Protein AF-A0A939K270-F1 (afdb_monomer)

Radius of gyration: 28.3 Å; Cα contacts (8 Å, |Δi|>4): 1124; chains: 1; bounding box: 63×75×71 Å

Mean predicted aligned error: 13.95 Å

Foldseek 3Di:
DDDLLVVLVFFQDDPVVLQVLLQVLCPPPPDGDGLCVQQPPPDRSSSSSSSLVVCVVVVSNVSSLVSCVVVVGGNQLSVLVVVVVVCVPDPDPDDDPFSQAHDADPVLVVVLVLLLQLFKKFKFFQNHTQAIWGFAALFKIKFFQNSVVVQWDADPVHNVDTDGNLPRQQRIKIWHQQAWDDDPNRIDDGPPDIDIWTFDSPFWQDAFAADPCVVVVHADPDNLVLVRHQRMTMTGTLARNCLQSPTAHLDLPQDDDDFSFKKKWWWCAVVHGIDIWMWGWHDDPDDDPSCPPAFKTKTDTDGHRRSGNTFIAGSSRHGFWTWHAWRDDDPVDDTITMTGTSNSVVVVCCVPPNDDAFDQLLSQLPQFLDVVRPRFGDFPCRVVLRQLSCCVNVLAQFEEEFDADPLLCRLVSVSSSPSSHDPNAEQEQEAEQVNQQAAALQRVLCSRLVSLVHHRDDFDDPVNVVDDPLCSLVVTRQVRSVVSVVVSQVNHAYEYEYPDLQPGHNPYHCNVVNVLVVLLCSVVDSRHHYYHRNNDDDHDPNSVRNYDYHYRDHDGDLVRQLSSLSSVCVVVVHDDDSVLSSVLSVVLVVQLVVCCVVPSNRSSVVSSVVSVVVSVVSVVVSVVVD

InterPro domains:
  IPR009003 Peptidase S1, PA clan [SSF50494] (96-350)
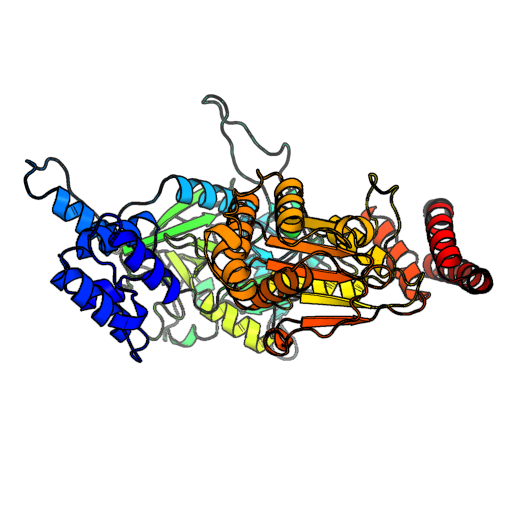  IPR027417 P-loop containing nucleoside triphosphate hydrolase [SSF52540] (377-588)
  IPR056884 Nephrocystin 3-like, N-terminal [PF24883] (387-504)

Solvent-accessible surface area (backbone atoms only — not comparable to full-atom values): 33932 Å² total; per-residue (Å²): 128,78,56,63,75,57,49,50,72,28,52,56,68,53,73,68,57,47,35,51,41,51,45,58,37,37,66,95,51,98,70,79,67,60,40,62,78,64,23,59,90,49,60,72,66,58,20,50,42,43,40,52,52,48,30,48,78,71,69,35,35,68,48,28,53,47,49,35,43,77,68,64,27,42,76,50,60,60,50,48,54,57,54,54,61,75,48,76,87,58,90,75,94,72,79,84,91,52,74,79,54,60,81,85,56,70,71,59,52,54,56,46,53,57,48,51,54,59,22,38,29,37,34,26,50,76,88,35,74,43,15,9,18,27,29,56,35,43,31,32,32,39,26,24,22,75,54,53,45,93,41,45,41,70,30,90,92,43,74,93,40,76,39,74,46,70,76,38,22,87,36,30,36,40,34,29,60,50,47,82,31,68,41,97,96,41,84,45,64,60,67,99,60,57,47,78,40,50,32,16,68,76,22,76,74,52,71,34,52,59,48,69,40,56,76,72,63,47,72,58,95,54,65,70,70,48,61,88,36,59,27,25,30,33,38,28,41,53,50,50,64,18,45,66,57,47,50,51,67,88,45,71,80,37,62,74,67,56,71,55,21,46,35,36,40,42,26,16,44,72,63,41,54,53,43,70,34,64,23,34,23,43,74,66,97,67,89,47,74,87,35,45,59,67,55,32,37,38,27,54,37,76,79,44,68,20,21,34,8,8,41,26,20,39,87,87,63,48,51,18,28,30,32,60,49,74,43,84,61,56,94,91,47,75,81,35,27,29,26,30,31,35,29,54,50,46,52,50,46,37,73,74,64,57,60,85,79,57,67,51,58,83,49,43,85,67,39,42,54,38,74,94,53,72,47,40,66,45,60,78,47,46,68,61,53,37,51,56,46,32,20,72,71,73,57,52,47,28,34,36,41,39,36,57,52,87,44,35,52,48,72,53,48,61,53,50,51,55,61,64,48,39,72,78,43,30,40,76,37,79,46,46,21,80,83,44,17,71,36,28,38,68,55,44,46,37,52,52,23,49,63,52,76,40,78,61,75,90,74,81,54,54,78,81,67,74,53,53,70,73,53,36,40,64,73,51,51,48,55,49,46,51,51,50,51,58,64,52,33,74,90,26,36,36,35,45,36,39,34,49,37,70,80,28,65,66,70,12,62,61,26,53,60,49,51,52,59,55,60,56,41,41,82,77,34,83,49,42,32,38,38,33,30,30,66,82,72,89,74,68,76,91,45,51,90,35,46,39,82,42,79,41,56,74,66,86,54,54,66,31,49,38,50,34,53,53,41,53,34,53,76,68,74,46,85,83,58,66,66,62,44,48,55,51,24,53,50,54,43,52,52,31,61,62,36,39,81,77,35,46,43,59,14,50,55,48,41,48,50,51,54,62,57,50,47,57,57,53,52,52,55,52,66,76,73,111

Organism: NCBI:txid2817060

Structure (mmCIF, N/CA/C/O backbone):
data_AF-A0A939K270-F1
#
_entry.id   AF-A0A939K270-F1
#
loop_
_atom_site.group_PDB
_atom_site.id
_atom_site.type_symbol
_atom_site.label_atom_id
_atom_site.label_alt_id
_atom_site.label_comp_id
_atom_site.label_asym_id
_atom_site.label_entity_id
_atom_site.label_seq_id
_atom_site.pdbx_PDB_ins_code
_atom_site.Cartn_x
_atom_site.Cartn_y
_atom_site.Cartn_z
_atom_site.occupancy
_atom_site.B_iso_or_equiv
_atom_site.auth_seq_id
_atom_site.auth_comp_id
_atom_site.auth_asym_id
_atom_site.auth_atom_id
_atom_site.pdbx_PDB_model_num
ATOM 1 N N . MET A 1 1 ? 10.297 32.246 24.372 1.00 69.62 1 MET A N 1
ATOM 2 C CA . MET A 1 1 ? 11.080 31.569 23.320 1.00 69.62 1 MET A CA 1
ATOM 3 C C . MET A 1 1 ? 11.501 30.340 24.047 1.00 69.62 1 MET A C 1
ATOM 5 O O . MET A 1 1 ? 12.095 30.484 25.115 1.00 69.62 1 MET A O 1
ATOM 9 N N . LEU A 1 2 ? 11.062 29.189 23.562 1.00 81.44 2 LEU A N 1
ATOM 10 C CA . LEU A 1 2 ? 11.250 27.942 24.281 1.00 81.44 2 LEU A CA 1
ATOM 11 C C . LEU A 1 2 ? 12.742 27.729 24.593 1.00 81.44 2 LEU A C 1
ATOM 13 O O . LEU A 1 2 ? 13.592 28.081 23.768 1.00 81.44 2 LEU A O 1
ATOM 17 N N . PRO A 1 3 ? 13.079 27.179 25.772 1.00 92.19 3 PRO A N 1
ATOM 18 C CA . PRO A 1 3 ? 14.429 26.708 26.048 1.00 92.19 3 PRO A CA 1
ATOM 19 C C . PRO A 1 3 ? 14.885 25.732 24.959 1.00 92.19 3 PRO A C 1
ATOM 21 O O . PRO A 1 3 ? 14.078 24.940 24.470 1.00 92.19 3 PRO A O 1
ATOM 24 N N . ILE A 1 4 ? 16.174 25.747 24.610 1.00 94.12 4 ILE A N 1
ATOM 25 C CA . ILE A 1 4 ? 16.734 24.912 23.531 1.00 94.12 4 ILE A CA 1
ATOM 26 C C . ILE A 1 4 ? 16.360 23.434 23.707 1.00 94.12 4 ILE A C 1
ATOM 28 O O . ILE A 1 4 ? 15.961 22.787 22.749 1.00 94.12 4 ILE A O 1
ATOM 32 N N . ASP A 1 5 ? 16.374 22.919 24.932 1.00 89.38 5 ASP A N 1
ATOM 33 C CA . ASP A 1 5 ? 15.986 21.543 25.262 1.00 89.38 5 ASP A CA 1
ATOM 34 C C . ASP A 1 5 ? 14.549 21.192 24.872 1.00 89.38 5 ASP A C 1
ATOM 36 O O . ASP A 1 5 ? 14.257 20.050 24.524 1.00 89.38 5 ASP A O 1
ATOM 40 N N . GLN A 1 6 ? 13.636 22.159 24.960 1.00 84.19 6 GLN A N 1
ATOM 41 C CA . GLN A 1 6 ? 12.249 21.978 24.540 1.00 84.19 6 GLN A CA 1
ATOM 42 C C . GLN A 1 6 ? 12.124 22.080 23.021 1.00 84.19 6 GLN A C 1
ATOM 44 O O . GLN A 1 6 ? 11.358 21.323 22.434 1.00 84.19 6 GLN A O 1
ATOM 49 N N . ILE A 1 7 ? 12.922 22.947 22.388 1.00 92.56 7 ILE A N 1
ATOM 50 C CA . ILE A 1 7 ? 13.003 23.034 20.927 1.00 92.56 7 ILE A CA 1
ATOM 51 C C . ILE A 1 7 ? 13.484 21.704 20.347 1.00 92.56 7 ILE A C 1
ATOM 53 O O . ILE A 1 7 ? 12.822 21.177 19.465 1.00 92.56 7 ILE A O 1
ATOM 57 N N . VAL A 1 8 ? 14.573 21.129 20.872 1.00 93.94 8 VAL A N 1
ATOM 58 C CA . VAL A 1 8 ? 15.125 19.843 20.403 1.00 93.94 8 VAL A CA 1
ATOM 59 C C . VAL A 1 8 ? 14.073 18.735 20.454 1.00 93.94 8 VAL A C 1
ATOM 61 O O . VAL A 1 8 ? 13.904 18.007 19.483 1.00 93.94 8 VAL A O 1
ATOM 64 N N . LYS A 1 9 ? 13.299 18.650 21.543 1.00 85.19 9 LYS A N 1
ATOM 65 C CA . LYS A 1 9 ? 12.223 17.653 21.685 1.00 85.19 9 LYS A CA 1
ATOM 66 C C . LYS A 1 9 ? 11.074 17.841 20.692 1.00 85.19 9 LYS A C 1
ATOM 68 O O . LYS A 1 9 ? 10.399 16.865 20.361 1.00 85.19 9 LYS A O 1
ATOM 73 N N . ALA A 1 10 ? 10.842 19.072 20.243 1.00 78.88 10 ALA A N 1
ATOM 74 C CA . ALA A 1 10 ? 9.804 19.396 19.273 1.00 78.88 10 ALA A CA 1
ATOM 75 C C . ALA A 1 10 ? 10.216 19.080 17.827 1.00 78.88 10 ALA A C 1
ATOM 77 O O . ALA A 1 10 ? 9.357 19.011 16.955 1.00 78.88 10 ALA A O 1
ATOM 78 N N . LEU A 1 11 ? 11.507 18.867 17.552 1.00 85.56 11 LEU A N 1
ATOM 79 C CA . LEU A 1 11 ? 12.003 18.610 16.201 1.00 85.56 11 LEU A CA 1
ATOM 80 C C . LEU A 1 11 ? 11.509 17.257 15.659 1.00 85.56 11 LEU A C 1
ATOM 82 O O . LEU A 1 11 ? 11.534 16.233 16.344 1.00 85.56 11 LEU A O 1
ATOM 86 N N . ARG A 1 12 ? 11.069 17.257 14.399 1.00 83.12 12 ARG A N 1
ATOM 87 C CA . ARG A 1 12 ? 10.668 16.094 13.593 1.00 83.12 12 ARG A CA 1
ATOM 88 C C . ARG A 1 12 ? 11.414 16.112 12.261 1.00 83.12 12 ARG A C 1
ATOM 90 O O . ARG A 1 12 ? 10.826 16.156 11.184 1.00 83.12 12 ARG A O 1
ATOM 97 N N . LEU A 1 13 ? 12.740 16.115 12.361 1.00 79.44 13 LEU A N 1
ATOM 98 C CA . LEU A 1 13 ? 13.634 16.082 11.214 1.00 79.44 13 LEU A CA 1
ATOM 99 C C . LEU A 1 13 ? 14.933 15.342 11.506 1.00 79.44 13 LEU A C 1
ATOM 101 O O . LEU A 1 13 ? 15.387 15.247 12.646 1.00 79.44 13 LEU A O 1
ATOM 105 N N . SER A 1 14 ? 15.521 14.822 10.438 1.00 83.88 14 SER A N 1
ATOM 106 C CA . SER A 1 14 ? 16.830 14.187 10.433 1.00 83.88 14 SER A CA 1
ATOM 107 C C . SER A 1 14 ? 17.965 15.203 10.582 1.00 83.88 14 SER A C 1
ATOM 109 O O . SER A 1 14 ? 17.793 16.420 10.456 1.00 83.88 14 SER A O 1
ATOM 111 N N . ARG A 1 15 ? 19.170 14.677 10.824 1.00 87.12 15 ARG A N 1
ATOM 112 C CA . ARG A 1 15 ? 20.396 15.473 10.912 1.00 87.12 15 ARG A CA 1
ATOM 113 C C . ARG A 1 15 ? 20.647 16.296 9.647 1.00 87.12 15 ARG A C 1
ATOM 115 O O . ARG A 1 15 ? 20.934 17.486 9.747 1.00 87.12 15 ARG A O 1
ATOM 122 N N . ASP A 1 16 ? 20.485 15.679 8.482 1.00 78.44 16 ASP A N 1
ATOM 123 C CA . ASP A 1 16 ? 20.775 16.303 7.188 1.00 78.44 16 ASP A CA 1
ATOM 124 C C . ASP A 1 16 ? 19.741 17.376 6.824 1.00 78.44 16 ASP A C 1
ATOM 126 O O . ASP A 1 16 ? 20.084 18.452 6.323 1.00 78.44 16 ASP A O 1
ATOM 130 N N . GLU A 1 17 ? 18.468 17.128 7.140 1.00 70.00 17 GLU A N 1
ATOM 131 C CA . GLU A 1 17 ? 17.403 18.127 7.007 1.00 70.00 17 GLU A CA 1
ATOM 132 C C . GLU A 1 17 ? 17.681 19.334 7.911 1.00 70.00 17 GLU A C 1
ATOM 134 O O . GLU A 1 17 ? 17.545 20.481 7.478 1.00 70.00 17 GLU A O 1
ATOM 139 N N . PHE A 1 18 ? 18.155 19.095 9.141 1.00 91.81 18 PHE A N 1
ATOM 140 C CA . PHE A 1 18 ? 18.503 20.174 10.061 1.00 91.81 18 PHE A CA 1
ATOM 141 C C . PHE A 1 18 ? 19.705 20.952 9.536 1.00 91.81 18 PHE A C 1
ATOM 143 O O . PHE A 1 18 ? 19.671 22.177 9.527 1.00 91.81 18 PHE A O 1
ATOM 150 N N . ALA A 1 19 ? 20.736 20.266 9.035 1.00 83.56 19 ALA A N 1
ATOM 151 C CA . ALA A 1 19 ? 21.910 20.889 8.430 1.00 83.56 19 ALA A CA 1
ATOM 152 C C . ALA A 1 19 ? 21.545 21.791 7.239 1.00 83.56 19 ALA A C 1
ATOM 154 O O . ALA A 1 19 ? 22.091 22.889 7.091 1.00 83.56 19 ALA A O 1
ATOM 155 N N . THR A 1 20 ? 20.584 21.353 6.425 1.00 77.62 20 THR A N 1
ATOM 156 C CA . THR A 1 20 ? 20.074 22.100 5.271 1.00 77.62 20 THR A CA 1
ATOM 157 C C . THR A 1 20 ? 19.354 23.372 5.712 1.00 77.62 20 THR A C 1
ATOM 159 O O . THR A 1 20 ? 19.726 24.470 5.288 1.00 77.62 20 THR A O 1
ATOM 162 N N . LEU A 1 21 ? 18.382 23.254 6.619 1.00 81.75 21 LEU A N 1
ATOM 163 C CA . LEU A 1 21 ? 17.643 24.398 7.163 1.00 81.75 21 LEU A CA 1
ATOM 164 C C . LEU A 1 21 ? 18.565 25.360 7.924 1.00 81.75 21 LEU A C 1
ATOM 166 O O . LEU A 1 21 ? 18.431 26.579 7.822 1.00 81.75 21 LEU A O 1
ATOM 170 N N . PHE A 1 22 ? 19.565 24.824 8.623 1.00 92.12 22 PHE A N 1
ATOM 171 C CA . PHE A 1 22 ? 20.597 25.584 9.320 1.00 92.12 22 PHE A CA 1
ATOM 172 C C . PHE A 1 22 ? 21.414 26.461 8.369 1.00 92.12 22 PHE A C 1
ATOM 174 O O . PHE A 1 22 ? 21.699 27.617 8.685 1.00 92.12 22 PHE A O 1
ATOM 181 N N . LEU A 1 23 ? 21.774 25.949 7.191 1.00 80.88 23 LEU A N 1
ATOM 182 C CA . LEU A 1 23 ? 22.457 26.728 6.157 1.00 80.88 23 LEU A CA 1
ATOM 183 C C . LEU A 1 23 ? 21.534 27.736 5.470 1.00 80.88 23 LEU A C 1
ATOM 185 O O . LEU A 1 23 ? 21.950 28.869 5.212 1.00 80.88 23 LEU A O 1
ATOM 189 N N . GLN A 1 24 ? 20.286 27.357 5.198 1.00 74.94 24 GLN A N 1
ATOM 190 C CA . GLN A 1 24 ? 19.292 28.244 4.591 1.00 74.94 24 GLN A CA 1
ATOM 191 C C . GLN A 1 24 ? 18.960 29.438 5.494 1.00 74.94 24 GLN A C 1
ATOM 193 O O . GLN A 1 24 ? 18.894 30.572 5.020 1.00 74.94 24 GLN A O 1
ATOM 198 N N . ALA A 1 25 ? 18.864 29.225 6.806 1.00 86.62 25 ALA A N 1
ATOM 199 C CA . ALA A 1 25 ? 18.636 30.285 7.787 1.00 86.62 25 ALA A CA 1
ATOM 200 C C . ALA A 1 25 ? 19.764 31.335 7.835 1.00 86.62 25 ALA A C 1
ATOM 202 O O . ALA A 1 25 ? 19.579 32.426 8.378 1.00 86.62 25 ALA A O 1
ATOM 203 N N . GLN A 1 26 ? 20.930 31.023 7.259 1.00 86.56 26 GLN A N 1
ATOM 204 C CA . GLN A 1 26 ? 22.083 31.917 7.165 1.00 86.56 26 GLN A CA 1
ATOM 205 C C . GLN A 1 26 ? 22.180 32.649 5.812 1.00 86.56 26 GLN A C 1
ATOM 207 O O . GLN A 1 26 ? 23.151 33.373 5.565 1.00 86.56 26 GLN A O 1
ATOM 212 N N . VAL A 1 27 ? 21.199 32.491 4.916 1.00 73.06 27 VAL A N 1
ATOM 213 C CA . VAL A 1 27 ? 21.157 33.226 3.644 1.00 73.06 27 VAL A CA 1
ATOM 214 C C . VAL A 1 27 ? 21.141 34.738 3.906 1.00 73.06 27 VAL A C 1
ATOM 216 O O . VAL A 1 27 ? 20.384 35.238 4.730 1.00 73.06 27 VAL A O 1
ATOM 219 N N . GLY A 1 28 ? 22.026 35.470 3.219 1.00 67.56 28 GLY A N 1
ATOM 220 C CA . GLY A 1 28 ? 22.218 36.917 3.397 1.00 67.56 28 GLY A CA 1
ATOM 221 C C . GLY A 1 28 ? 23.228 37.322 4.480 1.00 67.56 28 GLY A C 1
ATOM 222 O O . GLY A 1 28 ? 23.491 38.512 4.636 1.00 67.56 28 GLY A O 1
ATOM 223 N N . ARG A 1 29 ? 23.830 36.370 5.207 1.00 75.31 29 ARG A N 1
ATOM 224 C CA . ARG A 1 29 ? 24.871 36.657 6.208 1.00 75.31 29 ARG A CA 1
ATOM 225 C C . ARG A 1 29 ? 26.283 36.701 5.606 1.00 75.31 29 ARG A C 1
ATOM 227 O O . ARG A 1 29 ? 26.552 35.946 4.670 1.00 75.31 29 ARG A O 1
ATOM 234 N N . PRO A 1 30 ? 27.188 37.539 6.156 1.00 69.31 30 PRO A N 1
ATOM 235 C CA . PRO A 1 30 ? 28.551 37.710 5.641 1.00 69.31 30 PRO A CA 1
ATOM 236 C C . PRO A 1 30 ? 29.414 36.450 5.787 1.00 69.31 30 PRO A C 1
ATOM 238 O O . PRO A 1 30 ? 30.301 36.214 4.973 1.00 69.31 30 PRO A O 1
ATOM 241 N N . THR A 1 31 ? 29.136 35.620 6.792 1.00 78.25 31 THR A N 1
ATOM 242 C CA . THR A 1 31 ? 29.769 34.316 6.998 1.00 78.25 31 THR A CA 1
ATOM 243 C C . THR A 1 31 ? 28.692 33.267 7.250 1.00 78.25 31 THR A C 1
ATOM 245 O O . THR A 1 31 ? 27.706 33.526 7.945 1.00 78.25 31 THR A O 1
ATOM 248 N N . ARG A 1 32 ? 28.867 32.086 6.650 1.00 83.06 32 ARG A N 1
ATOM 249 C CA . ARG A 1 32 ? 27.992 30.926 6.847 1.00 83.06 32 ARG A CA 1
ATOM 250 C C . ARG A 1 32 ? 28.798 29.784 7.432 1.00 83.06 32 ARG A C 1
ATOM 252 O O . ARG A 1 32 ? 29.930 29.552 7.015 1.00 83.06 32 ARG A O 1
ATOM 259 N N . MET A 1 33 ? 28.194 29.076 8.371 1.00 88.44 33 MET A N 1
ATOM 260 C CA . MET A 1 33 ? 28.793 27.933 9.036 1.00 88.44 33 MET A CA 1
ATOM 261 C C . MET A 1 33 ? 27.976 26.682 8.739 1.00 88.44 33 MET A C 1
ATOM 263 O O . MET A 1 33 ? 26.754 26.677 8.903 1.00 88.44 33 MET A O 1
ATOM 267 N N . ASN A 1 34 ? 28.654 25.615 8.320 1.00 87.19 34 ASN A N 1
ATOM 268 C CA . ASN A 1 34 ? 28.025 24.307 8.172 1.00 87.19 34 ASN A CA 1
ATOM 269 C C . ASN A 1 34 ? 27.658 23.759 9.550 1.00 87.19 34 ASN A C 1
ATOM 271 O O . ASN A 1 34 ? 28.474 23.807 10.472 1.00 87.19 34 ASN A O 1
ATOM 275 N N . PHE A 1 35 ? 26.463 23.182 9.663 1.00 90.25 35 PHE A N 1
ATOM 276 C CA . PHE A 1 35 ? 26.018 22.530 10.892 1.00 90.25 35 PHE A CA 1
ATOM 277 C C . PHE A 1 35 ? 27.016 21.465 11.370 1.00 90.25 35 PHE A C 1
ATOM 279 O O . PHE A 1 35 ? 27.341 21.432 12.549 1.00 90.25 35 PHE A O 1
ATOM 286 N N . GLU A 1 36 ? 27.603 20.686 10.458 1.00 89.44 36 GLU A N 1
ATOM 287 C CA . GLU A 1 36 ? 28.593 19.656 10.805 1.00 89.44 36 GLU A CA 1
ATOM 288 C C . GLU A 1 36 ? 29.863 20.211 11.458 1.00 89.44 36 GLU A C 1
ATOM 290 O O . GLU A 1 36 ? 30.445 19.583 12.338 1.00 89.44 36 GLU A O 1
ATOM 295 N N . ALA A 1 37 ? 30.274 21.426 11.096 1.00 84.69 37 ALA A N 1
ATOM 296 C CA . ALA A 1 37 ? 31.421 22.068 11.728 1.00 84.69 37 ALA A CA 1
ATOM 297 C C . ALA A 1 37 ? 31.088 22.594 13.141 1.00 84.69 37 ALA A C 1
ATOM 299 O O . ALA A 1 37 ? 31.990 22.776 13.958 1.00 84.69 37 ALA A O 1
ATOM 300 N N . VAL A 1 38 ? 29.801 22.815 13.437 1.00 89.25 38 VAL A N 1
ATOM 301 C CA . VAL A 1 38 ? 29.293 23.187 14.769 1.00 89.25 38 VAL A CA 1
ATOM 302 C C . VAL A 1 38 ? 29.069 21.950 15.638 1.00 89.25 38 VAL A C 1
ATOM 304 O O . VAL A 1 38 ? 29.478 21.932 16.795 1.00 89.25 38 VAL A O 1
ATOM 307 N N . ALA A 1 39 ? 28.428 20.919 15.089 1.00 86.88 39 ALA A N 1
ATOM 308 C CA . ALA A 1 39 ? 28.073 19.702 15.808 1.00 86.88 39 ALA A CA 1
ATOM 309 C C . ALA A 1 39 ? 29.263 18.744 15.990 1.00 86.88 39 ALA A C 1
ATOM 311 O O . ALA A 1 39 ? 29.257 17.946 16.925 1.00 86.88 39 ALA A O 1
ATOM 312 N N . GLN A 1 40 ? 30.290 18.826 15.135 1.00 88.50 40 GLN A N 1
ATOM 313 C CA . GLN A 1 40 ? 31.467 17.953 15.161 1.00 88.50 40 GLN A CA 1
ATOM 314 C C . GLN A 1 40 ? 31.053 16.470 15.250 1.00 88.50 40 GLN A C 1
ATOM 316 O O . GLN A 1 40 ? 30.280 15.991 14.425 1.00 88.50 40 GLN A O 1
ATOM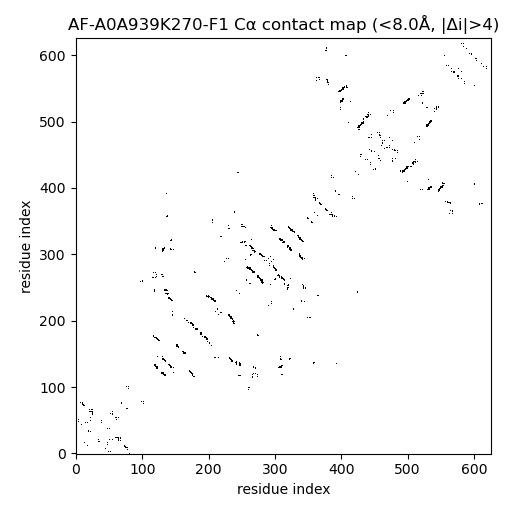 321 N N . THR A 1 41 ? 31.539 15.741 16.258 1.00 82.81 41 THR A N 1
ATOM 322 C CA . THR A 1 41 ? 31.237 14.322 16.490 1.00 82.81 41 THR A CA 1
ATOM 323 C C . THR A 1 41 ? 29.976 14.082 17.329 1.00 82.81 41 THR A C 1
ATOM 325 O O . THR A 1 41 ? 29.647 12.927 17.601 1.00 82.81 41 THR A O 1
ATOM 328 N N . ALA A 1 42 ? 29.263 15.130 17.761 1.00 82.44 42 ALA A N 1
ATOM 329 C CA . ALA A 1 42 ? 28.035 14.983 18.541 1.00 82.44 42 ALA A CA 1
ATOM 330 C C . ALA A 1 42 ? 26.919 14.355 17.695 1.00 82.44 42 ALA A C 1
ATOM 332 O O . ALA A 1 42 ? 26.788 14.654 16.507 1.00 82.44 42 ALA A O 1
ATOM 333 N N . MET A 1 43 ? 26.084 13.516 18.313 1.00 81.00 43 MET A N 1
ATOM 334 C CA . MET A 1 43 ? 25.015 12.752 17.655 1.00 81.00 43 MET A CA 1
ATOM 335 C C . MET A 1 43 ? 23.661 12.983 18.339 1.00 81.00 43 MET A C 1
ATOM 337 O O . MET A 1 43 ? 23.606 13.343 19.515 1.00 81.00 43 MET A O 1
ATOM 341 N N . GLY A 1 44 ? 22.572 12.753 17.598 1.00 79.81 44 GLY A N 1
ATOM 342 C CA . GLY A 1 44 ? 21.199 12.874 18.104 1.00 79.81 44 GLY A CA 1
ATOM 343 C C . GLY A 1 44 ? 20.875 14.269 18.650 1.00 79.81 44 GLY A C 1
ATOM 344 O O . GLY A 1 44 ? 21.320 15.279 18.105 1.00 79.81 44 GLY A O 1
ATOM 345 N N . ASP A 1 45 ? 20.128 14.311 19.751 1.00 89.44 45 ASP A N 1
ATOM 346 C CA . ASP A 1 45 ? 19.663 15.539 20.411 1.00 89.44 45 ASP A CA 1
ATOM 347 C C . ASP A 1 45 ? 20.791 16.522 20.749 1.00 89.44 45 ASP A C 1
ATOM 349 O O . ASP A 1 45 ? 20.599 17.737 20.677 1.00 89.44 45 ASP A O 1
ATOM 353 N N . GLU A 1 46 ? 21.981 16.016 21.086 1.00 91.06 46 GLU A N 1
ATOM 354 C CA . GLU A 1 46 ? 23.120 16.862 21.448 1.00 91.06 46 GLU A CA 1
ATOM 355 C C . GLU A 1 46 ? 23.653 17.648 20.246 1.00 91.06 46 GLU A C 1
ATOM 357 O O . GLU A 1 46 ? 24.005 18.821 20.367 1.00 91.06 46 GLU A O 1
ATOM 362 N N . ALA A 1 47 ? 23.628 17.051 19.053 1.00 92.06 47 ALA A N 1
ATOM 363 C CA . ALA A 1 47 ? 24.003 17.750 17.831 1.00 92.06 47 ALA A CA 1
ATOM 364 C C . ALA A 1 47 ? 23.045 18.912 17.538 1.00 92.06 47 ALA A C 1
ATOM 366 O O . ALA A 1 47 ? 23.481 20.032 17.260 1.00 92.06 47 ALA A O 1
ATOM 367 N N . PHE A 1 48 ? 21.736 18.671 17.648 1.00 95.44 48 PHE A N 1
ATOM 368 C CA . PHE A 1 48 ? 20.724 19.710 17.452 1.00 95.44 48 PHE A CA 1
ATOM 369 C C . PHE A 1 48 ? 20.820 20.804 18.508 1.00 95.44 48 PHE A C 1
ATOM 371 O O . PHE A 1 48 ? 20.738 21.983 18.172 1.00 95.44 48 PHE A O 1
ATOM 378 N N . ARG A 1 49 ? 21.076 20.441 19.768 1.00 97.25 49 ARG A N 1
ATOM 379 C CA . ARG A 1 49 ? 21.319 21.394 20.854 1.00 97.25 49 ARG A CA 1
ATOM 380 C C . ARG A 1 49 ? 22.495 22.316 20.539 1.00 97.25 49 ARG A C 1
ATOM 382 O O . ARG A 1 49 ? 22.352 23.532 20.680 1.00 97.25 49 ARG A O 1
ATOM 389 N N . LEU A 1 50 ? 23.623 21.775 20.073 1.00 96.25 50 LEU A N 1
ATOM 390 C CA . LEU A 1 50 ? 24.792 22.565 19.668 1.00 96.25 50 LEU A CA 1
ATOM 391 C C . LEU A 1 50 ? 24.467 23.498 18.497 1.00 96.25 50 LEU A C 1
ATOM 393 O O . LEU A 1 50 ? 24.779 24.688 18.558 1.00 96.25 50 LEU A O 1
ATOM 397 N N . GLY A 1 51 ? 23.770 22.993 17.475 1.00 96.44 51 GLY A N 1
ATOM 398 C CA . GLY A 1 51 ? 23.298 23.804 16.351 1.00 96.44 51 GLY A CA 1
ATOM 399 C C . GLY A 1 51 ? 22.403 24.956 16.803 1.00 96.44 51 GLY A C 1
ATOM 400 O O . GLY A 1 51 ? 22.699 26.117 16.537 1.00 96.44 51 GLY A O 1
ATOM 401 N N . LEU A 1 52 ? 21.338 24.668 17.547 1.00 97.31 52 LEU A N 1
ATOM 402 C CA . LEU A 1 52 ? 20.405 25.683 18.045 1.00 97.31 52 LEU A CA 1
ATOM 403 C C . LEU A 1 52 ? 21.100 26.711 18.949 1.00 97.31 52 LEU A C 1
ATOM 405 O O . LEU A 1 52 ? 20.821 27.905 18.844 1.00 97.31 52 LEU A O 1
ATOM 409 N N . THR A 1 53 ? 22.046 26.277 19.787 1.00 97.31 53 THR A N 1
ATOM 410 C CA . THR A 1 53 ? 22.839 27.170 20.651 1.00 97.31 53 THR A CA 1
ATOM 411 C C . THR A 1 53 ? 23.729 28.088 19.824 1.00 97.31 53 THR A C 1
ATOM 413 O O . THR A 1 53 ? 23.798 29.290 20.083 1.00 97.31 53 THR A O 1
ATOM 416 N N . TYR A 1 54 ? 24.368 27.555 18.783 1.00 96.06 54 TYR A N 1
ATOM 417 C CA . TYR A 1 54 ? 25.151 28.357 17.852 1.00 96.06 54 TYR A CA 1
ATOM 418 C C . TYR A 1 54 ? 24.272 29.358 17.097 1.00 96.06 54 TYR A C 1
ATOM 420 O O . TYR A 1 54 ? 24.598 30.542 17.043 1.00 96.06 54 TYR A O 1
ATOM 428 N N . ALA A 1 55 ? 23.131 28.917 16.563 1.00 95.38 55 ALA A N 1
ATOM 429 C CA . ALA A 1 55 ? 22.177 29.784 15.876 1.00 95.38 55 ALA A CA 1
ATOM 430 C C . ALA A 1 55 ? 21.654 30.902 16.788 1.00 95.38 55 ALA A C 1
ATOM 432 O O . ALA A 1 55 ? 21.468 32.032 16.328 1.00 95.38 55 ALA A O 1
ATOM 433 N N . LEU A 1 56 ? 21.462 30.617 18.081 1.00 95.50 56 LEU A N 1
ATOM 434 C CA . LEU A 1 56 ? 21.117 31.616 19.090 1.00 95.50 56 LEU A CA 1
ATOM 435 C C . LEU A 1 56 ? 22.255 32.622 19.277 1.00 95.50 56 LEU A C 1
ATOM 437 O O . LEU A 1 56 ? 22.026 33.822 19.151 1.00 95.50 56 LEU A O 1
ATOM 441 N N . GLY A 1 57 ? 23.479 32.140 19.514 1.00 93.25 57 GLY A N 1
ATOM 442 C CA . GLY A 1 57 ? 24.656 32.984 19.733 1.00 93.25 57 GLY A CA 1
ATOM 443 C C . GLY A 1 57 ? 25.023 33.851 18.526 1.00 93.25 57 GLY A C 1
ATOM 444 O O . GLY A 1 57 ? 25.509 34.965 18.688 1.00 93.25 57 GLY A O 1
ATOM 445 N N . GLN A 1 58 ? 24.742 33.374 17.314 1.00 93.12 58 GLN A N 1
ATOM 446 C CA . GLN A 1 58 ? 24.930 34.129 16.076 1.00 93.12 58 GLN A CA 1
ATOM 447 C C . GLN A 1 58 ? 23.686 34.940 15.674 1.00 93.12 58 GLN A C 1
ATOM 449 O O . GLN A 1 58 ? 23.737 35.701 14.710 1.00 93.12 58 GLN A O 1
ATOM 454 N N . GLY A 1 59 ? 22.557 34.811 16.374 1.00 91.56 59 GLY A N 1
ATOM 455 C CA . GLY A 1 59 ? 21.350 35.610 16.145 1.00 91.56 59 GLY A CA 1
ATOM 456 C C . GLY A 1 59 ? 20.538 35.246 14.895 1.00 91.56 59 GLY A C 1
ATOM 457 O O . GLY A 1 59 ? 19.914 36.130 14.313 1.00 91.56 59 GLY A O 1
ATOM 458 N N . PHE A 1 60 ? 20.571 33.991 14.434 1.00 93.12 60 PHE A N 1
ATOM 459 C CA . PHE A 1 60 ? 19.695 33.494 13.352 1.00 93.12 60 PHE A CA 1
ATOM 460 C C . PHE A 1 60 ? 18.741 32.377 13.783 1.00 93.12 60 PHE A C 1
ATOM 462 O O . PHE A 1 60 ? 18.072 31.772 12.946 1.00 93.12 60 PHE A O 1
ATOM 469 N N . LEU A 1 61 ? 18.651 32.105 15.088 1.00 93.94 61 LEU A N 1
ATOM 470 C CA . LEU A 1 61 ? 17.773 31.063 15.613 1.00 93.94 61 LEU A CA 1
ATOM 471 C C . LEU A 1 61 ? 16.325 31.234 15.136 1.00 93.94 61 LEU A C 1
ATOM 473 O O . LEU A 1 61 ? 15.716 30.260 14.727 1.00 93.94 61 LEU A O 1
ATOM 477 N N . MET A 1 62 ? 15.776 32.451 15.125 1.00 87.06 62 MET A N 1
ATOM 478 C CA . MET A 1 62 ? 14.382 32.654 14.707 1.00 87.06 62 MET A CA 1
ATOM 479 C C . MET A 1 62 ? 14.137 32.334 13.229 1.00 87.06 62 MET A C 1
ATOM 481 O O . MET A 1 62 ? 13.094 31.779 12.902 1.00 87.06 62 MET A O 1
ATOM 485 N N . GLN A 1 63 ? 15.080 32.654 12.341 1.00 85.75 63 GLN A N 1
ATOM 486 C CA . GLN A 1 63 ? 14.992 32.292 10.924 1.00 85.75 63 GLN A CA 1
ATOM 487 C C . GLN A 1 63 ? 15.068 30.775 10.744 1.00 85.75 63 GLN A C 1
ATOM 489 O O . GLN A 1 63 ? 14.322 30.220 9.944 1.00 85.75 63 GLN A O 1
ATOM 494 N N . LEU A 1 64 ? 15.920 30.108 11.527 1.00 93.38 64 LEU A N 1
ATOM 495 C CA . LEU A 1 64 ? 16.027 28.653 11.539 1.00 93.38 64 LEU A CA 1
ATOM 496 C C . LEU A 1 64 ? 14.738 27.990 12.031 1.00 93.38 64 LEU A C 1
ATOM 498 O O . LEU A 1 64 ? 14.213 27.117 11.352 1.00 93.38 64 LEU A O 1
ATOM 502 N N . LEU A 1 65 ? 14.194 28.435 13.166 1.00 92.75 65 LEU A N 1
ATOM 503 C CA . LEU A 1 65 ? 12.933 27.912 13.695 1.00 92.75 65 LEU A CA 1
ATOM 504 C C . LEU A 1 65 ? 11.771 28.163 12.733 1.00 92.75 65 LEU A C 1
ATOM 506 O O . LEU A 1 65 ? 10.944 27.280 12.547 1.00 92.75 65 LEU A O 1
ATOM 510 N N . LYS A 1 66 ? 11.740 29.326 12.072 1.00 80.44 66 LYS A N 1
ATOM 511 C CA . LYS A 1 66 ? 10.744 29.614 11.040 1.00 80.44 66 LYS A CA 1
ATOM 512 C C . LYS A 1 66 ? 10.861 28.655 9.858 1.00 80.44 66 LYS A C 1
ATOM 514 O O . LYS A 1 66 ? 9.848 28.113 9.453 1.00 80.44 66 LYS A O 1
ATOM 519 N N . GLY A 1 67 ? 12.070 28.413 9.350 1.00 69.69 67 GLY A N 1
ATOM 520 C CA . GLY A 1 67 ? 12.288 27.434 8.281 1.00 69.69 67 GLY A CA 1
ATOM 521 C C . GLY A 1 67 ? 11.858 26.024 8.689 1.00 69.69 67 GLY A C 1
ATOM 522 O O . GLY A 1 67 ? 11.191 25.346 7.922 1.00 69.69 67 GLY A O 1
ATOM 523 N N . ILE A 1 68 ? 12.161 25.613 9.925 1.00 85.12 68 ILE A N 1
ATOM 524 C CA . ILE A 1 68 ? 11.716 24.327 10.487 1.00 85.12 68 ILE A CA 1
ATOM 525 C C . ILE A 1 68 ? 10.182 24.234 10.520 1.00 85.12 68 ILE A C 1
ATOM 527 O O . ILE A 1 68 ? 9.632 23.210 10.125 1.00 85.12 68 ILE A O 1
ATOM 531 N N . VAL A 1 69 ? 9.493 25.289 10.959 1.00 78.38 69 VAL A N 1
ATOM 532 C CA . VAL A 1 69 ? 8.022 25.330 11.013 1.00 78.38 69 VAL A CA 1
ATOM 533 C C . VAL A 1 69 ? 7.401 25.387 9.611 1.00 78.38 69 VAL A C 1
ATOM 535 O O . VAL A 1 69 ? 6.466 24.641 9.326 1.00 78.38 69 VAL A O 1
ATOM 538 N N . ASP A 1 70 ? 7.923 26.235 8.723 1.00 67.75 70 ASP A N 1
ATOM 539 C CA . ASP A 1 70 ? 7.419 26.411 7.355 1.00 67.75 70 ASP A CA 1
ATOM 540 C C . ASP A 1 70 ? 7.557 25.103 6.541 1.00 67.75 70 ASP A C 1
ATOM 542 O O . ASP A 1 70 ? 6.645 24.748 5.785 1.00 67.75 70 ASP A O 1
ATOM 546 N N . ASP A 1 71 ? 8.630 24.334 6.772 1.00 66.62 71 ASP A N 1
ATOM 547 C CA . ASP A 1 71 ? 8.872 23.016 6.162 1.00 66.62 71 ASP A CA 1
ATOM 548 C C . ASP A 1 71 ? 8.211 21.845 6.919 1.00 66.62 71 ASP A C 1
ATOM 550 O O . ASP A 1 71 ? 8.406 20.685 6.545 1.00 66.62 71 ASP A O 1
ATOM 554 N N . GLN A 1 72 ? 7.405 22.122 7.953 1.00 67.12 72 GLN A N 1
ATOM 555 C CA . GLN A 1 72 ? 6.646 21.124 8.730 1.00 67.12 72 GLN A CA 1
ATOM 556 C C . GLN A 1 72 ? 7.541 20.077 9.404 1.00 67.12 72 GLN A C 1
ATOM 558 O O . GLN A 1 72 ? 7.267 18.877 9.394 1.00 67.12 72 GLN A O 1
ATOM 563 N N . ARG A 1 73 ? 8.655 20.541 9.966 1.00 79.62 73 ARG A N 1
ATOM 564 C CA . ARG A 1 73 ? 9.697 19.719 10.589 1.00 79.62 73 ARG A CA 1
ATOM 565 C C . ARG A 1 73 ? 9.689 19.794 12.113 1.00 79.62 73 ARG A C 1
ATOM 567 O O . ARG A 1 73 ? 10.682 19.459 12.756 1.00 79.62 73 ARG A O 1
ATOM 574 N N . ASP A 1 74 ? 8.580 20.213 12.705 1.00 82.56 74 ASP A N 1
ATOM 575 C CA . ASP A 1 74 ? 8.319 20.161 14.141 1.00 82.56 74 ASP A CA 1
ATOM 576 C C . ASP A 1 74 ? 7.032 19.383 14.445 1.00 82.56 74 ASP A C 1
ATOM 578 O O . ASP A 1 74 ? 6.276 19.016 13.552 1.00 82.56 74 ASP A O 1
ATOM 582 N N . ASP A 1 75 ? 6.775 19.113 15.720 1.00 61.22 75 ASP A N 1
ATOM 583 C CA . ASP A 1 75 ? 5.553 18.449 16.188 1.00 61.22 75 ASP A CA 1
ATOM 584 C C . ASP A 1 75 ? 4.379 19.405 16.462 1.00 61.22 75 ASP A C 1
ATOM 586 O O . ASP A 1 75 ? 3.400 19.027 17.110 1.00 61.22 75 ASP A O 1
ATOM 590 N N . GLY A 1 76 ? 4.486 20.651 15.989 1.00 57.03 76 GLY A N 1
ATOM 591 C CA . GLY A 1 76 ? 3.530 21.736 16.188 1.00 57.03 76 GLY A CA 1
ATOM 592 C C . GLY A 1 76 ? 3.811 22.599 17.422 1.00 57.03 76 GLY A C 1
ATOM 593 O O . GLY A 1 76 ? 3.251 23.694 17.540 1.00 57.03 76 GLY A O 1
ATOM 594 N N . THR A 1 77 ? 4.690 22.165 18.334 1.00 73.00 77 THR A N 1
ATOM 595 C CA . THR A 1 77 ? 5.037 22.941 19.537 1.00 73.00 77 THR A CA 1
ATOM 596 C C . THR A 1 77 ? 5.744 24.253 19.178 1.00 73.00 77 THR A C 1
ATOM 598 O O . THR A 1 77 ? 5.460 25.292 19.782 1.00 73.00 77 THR A O 1
ATOM 601 N N . LEU A 1 78 ? 6.640 24.238 18.180 1.00 77.75 78 LEU A N 1
ATOM 602 C CA . LEU A 1 78 ? 7.362 25.440 17.744 1.00 77.75 78 LEU A CA 1
ATOM 603 C C . LEU A 1 78 ? 6.436 26.374 16.977 1.00 77.75 78 LEU A C 1
ATOM 605 O O . LEU A 1 78 ? 6.421 27.574 17.256 1.00 77.75 78 LEU A O 1
ATOM 609 N N . ALA A 1 79 ? 5.620 25.820 16.079 1.00 70.25 79 ALA A N 1
ATOM 610 C CA . ALA A 1 79 ? 4.610 26.580 15.355 1.00 70.25 79 ALA A CA 1
ATOM 611 C C . ALA A 1 79 ? 3.668 27.325 16.319 1.00 70.25 79 ALA A C 1
ATOM 613 O O . ALA A 1 79 ? 3.428 28.524 16.159 1.00 70.25 79 ALA A O 1
ATOM 614 N N . SER A 1 80 ? 3.197 26.643 17.370 1.00 67.69 80 SER A N 1
ATOM 615 C CA . SER A 1 80 ? 2.315 27.221 18.387 1.00 67.69 80 SER A CA 1
ATOM 616 C C . SER A 1 80 ? 2.986 28.335 19.203 1.00 67.69 80 SER A C 1
ATOM 618 O O . SER A 1 80 ? 2.389 29.396 19.376 1.00 67.69 80 SER A O 1
ATOM 620 N N . GLU A 1 81 ? 4.219 28.145 19.691 1.00 77.50 81 GLU A N 1
ATOM 621 C CA . GLU A 1 81 ? 4.964 29.189 20.426 1.00 77.50 81 GLU A CA 1
ATOM 622 C C . GLU A 1 81 ? 5.210 30.427 19.547 1.00 77.50 81 GLU A C 1
ATOM 624 O O . GLU A 1 81 ? 5.088 31.566 20.005 1.00 77.50 81 GLU A O 1
ATOM 629 N N . MET A 1 82 ? 5.563 30.221 18.275 1.00 76.00 82 MET A N 1
ATOM 630 C CA . MET A 1 82 ? 5.846 31.315 17.343 1.00 76.00 82 MET A CA 1
ATOM 631 C C . MET A 1 82 ? 4.592 32.127 17.009 1.00 76.00 82 MET A C 1
ATOM 633 O O . MET A 1 82 ? 4.671 33.352 16.916 1.00 76.00 82 MET A O 1
ATOM 637 N N . LEU A 1 83 ? 3.438 31.466 16.894 1.00 68.75 83 LEU A N 1
ATOM 638 C CA . LEU A 1 83 ? 2.139 32.122 16.741 1.00 68.75 83 LEU A CA 1
ATOM 639 C C . LEU A 1 83 ? 1.742 32.908 18.000 1.00 68.75 83 LEU A C 1
ATOM 641 O O . LEU A 1 83 ? 1.329 34.060 17.885 1.00 68.75 83 LEU A O 1
ATOM 645 N N . MET A 1 84 ? 1.927 32.332 19.192 1.00 66.31 84 MET A N 1
ATOM 646 C CA . MET A 1 84 ? 1.607 32.984 20.471 1.00 66.31 84 MET A CA 1
ATOM 647 C C . MET A 1 84 ? 2.423 34.258 20.710 1.00 66.31 84 MET A C 1
ATOM 649 O O . MET A 1 84 ? 1.887 35.272 21.145 1.00 66.31 84 MET A O 1
ATOM 653 N N . LYS A 1 85 ? 3.711 34.252 20.361 1.00 64.00 85 LYS A N 1
ATOM 654 C CA . LYS A 1 85 ? 4.572 35.437 20.487 1.00 64.00 85 LYS A CA 1
ATOM 655 C C . LYS A 1 85 ? 4.243 36.572 19.530 1.00 64.00 85 LYS A C 1
ATOM 657 O O . LYS A 1 85 ? 4.518 37.723 19.851 1.00 64.00 85 LYS A O 1
ATOM 662 N N . GLY A 1 86 ? 3.681 36.263 18.363 1.00 56.41 86 GLY A N 1
ATOM 663 C CA . GLY A 1 86 ? 3.183 37.282 17.438 1.00 56.41 86 GLY A CA 1
ATOM 664 C C . GLY A 1 86 ? 1.950 38.026 17.965 1.00 56.41 86 GLY A C 1
ATOM 665 O O . GLY A 1 86 ? 1.627 39.087 17.438 1.00 56.41 86 GLY A O 1
ATOM 666 N N . ALA A 1 87 ? 1.282 37.486 18.993 1.00 53.19 87 ALA A N 1
ATOM 667 C CA . ALA A 1 87 ? 0.071 38.041 19.592 1.00 53.19 87 ALA A CA 1
ATOM 668 C C . ALA A 1 87 ? 0.326 38.909 20.844 1.00 53.19 87 ALA A C 1
ATOM 670 O O . ALA A 1 87 ? -0.556 39.674 21.231 1.00 53.19 87 ALA A O 1
ATOM 671 N N . GLU A 1 88 ? 1.521 38.866 21.456 1.00 48.88 88 GLU A N 1
ATOM 672 C CA . GLU A 1 88 ? 1.864 39.714 22.612 1.00 48.88 88 GLU A CA 1
ATOM 673 C C . GLU A 1 88 ? 1.953 41.198 22.197 1.00 48.88 88 GLU A C 1
ATOM 675 O O . GLU A 1 88 ? 2.983 41.684 21.732 1.00 48.88 88 GLU A O 1
ATOM 680 N N . GLY A 1 89 ? 0.841 41.923 22.351 1.00 52.84 89 GLY A N 1
ATOM 681 C CA . GLY A 1 89 ? 0.706 43.348 22.015 1.00 52.84 89 GLY A CA 1
ATOM 682 C C . GLY A 1 89 ? -0.610 43.721 21.322 1.00 52.84 89 GLY A C 1
ATOM 683 O O . GLY A 1 89 ? -0.881 44.905 21.123 1.00 52.84 89 GLY A O 1
ATOM 684 N N . SER A 1 90 ? -1.437 42.735 20.973 1.00 51.34 90 SER A N 1
ATOM 685 C CA . SER A 1 90 ? -2.786 42.920 20.435 1.00 51.34 90 SER A CA 1
ATOM 686 C C . SER A 1 90 ? -3.807 42.972 21.583 1.00 51.34 90 SER A C 1
ATOM 688 O O . SER A 1 90 ? -3.720 42.207 22.537 1.00 51.34 90 SER A O 1
ATOM 690 N N . ALA A 1 91 ? -4.775 43.891 21.531 1.00 48.06 91 ALA A N 1
ATOM 691 C CA . ALA A 1 91 ? -5.921 43.852 22.439 1.00 48.06 91 ALA A CA 1
ATOM 692 C C . ALA A 1 91 ? -6.789 42.634 22.067 1.00 48.06 91 ALA A C 1
ATOM 694 O O . ALA A 1 91 ? -7.509 42.668 21.069 1.00 48.06 91 ALA A O 1
ATOM 695 N N . ASP A 1 92 ? -6.665 41.538 22.816 1.00 55.22 92 ASP A N 1
ATOM 696 C CA . ASP A 1 92 ? -7.127 40.228 22.354 1.00 55.22 92 ASP A CA 1
ATOM 697 C C . ASP A 1 92 ? -8.635 39.999 22.562 1.00 55.22 92 ASP A C 1
ATOM 699 O O . ASP A 1 92 ? -9.117 39.819 23.679 1.00 55.22 92 ASP A O 1
ATOM 703 N N . LEU A 1 93 ? -9.383 39.944 21.452 1.00 66.56 93 LEU A N 1
ATOM 704 C CA . LEU A 1 93 ? -10.755 39.411 21.389 1.00 66.56 93 LEU A CA 1
ATOM 705 C C . LEU A 1 93 ? -10.784 37.883 21.184 1.00 66.56 93 LEU A C 1
ATOM 707 O O . LEU A 1 93 ? -11.854 37.275 21.158 1.00 66.56 93 LEU A O 1
ATOM 711 N N . GLN A 1 94 ? -9.622 37.258 21.010 1.00 64.94 94 GLN A N 1
ATOM 712 C CA . GLN A 1 94 ? -9.448 35.867 20.603 1.00 64.94 94 GLN A CA 1
ATOM 713 C C . GLN A 1 94 ? -8.648 35.079 21.647 1.00 64.94 94 GLN A C 1
ATOM 715 O O . GLN A 1 94 ? -7.801 35.637 22.335 1.00 64.94 94 GLN A O 1
ATOM 720 N N . ALA A 1 95 ? -8.886 33.767 21.741 1.00 70.62 95 ALA A N 1
ATOM 721 C CA . ALA A 1 95 ? -8.155 32.868 22.635 1.00 70.62 95 ALA A CA 1
ATOM 722 C C . ALA A 1 95 ? -7.918 31.498 21.979 1.00 70.62 95 ALA A C 1
ATOM 724 O O . ALA A 1 95 ? -8.791 30.973 21.284 1.00 70.62 95 ALA A O 1
ATOM 725 N N . MET A 1 96 ? -6.759 30.883 22.240 1.00 67.81 96 MET A N 1
ATOM 726 C CA . MET A 1 96 ? -6.511 29.486 21.876 1.00 67.81 96 MET A CA 1
ATOM 727 C C . MET A 1 96 ? -7.132 28.566 22.928 1.00 67.81 96 MET A C 1
ATOM 729 O O . MET A 1 96 ? -6.602 28.397 24.021 1.00 67.81 96 MET A O 1
ATOM 733 N N . VAL A 1 97 ? -8.266 27.955 22.594 1.00 77.06 97 VAL A N 1
ATOM 734 C CA . VAL A 1 97 ? -9.025 27.110 23.532 1.00 77.06 97 VAL A CA 1
ATOM 735 C C . VAL A 1 97 ? -8.472 25.686 23.671 1.00 77.06 97 VAL A C 1
ATOM 737 O O . VAL A 1 97 ? -8.828 24.978 24.608 1.00 77.06 97 VAL A O 1
ATOM 740 N N . ASN A 1 98 ? -7.597 25.256 22.756 1.00 68.75 98 ASN A N 1
ATOM 741 C CA . ASN A 1 98 ? -6.934 23.954 22.805 1.00 68.75 98 ASN A CA 1
ATOM 742 C C . ASN A 1 98 ? -5.502 24.054 22.253 1.00 68.75 98 ASN A C 1
ATOM 744 O O . ASN A 1 98 ? -5.260 23.836 21.067 1.00 68.75 98 ASN A O 1
ATOM 748 N N . VAL A 1 99 ? -4.559 24.384 23.138 1.00 66.31 99 VAL A N 1
ATOM 749 C CA . VAL A 1 99 ? -3.130 24.531 22.807 1.00 66.31 99 VAL A CA 1
ATOM 750 C C . VAL A 1 99 ? -2.517 23.213 22.333 1.00 66.31 99 VAL A C 1
ATOM 752 O O . VAL A 1 99 ? -1.683 23.206 21.437 1.00 66.31 99 VAL A O 1
ATOM 755 N N . VAL A 1 100 ? -2.972 22.088 22.891 1.00 62.19 100 VAL A N 1
ATOM 756 C CA . VAL A 1 100 ? -2.463 20.746 22.570 1.00 62.19 100 VAL A CA 1
ATOM 757 C C . VAL A 1 100 ? -2.798 20.335 21.132 1.00 62.19 100 VAL A C 1
ATOM 759 O O . VAL A 1 100 ? -2.015 19.629 20.505 1.00 62.19 100 VAL A O 1
ATOM 762 N N . ASN A 1 101 ? -3.949 20.770 20.612 1.00 66.12 101 ASN A N 1
ATOM 763 C CA . ASN A 1 101 ? -4.395 20.454 19.254 1.00 66.12 101 ASN A CA 1
ATOM 764 C C . ASN A 1 101 ? -3.844 21.414 18.183 1.00 66.12 101 ASN A C 1
ATOM 766 O O . ASN A 1 101 ? -3.841 21.067 17.006 1.00 66.12 101 ASN A O 1
ATOM 770 N N . GLY A 1 102 ? -3.412 22.620 18.561 1.00 72.56 102 GLY A N 1
ATOM 771 C CA . GLY A 1 102 ? -2.818 23.570 17.620 1.00 72.56 102 GLY A CA 1
ATOM 772 C C . GLY A 1 102 ? -3.745 23.986 16.464 1.00 72.56 102 GLY A C 1
ATOM 773 O O . GLY A 1 102 ? -4.975 23.985 16.583 1.00 72.56 102 GLY A O 1
ATOM 774 N N . PHE A 1 103 ? -3.133 24.348 15.332 1.00 72.12 103 PHE A N 1
ATOM 775 C CA . PHE A 1 103 ? -3.812 24.648 14.068 1.00 72.12 103 PHE A CA 1
ATOM 776 C C . PHE A 1 103 ? -3.508 23.569 13.025 1.00 72.12 103 PHE A C 1
ATOM 778 O O . PHE A 1 103 ? -2.365 23.150 12.870 1.00 72.12 103 PHE A O 1
ATOM 785 N N . GLY A 1 104 ? -4.526 23.154 12.268 1.00 65.12 104 GLY A N 1
ATOM 786 C CA . GLY A 1 104 ? -4.355 22.235 11.142 1.00 65.12 104 GLY A CA 1
ATOM 787 C C . GLY A 1 104 ? -3.976 22.956 9.846 1.00 65.12 104 GLY A C 1
ATOM 788 O O . GLY A 1 104 ? -4.400 24.085 9.599 1.00 65.12 104 GLY A O 1
ATOM 789 N N . LEU A 1 105 ? -3.229 22.274 8.975 1.00 61.50 105 LEU A N 1
ATOM 790 C CA . LEU A 1 105 ? -2.880 22.779 7.646 1.00 61.50 105 LEU A CA 1
ATOM 791 C C . LEU A 1 105 ? -3.971 22.427 6.616 1.00 61.50 105 LEU A C 1
ATOM 793 O O . LEU A 1 105 ? -4.207 21.239 6.373 1.00 61.50 105 LEU A O 1
ATOM 797 N N . PRO A 1 106 ? -4.596 23.409 5.934 1.00 59.16 106 PRO A N 1
ATOM 798 C CA . PRO A 1 106 ? -5.730 23.147 5.039 1.00 59.16 106 PRO A CA 1
ATOM 799 C C . PRO A 1 106 ? -5.429 22.166 3.898 1.00 59.16 106 PRO A C 1
ATOM 801 O O . PRO A 1 106 ? -6.225 21.272 3.612 1.00 59.16 106 PRO A O 1
ATOM 804 N N . LYS A 1 107 ? -4.260 22.291 3.255 1.00 53.06 107 LYS A N 1
ATOM 805 C CA . LYS A 1 107 ? -3.865 21.409 2.143 1.00 53.06 107 LYS A CA 1
ATOM 806 C C . LYS A 1 107 ? -3.644 19.973 2.615 1.00 53.06 107 LYS A C 1
ATOM 808 O O . LYS A 1 107 ? -4.087 19.044 1.945 1.00 53.06 107 LYS A O 1
ATOM 813 N N . ALA A 1 108 ? -3.000 19.796 3.769 1.00 57.34 108 ALA A N 1
ATOM 814 C CA . ALA A 1 108 ? -2.820 18.481 4.369 1.00 57.34 108 ALA A CA 1
ATOM 815 C C . ALA A 1 108 ? -4.187 17.861 4.687 1.00 57.34 108 ALA A C 1
ATOM 817 O O . ALA A 1 108 ? -4.462 16.750 4.249 1.00 57.34 108 ALA A O 1
ATOM 818 N N . MET A 1 109 ? -5.087 18.615 5.327 1.00 70.06 109 MET A N 1
ATOM 819 C CA . MET A 1 109 ? -6.453 18.168 5.624 1.00 70.06 109 MET A CA 1
ATOM 820 C C . MET A 1 109 ? -7.209 17.687 4.374 1.00 70.06 109 MET A C 1
ATOM 822 O O . MET A 1 109 ? -7.835 16.629 4.404 1.00 70.06 109 MET A O 1
ATOM 826 N N . ALA A 1 110 ? -7.104 18.403 3.250 1.00 67.38 110 ALA A N 1
ATOM 827 C CA . ALA A 1 110 ? -7.739 17.995 1.995 1.00 67.38 110 ALA A CA 1
ATOM 828 C C . ALA A 1 110 ? -7.213 16.644 1.470 1.00 67.38 110 ALA A C 1
ATOM 830 O O . ALA A 1 110 ? -8.004 15.760 1.142 1.00 67.38 110 ALA A O 1
ATOM 831 N N . TYR A 1 111 ? -5.889 16.447 1.427 1.00 64.75 111 TYR A N 1
ATOM 832 C CA . TYR A 1 111 ? -5.293 15.169 1.004 1.00 64.75 111 TYR A CA 1
ATOM 833 C C . TYR A 1 111 ? -5.691 14.007 1.917 1.00 64.75 111 TYR A C 1
ATOM 835 O O . TYR A 1 111 ? -5.975 12.905 1.448 1.00 64.75 111 TYR A O 1
ATOM 843 N N . ARG A 1 112 ? -5.730 14.271 3.221 1.00 76.31 112 ARG A N 1
ATOM 844 C CA . ARG A 1 112 ? -6.098 13.318 4.267 1.00 76.31 112 ARG A CA 1
ATOM 845 C C . ARG A 1 112 ? -7.535 12.835 4.096 1.00 76.31 112 ARG A C 1
ATOM 847 O O . ARG A 1 112 ? -7.768 11.636 3.985 1.00 76.31 112 ARG A O 1
ATOM 854 N N . LEU A 1 113 ? -8.482 13.758 3.938 1.00 82.88 113 LEU A N 1
ATOM 855 C CA . LEU A 1 113 ? -9.883 13.426 3.663 1.00 82.88 113 LEU A CA 1
ATOM 856 C C . LEU A 1 113 ? -10.036 12.561 2.405 1.00 82.88 113 LEU A C 1
ATOM 858 O O . LEU A 1 113 ? -10.709 11.533 2.451 1.00 82.88 113 LEU A O 1
ATOM 862 N N . LEU A 1 114 ? -9.359 12.921 1.309 1.00 80.12 114 LEU A N 1
ATOM 863 C CA . LEU A 1 114 ? -9.408 12.149 0.063 1.00 80.12 114 LEU A CA 1
ATOM 864 C C . LEU A 1 114 ? -8.865 10.722 0.222 1.00 80.12 114 LEU A C 1
ATOM 866 O O . LEU A 1 114 ? -9.412 9.797 -0.374 1.00 80.12 114 LEU A O 1
ATOM 870 N N . ASN A 1 115 ? -7.809 10.521 1.012 1.00 83.38 115 ASN A N 1
ATOM 871 C CA . ASN A 1 115 ? -7.283 9.184 1.294 1.00 83.38 115 ASN A CA 1
ATOM 872 C C . ASN A 1 115 ? -8.230 8.384 2.195 1.00 83.38 115 ASN A C 1
ATOM 874 O O . ASN A 1 115 ? -8.527 7.231 1.890 1.00 83.38 115 ASN A O 1
ATOM 878 N N . GLY A 1 116 ? -8.773 9.003 3.247 1.00 88.19 116 GLY A N 1
ATOM 879 C CA . GLY A 1 116 ? -9.758 8.364 4.122 1.00 88.19 116 GLY A CA 1
ATOM 880 C C . GLY A 1 116 ? -10.994 7.887 3.358 1.00 88.19 116 GLY A C 1
ATOM 881 O O . GLY A 1 116 ? -11.450 6.769 3.576 1.00 88.19 116 GLY A O 1
ATOM 882 N N . MET A 1 117 ? -11.466 8.674 2.384 1.00 89.19 117 MET A N 1
ATOM 883 C CA . MET A 1 117 ? -12.564 8.291 1.484 1.00 89.19 117 MET A CA 1
ATOM 884 C C . MET A 1 117 ? -12.251 7.079 0.598 1.00 89.19 117 MET A C 1
ATOM 886 O O . MET A 1 117 ? -13.158 6.313 0.286 1.00 89.19 117 MET A O 1
ATOM 890 N N . LYS A 1 118 ? -10.992 6.906 0.179 1.00 88.31 118 LYS A N 1
ATOM 891 C CA . LYS A 1 118 ? -10.562 5.791 -0.683 1.00 88.31 118 LYS A CA 1
ATOM 892 C C . LYS A 1 118 ? -10.300 4.504 0.092 1.00 88.31 118 LYS A C 1
ATOM 894 O O . LYS A 1 118 ? -10.443 3.420 -0.469 1.00 88.31 118 LYS A O 1
ATOM 899 N N . TRP A 1 119 ? -9.823 4.624 1.331 1.00 94.62 119 TRP A N 1
ATOM 900 C CA . TRP A 1 119 ? -9.333 3.485 2.108 1.00 94.62 119 TRP A CA 1
ATOM 901 C C . TRP A 1 119 ? -10.382 2.919 3.058 1.00 94.62 119 TRP A C 1
ATOM 903 O O . TRP A 1 119 ? -10.391 1.708 3.270 1.00 94.62 119 TRP A O 1
ATOM 913 N N . ALA A 1 120 ? -11.243 3.765 3.632 1.00 96.69 120 ALA A N 1
ATOM 914 C CA . ALA A 1 120 ? -12.331 3.304 4.483 1.00 96.69 120 ALA A CA 1
ATOM 915 C C . ALA A 1 120 ? -13.398 2.585 3.648 1.00 96.69 120 ALA A C 1
ATOM 917 O O . ALA A 1 120 ? -13.731 2.997 2.535 1.00 96.69 120 ALA A O 1
ATOM 918 N N . CYS A 1 121 ? -13.929 1.499 4.193 1.00 97.75 121 CYS A N 1
ATOM 919 C CA . CYS A 1 121 ? -14.895 0.646 3.518 1.00 97.75 121 CYS A CA 1
ATOM 920 C C . CYS A 1 121 ? -15.939 0.109 4.490 1.00 97.75 121 CYS A C 1
ATOM 922 O O . CYS A 1 121 ? -15.720 0.069 5.702 1.00 97.75 121 CYS A O 1
ATOM 924 N N . LYS A 1 122 ? -17.076 -0.330 3.956 1.00 97.94 122 LYS A N 1
ATOM 925 C CA . LYS A 1 122 ? -18.143 -0.969 4.727 1.00 97.94 122 LYS A CA 1
ATOM 926 C C . LYS A 1 122 ? -18.040 -2.481 4.594 1.00 97.94 122 LYS A C 1
ATOM 928 O O . LYS A 1 122 ? -17.866 -2.994 3.492 1.00 97.94 122 LYS A O 1
ATOM 933 N N . VAL A 1 123 ? -18.160 -3.192 5.709 1.00 98.62 123 VAL A N 1
ATOM 934 C CA . VAL A 1 123 ? -18.085 -4.657 5.753 1.00 98.62 123 VAL A CA 1
ATOM 935 C C . VAL A 1 123 ? -19.493 -5.236 5.830 1.00 98.62 123 VAL A C 1
ATOM 937 O O . VAL A 1 123 ? -20.278 -4.855 6.704 1.00 98.62 123 VAL A O 1
ATOM 940 N N . HIS A 1 124 ? -19.784 -6.175 4.932 1.00 98.31 124 HIS A N 1
ATOM 941 C CA . HIS A 1 124 ? -21.060 -6.874 4.815 1.00 98.31 124 HIS A CA 1
ATOM 942 C C . HIS A 1 124 ? -20.886 -8.365 5.105 1.00 98.31 124 HIS A C 1
ATOM 944 O O . HIS A 1 124 ? -19.995 -9.002 4.541 1.00 98.31 124 HIS A O 1
ATOM 950 N N . VAL A 1 125 ? -21.754 -8.925 5.947 1.00 97.62 125 VAL A N 1
ATOM 951 C CA . VAL A 1 125 ? -21.837 -10.369 6.217 1.00 97.62 125 VAL A CA 1
ATOM 952 C C . VAL A 1 125 ? -23.275 -10.818 6.005 1.00 97.62 125 VAL A C 1
ATOM 954 O O . VAL A 1 125 ? -24.191 -10.203 6.544 1.00 97.62 125 VAL A O 1
ATOM 957 N N . ASP A 1 126 ? -23.478 -11.867 5.209 1.00 96.25 126 ASP A N 1
ATOM 958 C CA . ASP A 1 126 ? -24.808 -12.380 4.846 1.00 96.25 126 ASP A CA 1
ATOM 959 C C . ASP A 1 126 ? -25.718 -11.296 4.234 1.00 96.25 126 ASP A C 1
ATOM 961 O O . ASP A 1 126 ? -26.924 -11.241 4.477 1.00 96.25 126 ASP A O 1
ATOM 965 N N . GLY A 1 127 ? -25.116 -10.388 3.456 1.00 92.94 127 GLY A N 1
ATOM 966 C CA . GLY A 1 127 ? -25.800 -9.255 2.824 1.00 92.94 127 GLY A CA 1
ATOM 967 C C . GLY A 1 127 ? -26.233 -8.141 3.785 1.00 92.94 127 GLY A C 1
ATOM 968 O O . GLY A 1 127 ? -26.911 -7.214 3.353 1.00 92.94 127 GLY A O 1
ATOM 969 N N . GLN A 1 128 ? -25.865 -8.222 5.067 1.00 95.69 128 GLN A N 1
ATOM 970 C CA . GLN A 1 128 ? -26.151 -7.204 6.079 1.00 95.69 128 GLN A CA 1
ATOM 971 C C . GLN A 1 128 ? -24.901 -6.388 6.383 1.00 95.69 128 GLN A C 1
ATOM 973 O O . GLN A 1 128 ? -23.813 -6.958 6.512 1.00 95.69 128 GLN A O 1
ATOM 978 N N . GLU A 1 129 ? -25.042 -5.076 6.591 1.00 94.50 129 GLU A N 1
ATOM 979 C CA . GLU A 1 129 ? -23.926 -4.301 7.120 1.00 94.50 129 GLU A CA 1
ATOM 980 C C . GLU A 1 129 ? -23.564 -4.767 8.534 1.00 94.50 129 GLU A C 1
ATOM 982 O O . GLU A 1 129 ? -24.424 -5.022 9.380 1.00 94.50 129 GLU A O 1
ATOM 987 N N . ARG A 1 130 ? -22.266 -4.864 8.812 1.00 97.31 130 ARG A N 1
ATOM 988 C CA . ARG A 1 130 ? -21.775 -5.262 10.137 1.00 97.31 130 ARG A CA 1
ATOM 989 C C . ARG A 1 130 ? -20.839 -4.245 10.756 1.00 97.31 130 ARG A C 1
ATOM 991 O O . ARG A 1 130 ? -20.769 -4.150 11.979 1.00 97.31 130 ARG A O 1
ATOM 998 N N . GLY A 1 131 ? -20.115 -3.495 9.935 1.00 98.00 131 GLY A N 1
ATOM 999 C CA . GLY A 1 131 ? -19.096 -2.589 10.433 1.00 98.00 131 GLY A CA 1
ATOM 1000 C C . GLY A 1 131 ? -18.368 -1.827 9.341 1.00 98.00 131 GLY A C 1
ATOM 1001 O O . GLY A 1 131 ? -18.774 -1.787 8.178 1.00 98.00 131 GLY A O 1
ATOM 1002 N N . THR A 1 132 ? -17.253 -1.246 9.749 1.00 98.75 132 THR A N 1
ATOM 1003 C CA . THR A 1 132 ? -16.315 -0.512 8.911 1.00 98.75 132 THR A CA 1
ATOM 1004 C C . THR A 1 132 ? -14.993 -1.281 8.851 1.00 98.75 132 THR A C 1
ATOM 1006 O O . THR A 1 132 ? -14.640 -2.023 9.765 1.00 98.75 132 THR A O 1
ATOM 1009 N N . GLY A 1 133 ? -14.247 -1.122 7.770 1.00 98.50 133 GLY A N 1
ATOM 1010 C CA . GLY A 1 133 ? -12.864 -1.561 7.669 1.00 98.50 133 GLY A CA 1
ATOM 1011 C C . GLY A 1 133 ? -12.003 -0.523 6.966 1.00 98.50 133 GLY A C 1
ATOM 1012 O O . GLY A 1 133 ? -12.489 0.508 6.492 1.00 98.50 133 GLY A O 1
ATOM 1013 N N . ILE A 1 134 ? -10.716 -0.819 6.861 1.00 98.38 134 ILE A N 1
ATOM 1014 C CA . ILE A 1 134 ? -9.749 -0.011 6.131 1.00 98.38 134 ILE A CA 1
ATOM 1015 C C . ILE A 1 134 ? -8.855 -0.883 5.255 1.00 98.38 134 ILE A C 1
ATOM 1017 O O . ILE A 1 134 ? -8.375 -1.932 5.677 1.00 98.38 134 ILE A O 1
ATOM 1021 N N . LEU A 1 135 ? -8.607 -0.435 4.029 1.00 96.88 135 LEU A N 1
ATOM 1022 C CA . LEU A 1 135 ? -7.643 -1.047 3.128 1.00 96.88 135 LEU A CA 1
ATOM 1023 C C . LEU A 1 135 ? -6.206 -0.845 3.648 1.00 96.88 135 LEU A C 1
ATOM 1025 O O . LEU A 1 135 ? -5.782 0.292 3.863 1.00 96.88 135 LEU A O 1
ATOM 1029 N N . ILE A 1 136 ? -5.462 -1.943 3.810 1.00 94.50 136 ILE A N 1
ATOM 1030 C CA . ILE A 1 136 ? -4.089 -1.996 4.365 1.00 94.50 136 ILE A CA 1
ATOM 1031 C C . ILE A 1 136 ? -3.079 -2.703 3.439 1.00 94.50 136 ILE A C 1
ATOM 1033 O O . ILE A 1 136 ? -1.928 -2.920 3.806 1.00 94.50 136 ILE A O 1
ATOM 1037 N N . GLY A 1 137 ? -3.508 -3.087 2.235 1.00 89.25 137 GLY A N 1
ATOM 1038 C CA . GLY A 1 137 ? -2.668 -3.695 1.202 1.00 89.25 137 GLY A CA 1
ATOM 1039 C C . GLY A 1 137 ? -3.402 -3.781 -0.142 1.00 89.25 137 GLY A C 1
ATOM 1040 O O . GLY A 1 137 ? -4.564 -3.375 -0.220 1.00 89.25 137 GLY A O 1
ATOM 1041 N N . PRO A 1 138 ? -2.782 -4.341 -1.201 1.00 82.56 138 PRO A N 1
ATOM 1042 C CA . PRO A 1 138 ? -3.394 -4.475 -2.521 1.00 82.56 138 PRO A CA 1
ATOM 1043 C C . PRO A 1 138 ? -4.772 -5.134 -2.487 1.00 82.56 138 PRO A C 1
ATOM 1045 O O . PRO A 1 138 ? -5.695 -4.648 -3.126 1.00 82.56 138 PRO A O 1
ATOM 1048 N N . ASN A 1 139 ? -4.938 -6.208 -1.719 1.00 90.12 139 ASN A N 1
ATOM 1049 C CA . ASN A 1 139 ? -6.199 -6.932 -1.556 1.00 90.12 139 ASN A CA 1
ATOM 1050 C C . ASN A 1 139 ? -6.508 -7.224 -0.079 1.00 90.12 139 ASN A C 1
ATOM 1052 O O . ASN A 1 139 ? -7.176 -8.211 0.205 1.00 90.12 139 ASN A O 1
ATOM 1056 N N . LEU A 1 140 ? -6.013 -6.412 0.860 1.00 95.25 140 LEU A N 1
ATOM 1057 C CA . LEU A 1 140 ? -6.148 -6.674 2.296 1.00 95.25 140 LEU A CA 1
ATOM 1058 C C . LEU A 1 140 ? -6.926 -5.565 3.000 1.00 95.25 140 LEU A C 1
ATOM 1060 O O . LEU A 1 140 ? -6.585 -4.390 2.871 1.00 95.25 140 LEU A O 1
ATOM 1064 N N . VAL A 1 141 ? -7.933 -5.949 3.781 1.00 98.25 141 VAL A N 1
ATOM 1065 C CA . VAL A 1 141 ? -8.760 -5.057 4.600 1.00 98.25 141 VAL A CA 1
ATOM 1066 C C . VAL A 1 141 ? -8.621 -5.435 6.066 1.00 98.25 141 VAL A C 1
ATOM 1068 O O . VAL A 1 141 ? -8.765 -6.597 6.427 1.00 98.25 141 VAL A O 1
ATOM 1071 N N . LEU A 1 142 ? -8.372 -4.447 6.913 1.00 98.75 142 LEU A N 1
ATOM 1072 C CA . LEU A 1 142 ? -8.381 -4.572 8.362 1.00 98.75 142 LEU A CA 1
ATOM 1073 C C . LEU A 1 142 ? -9.738 -4.115 8.905 1.00 98.75 142 LEU A C 1
ATOM 1075 O O . LEU A 1 142 ? -10.232 -3.055 8.528 1.00 98.75 142 LEU A O 1
ATOM 1079 N N . THR A 1 143 ? -10.337 -4.896 9.797 1.00 98.81 143 THR A N 1
ATOM 1080 C CA . THR A 1 143 ? -11.569 -4.540 10.519 1.00 98.81 143 THR A CA 1
ATOM 1081 C C . THR A 1 143 ? -11.517 -5.091 11.945 1.00 98.81 143 THR A C 1
ATOM 1083 O O . THR A 1 143 ? -10.569 -5.793 12.304 1.00 98.81 143 THR A O 1
ATOM 1086 N N . ALA A 1 144 ? -12.523 -4.786 12.764 1.00 98.69 144 ALA A N 1
ATOM 1087 C CA . ALA A 1 144 ? -12.654 -5.388 14.082 1.00 98.69 144 ALA A CA 1
ATOM 1088 C C . ALA A 1 144 ? -13.112 -6.852 13.963 1.00 98.69 144 ALA A C 1
ATOM 1090 O O . ALA A 1 144 ? -13.982 -7.172 13.155 1.00 98.69 144 ALA A O 1
ATOM 1091 N N . TRP A 1 145 ? -12.558 -7.760 14.766 1.00 98.44 145 TRP A N 1
ATOM 1092 C CA . TRP A 1 145 ? -12.893 -9.187 14.670 1.00 98.44 145 TRP A CA 1
ATOM 1093 C C . TRP A 1 145 ? -14.378 -9.439 14.939 1.00 98.44 145 TRP A C 1
ATOM 1095 O O . TRP A 1 145 ? -15.017 -10.206 14.219 1.00 98.44 145 TRP A O 1
ATOM 1105 N N . HIS A 1 146 ? -14.961 -8.742 15.917 1.00 97.69 146 HIS A N 1
ATOM 1106 C CA . HIS A 1 146 ? -16.380 -8.897 16.238 1.00 97.69 146 HIS A CA 1
ATOM 1107 C C . HIS A 1 146 ? -17.335 -8.469 15.104 1.00 97.69 146 HIS A C 1
ATOM 1109 O O . HIS A 1 146 ? -18.506 -8.842 15.127 1.00 97.69 146 HIS A O 1
ATOM 1115 N N . VAL A 1 147 ? -16.863 -7.729 14.092 1.00 98.25 147 VAL A N 1
ATOM 1116 C CA . VAL A 1 147 ? -17.648 -7.409 12.883 1.00 98.25 147 VAL A CA 1
ATOM 1117 C C . VAL A 1 147 ? -17.909 -8.671 12.056 1.00 98.25 147 VAL A C 1
ATOM 1119 O O . VAL A 1 147 ? -18.989 -8.826 11.488 1.00 98.25 147 VAL A O 1
ATOM 1122 N N . VAL A 1 148 ? -16.944 -9.594 12.034 1.00 97.88 148 VAL A N 1
ATOM 1123 C CA . VAL A 1 148 ? -16.951 -10.828 11.230 1.00 97.88 148 VAL A CA 1
ATOM 1124 C C . VAL A 1 148 ? -17.019 -12.103 12.080 1.00 97.88 148 VAL A C 1
ATOM 1126 O O . VAL A 1 148 ? -16.759 -13.193 11.579 1.00 97.88 148 VAL A O 1
ATOM 1129 N N . VAL A 1 149 ? -17.388 -11.994 13.362 1.00 95.81 149 VAL A N 1
ATOM 1130 C CA . VAL A 1 149 ? -17.422 -13.123 14.314 1.00 95.81 149 VAL A CA 1
ATOM 1131 C C . VAL A 1 149 ? -18.268 -14.306 13.833 1.00 95.81 149 VAL A C 1
ATOM 1133 O O . VAL A 1 149 ? -17.872 -15.451 14.030 1.00 95.81 149 VAL A O 1
ATOM 1136 N N . ASP A 1 150 ? -19.369 -14.041 13.125 1.00 95.19 150 ASP A N 1
ATOM 1137 C CA . ASP A 1 150 ? -20.299 -15.061 12.607 1.00 95.19 150 ASP A CA 1
ATOM 1138 C C . ASP A 1 150 ? -19.708 -15.902 11.453 1.00 95.19 150 ASP A C 1
ATOM 1140 O O . ASP A 1 150 ? -20.334 -16.851 10.969 1.00 95.19 150 ASP A O 1
ATOM 1144 N N . LEU A 1 151 ? -18.497 -15.559 11.002 1.00 96.81 151 LEU A N 1
ATOM 1145 C CA . LEU A 1 151 ? -17.712 -16.312 10.023 1.00 96.81 151 LEU A CA 1
ATOM 1146 C C . LEU A 1 151 ? -16.661 -17.218 10.680 1.00 96.81 151 LEU A C 1
ATOM 1148 O O . LEU A 1 151 ? -15.863 -17.841 9.981 1.00 96.81 151 LEU A O 1
ATOM 1152 N N . TYR A 1 152 ? -16.641 -17.296 12.012 1.00 94.88 152 TYR A N 1
ATOM 1153 C CA . TYR A 1 152 ? -15.751 -18.166 12.773 1.00 94.88 152 TYR A CA 1
ATOM 1154 C C . TYR A 1 152 ? -16.533 -19.259 13.500 1.00 94.88 152 TYR A C 1
ATOM 1156 O O . TYR A 1 152 ? -17.573 -19.024 14.110 1.00 94.88 152 TYR A O 1
ATOM 1164 N N . GLN A 1 153 ? -15.979 -20.465 13.495 1.00 92.44 153 GLN A N 1
ATOM 1165 C CA . GLN A 1 153 ? -16.498 -21.631 14.200 1.00 92.44 153 GLN A CA 1
ATOM 1166 C C . GLN A 1 153 ? -15.637 -21.925 15.434 1.00 92.44 153 GLN A C 1
ATOM 1168 O O . GLN A 1 153 ? -14.488 -21.487 15.534 1.00 92.44 153 GLN A O 1
ATOM 1173 N N . LEU A 1 154 ? -16.192 -22.656 16.402 1.00 89.06 154 LEU A N 1
ATOM 1174 C CA . LEU A 1 154 ? -15.410 -23.195 17.519 1.00 89.06 154 LEU A CA 1
ATOM 1175 C C . LEU A 1 154 ? -14.489 -24.306 17.014 1.00 89.06 154 LEU A C 1
ATOM 1177 O O . LEU A 1 154 ? -14.936 -25.192 16.283 1.00 89.06 154 LEU A O 1
ATOM 1181 N N . ASN A 1 155 ? -13.231 -24.303 17.448 1.00 87.44 155 ASN A N 1
ATOM 1182 C CA . ASN A 1 155 ? -12.377 -25.467 17.263 1.00 87.44 155 ASN A CA 1
ATOM 1183 C C . ASN A 1 155 ? -12.892 -26.610 18.154 1.00 87.44 155 ASN A C 1
ATOM 1185 O O . ASN A 1 155 ? -12.900 -26.500 19.379 1.00 87.44 155 ASN A O 1
ATOM 1189 N N . GLN A 1 156 ? -13.310 -27.725 17.548 1.00 86.44 156 GLN A N 1
ATOM 1190 C CA . GLN A 1 156 ? -13.811 -28.892 18.285 1.00 86.44 156 GLN A CA 1
ATOM 1191 C C . GLN A 1 156 ? -12.743 -29.512 19.199 1.00 86.44 156 GLN A C 1
ATOM 1193 O O . GLN A 1 156 ? -13.072 -30.030 20.263 1.00 86.44 156 GLN A O 1
ATOM 1198 N N . SER A 1 157 ? -11.469 -29.425 18.807 1.00 85.50 157 SER A N 1
ATOM 1199 C CA . SER A 1 157 ? -10.334 -29.941 19.578 1.00 85.50 157 SER A CA 1
ATOM 1200 C C . SER A 1 157 ? -9.878 -28.982 20.680 1.00 85.50 157 SER A C 1
ATOM 1202 O O . SER A 1 157 ? -9.237 -29.407 21.637 1.00 85.50 157 SER A O 1
ATOM 1204 N N . ASN A 1 158 ? -10.197 -27.691 20.558 1.00 81.94 158 ASN A N 1
ATOM 1205 C CA . ASN A 1 158 ? -9.889 -26.675 21.556 1.00 81.94 158 ASN A CA 1
ATOM 1206 C C . ASN A 1 158 ? -10.971 -25.581 21.562 1.00 81.94 158 ASN A C 1
ATOM 1208 O O . ASN A 1 158 ? -10.815 -24.572 20.883 1.00 81.94 158 ASN A O 1
ATOM 1212 N N . PRO A 1 159 ? -12.047 -25.718 22.352 1.00 78.31 159 PRO A N 1
ATOM 1213 C CA . PRO A 1 159 ? -13.162 -24.765 22.342 1.00 78.31 159 PRO A CA 1
ATOM 1214 C C . PRO A 1 159 ? -12.800 -23.314 22.706 1.00 78.31 159 PRO A C 1
ATOM 1216 O O . PRO A 1 159 ? -13.608 -22.415 22.488 1.00 78.31 159 PRO A O 1
ATOM 1219 N N . SER A 1 160 ? -11.602 -23.065 23.249 1.00 74.06 160 SER A N 1
ATOM 1220 C CA . SER A 1 160 ? -11.085 -21.705 23.474 1.00 74.06 160 SER A CA 1
ATOM 1221 C C . SER A 1 160 ? -10.553 -21.031 22.199 1.00 74.06 160 SER A C 1
ATOM 1223 O O . SER A 1 160 ? -10.282 -19.833 22.194 1.00 74.06 160 SER A O 1
ATOM 1225 N N . GLU A 1 161 ? -10.431 -21.780 21.103 1.00 85.44 161 GLU A N 1
ATOM 1226 C CA . GLU A 1 161 ? -9.916 -21.323 19.819 1.00 85.44 161 GLU A CA 1
ATOM 1227 C C . GLU A 1 161 ? -11.040 -21.176 18.784 1.00 85.44 161 GLU A C 1
ATOM 1229 O O . GLU A 1 161 ? -11.992 -21.962 18.714 1.00 85.44 161 GLU A O 1
ATOM 1234 N N . ARG A 1 162 ? -10.915 -20.144 17.949 1.00 90.56 162 ARG A N 1
ATOM 1235 C CA . ARG A 1 162 ? -11.811 -19.869 16.824 1.00 90.56 162 ARG A CA 1
ATOM 1236 C C . ARG A 1 162 ? -11.113 -20.255 15.528 1.00 90.56 162 ARG A C 1
ATOM 1238 O O . ARG A 1 162 ? -9.937 -19.958 15.365 1.00 90.56 162 ARG A O 1
ATOM 1245 N N . ILE A 1 163 ? -11.841 -20.861 14.596 1.00 92.50 163 ILE A N 1
ATOM 1246 C CA . ILE A 1 163 ? -11.335 -21.212 13.263 1.00 92.50 163 ILE A CA 1
ATOM 1247 C C . ILE A 1 163 ? -12.211 -20.521 12.217 1.00 92.50 163 ILE A C 1
ATOM 1249 O O . ILE A 1 163 ? -13.435 -20.579 12.341 1.00 92.50 163 ILE A O 1
ATOM 1253 N N . PRO A 1 164 ? -11.635 -19.862 11.197 1.00 93.75 164 PRO A N 1
ATOM 1254 C CA . PRO A 1 164 ? -12.422 -19.271 10.122 1.00 93.75 164 PRO A CA 1
ATOM 1255 C C . PRO A 1 164 ? -13.163 -20.346 9.318 1.00 93.75 164 PRO A C 1
ATOM 1257 O O . PRO A 1 164 ? -12.597 -21.377 8.951 1.00 93.75 164 PRO A O 1
ATOM 1260 N N . ASP A 1 165 ? -14.428 -20.083 9.004 1.00 92.50 165 ASP A N 1
ATOM 1261 C CA . ASP A 1 165 ? -15.210 -20.903 8.089 1.00 92.50 165 ASP A CA 1
ATOM 1262 C C . ASP A 1 165 ? -14.688 -20.720 6.655 1.00 92.50 165 ASP A C 1
ATOM 1264 O O . ASP A 1 165 ? -14.754 -19.633 6.073 1.00 92.50 165 ASP A O 1
ATOM 1268 N N . LYS A 1 166 ? -14.166 -21.798 6.065 1.00 83.88 166 LYS A N 1
ATOM 1269 C CA . LYS A 1 166 ? -13.616 -21.786 4.701 1.00 83.88 166 LYS A CA 1
ATOM 1270 C C . LYS A 1 166 ? -14.677 -21.545 3.624 1.00 83.88 166 LYS A C 1
ATOM 1272 O O . LYS A 1 166 ? -14.327 -21.152 2.519 1.00 83.88 166 LYS A O 1
ATOM 1277 N N . GLN A 1 167 ? -15.956 -21.768 3.925 1.00 85.75 167 GLN A N 1
ATOM 1278 C CA . GLN A 1 167 ? -17.066 -21.533 2.995 1.00 85.75 167 GLN A CA 1
ATOM 1279 C C . GLN A 1 167 ? -17.684 -20.135 3.156 1.00 85.75 167 GLN A C 1
ATOM 1281 O O . GLN A 1 167 ? -18.549 -19.742 2.373 1.00 85.75 167 GLN A O 1
ATOM 1286 N N . ALA A 1 168 ? -17.220 -19.344 4.130 1.00 89.81 168 ALA A N 1
ATOM 1287 C CA . ALA A 1 168 ? -17.757 -18.013 4.401 1.00 89.81 168 ALA A CA 1
ATOM 1288 C C . ALA A 1 168 ? -17.400 -16.949 3.352 1.00 89.81 168 ALA A C 1
ATOM 1290 O O . ALA A 1 168 ? -17.961 -15.857 3.400 1.00 89.81 168 ALA A O 1
ATOM 1291 N N . ALA A 1 169 ? -16.524 -17.240 2.385 1.00 88.62 169 ALA A N 1
ATOM 1292 C CA . ALA A 1 169 ? -16.127 -16.270 1.360 1.00 88.62 169 ALA A CA 1
ATOM 1293 C C . ALA A 1 169 ? -17.332 -15.688 0.590 1.00 88.62 169 ALA A C 1
ATOM 1295 O O . ALA A 1 169 ? -17.393 -14.484 0.365 1.00 88.62 169 ALA A O 1
ATOM 1296 N N . ASN A 1 170 ? -18.340 -16.513 0.282 1.00 89.12 170 ASN A N 1
ATOM 1297 C CA . ASN A 1 170 ? -19.561 -16.077 -0.413 1.00 89.12 170 ASN A CA 1
ATOM 1298 C C . ASN A 1 170 ? -20.510 -15.244 0.466 1.00 89.12 170 ASN A C 1
ATOM 1300 O O . ASN A 1 170 ? -21.437 -14.620 -0.044 1.00 89.12 170 ASN A O 1
ATOM 1304 N N . ARG A 1 171 ? -20.296 -15.256 1.784 1.00 95.94 171 ARG A N 1
ATOM 1305 C CA . ARG A 1 171 ? -21.082 -14.510 2.773 1.00 95.94 171 ARG A CA 1
ATOM 1306 C C . ARG A 1 171 ? -20.452 -13.157 3.096 1.00 95.94 171 ARG A C 1
ATOM 1308 O O . ARG A 1 171 ? -21.127 -12.322 3.685 1.00 95.94 171 ARG A O 1
ATOM 1315 N N . LEU A 1 172 ? -19.183 -12.943 2.740 1.00 98.00 172 LEU A N 1
ATOM 1316 C CA . LEU A 1 172 ? -18.398 -11.767 3.109 1.00 98.00 172 LEU A CA 1
ATOM 1317 C C . LEU A 1 172 ? -18.131 -10.875 1.897 1.00 98.00 172 LEU A C 1
ATOM 1319 O O . LEU A 1 172 ? -17.504 -11.288 0.919 1.00 98.00 172 LEU A O 1
ATOM 1323 N N . GLN A 1 173 ? -18.557 -9.620 1.994 1.00 97.75 173 GLN A N 1
ATOM 1324 C CA . GLN A 1 173 ? -18.309 -8.609 0.973 1.00 97.75 173 GLN A CA 1
ATOM 1325 C C . GLN A 1 173 ? -17.838 -7.303 1.608 1.00 97.75 173 GLN A C 1
ATOM 1327 O O . GLN A 1 173 ? -18.168 -6.984 2.750 1.00 97.75 173 GLN A O 1
ATOM 1332 N N . VAL A 1 174 ? -17.067 -6.529 0.853 1.00 97.94 174 VAL A N 1
ATOM 1333 C CA . VAL A 1 174 ? -16.570 -5.218 1.267 1.00 97.94 174 VAL A CA 1
ATOM 1334 C C . VAL A 1 174 ? -16.966 -4.177 0.228 1.00 97.94 174 VAL A C 1
ATOM 1336 O O . VAL A 1 174 ? -16.730 -4.354 -0.967 1.00 97.94 174 VAL A O 1
ATOM 1339 N N . GLU A 1 175 ? -17.580 -3.095 0.691 1.00 96.75 175 GLU A N 1
ATOM 1340 C CA . GLU A 1 175 ? -18.091 -1.999 -0.124 1.00 96.75 175 GLU A CA 1
ATOM 1341 C C . GLU A 1 175 ? -17.183 -0.772 -0.001 1.00 96.75 175 GLU A C 1
ATOM 1343 O O . GLU A 1 175 ? -16.991 -0.233 1.091 1.00 96.75 175 GLU A O 1
ATOM 1348 N N . PHE A 1 176 ? -16.665 -0.297 -1.128 1.00 94.19 176 PHE A N 1
ATOM 1349 C CA . PHE A 1 176 ? -15.893 0.939 -1.230 1.00 94.19 176 PHE A CA 1
ATOM 1350 C C . PHE A 1 176 ? -16.717 2.035 -1.894 1.00 94.19 176 PHE A C 1
ATOM 1352 O O . PHE A 1 176 ? -17.735 1.777 -2.541 1.00 94.19 176 PHE A O 1
ATOM 1359 N N . ASP A 1 177 ? -16.254 3.273 -1.747 1.00 90.12 177 ASP A N 1
ATOM 1360 C CA . ASP A 1 177 ? -16.831 4.443 -2.407 1.00 90.12 177 ASP A CA 1
ATOM 1361 C C . ASP A 1 177 ? -18.306 4.724 -2.026 1.00 90.12 177 ASP A C 1
ATOM 1363 O O . ASP A 1 177 ? -19.035 5.427 -2.727 1.00 90.12 177 ASP A O 1
ATOM 1367 N N . ASN A 1 178 ? -18.754 4.196 -0.880 1.00 89.56 178 ASN A N 1
ATOM 1368 C CA . ASN A 1 178 ? -20.079 4.443 -0.313 1.00 89.56 178 ASN A CA 1
ATOM 1369 C C . ASN A 1 178 ? -20.078 5.761 0.480 1.00 89.56 178 ASN A C 1
ATOM 1371 O O . ASN A 1 178 ? -20.110 5.749 1.706 1.00 89.56 178 ASN A O 1
ATOM 1375 N N . TYR A 1 179 ? -20.004 6.905 -0.199 1.00 85.19 179 TYR A N 1
ATOM 1376 C CA . TYR A 1 179 ? -20.061 8.237 0.416 1.00 85.19 179 TYR A CA 1
ATOM 1377 C C . TYR A 1 179 ? -20.999 9.180 -0.346 1.00 85.19 179 TYR A C 1
ATOM 1379 O O . TYR A 1 179 ? -21.283 8.988 -1.528 1.00 85.19 179 TYR A O 1
ATOM 1387 N N . ASP A 1 180 ? -21.478 10.219 0.338 1.00 76.88 180 ASP A N 1
ATOM 1388 C CA . ASP A 1 180 ? -22.276 11.274 -0.293 1.00 76.88 180 ASP A CA 1
ATOM 1389 C C . ASP A 1 180 ? -21.351 12.375 -0.849 1.00 76.88 180 ASP A C 1
ATOM 1391 O O . ASP A 1 180 ? -20.342 12.700 -0.225 1.00 76.88 180 ASP A O 1
ATOM 1395 N N . GLY A 1 181 ? -21.686 12.976 -1.997 1.00 62.53 181 GLY A N 1
ATOM 1396 C CA . GLY A 1 181 ? -20.938 14.099 -2.595 1.00 62.53 181 GLY A CA 1
ATOM 1397 C C . GLY A 1 181 ? -21.826 15.323 -2.858 1.00 62.53 181 GLY A C 1
ATOM 1398 O O . GLY A 1 181 ? -23.046 15.180 -2.898 1.00 62.53 181 GLY A O 1
ATOM 1399 N N . TYR A 1 182 ? -21.232 16.505 -3.076 1.00 56.75 182 TYR A N 1
ATOM 1400 C CA . TYR A 1 182 ? -21.924 17.769 -3.399 1.00 56.75 182 TYR A CA 1
ATOM 1401 C C . TYR A 1 182 ? -21.386 18.403 -4.709 1.00 56.75 182 TYR A C 1
ATOM 1403 O O . TYR A 1 182 ? -20.172 18.526 -4.858 1.00 56.75 182 TYR A O 1
ATOM 1411 N N . LEU A 1 183 ? -22.270 18.876 -5.607 1.00 46.22 183 LEU A N 1
ATOM 1412 C CA . LEU A 1 183 ? -21.982 19.785 -6.735 1.00 46.22 183 LEU A CA 1
ATOM 1413 C C . LEU A 1 183 ? -22.844 21.040 -6.587 1.00 46.22 183 LEU A C 1
ATOM 1415 O O . LEU A 1 183 ? -24.058 20.926 -6.433 1.00 46.22 183 LEU A O 1
ATOM 1419 N N . ASN A 1 184 ? -22.269 22.237 -6.724 1.00 44.94 184 ASN A N 1
ATOM 1420 C CA . ASN A 1 184 ? -23.025 23.500 -6.811 1.00 44.94 184 ASN A CA 1
ATOM 1421 C C . ASN A 1 184 ? -24.110 23.668 -5.722 1.00 44.94 184 ASN A C 1
ATOM 1423 O O . ASN A 1 184 ? -25.251 24.017 -6.015 1.00 44.94 184 ASN A O 1
ATOM 1427 N N . GLY A 1 185 ? -23.782 23.356 -4.462 1.00 48.81 185 GLY A N 1
ATOM 1428 C CA . GLY A 1 185 ? -24.727 23.456 -3.338 1.00 48.81 185 GLY A CA 1
ATOM 1429 C C . GLY A 1 185 ? -25.855 22.412 -3.339 1.00 48.81 185 GLY A C 1
ATOM 1430 O O . GLY A 1 185 ? -26.679 22.409 -2.431 1.00 48.81 185 GLY A O 1
ATOM 1431 N N . THR A 1 186 ? -25.872 21.501 -4.313 1.00 50.16 186 THR A N 1
ATOM 1432 C CA . THR A 1 186 ? -26.786 20.358 -4.410 1.00 50.16 186 THR A CA 1
ATOM 1433 C C . THR A 1 186 ? -26.002 19.075 -4.142 1.00 50.16 186 THR A C 1
ATOM 1435 O O 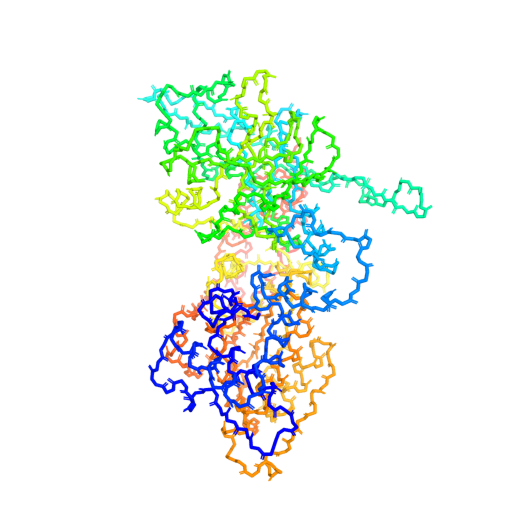. THR A 1 186 ? -24.858 18.932 -4.563 1.00 50.16 186 THR A O 1
ATOM 1438 N N . LEU A 1 187 ? -26.577 18.121 -3.417 1.00 49.59 187 LEU A N 1
ATOM 1439 C CA . LEU A 1 187 ? -25.911 16.856 -3.101 1.00 49.59 187 LEU A CA 1
ATOM 1440 C C . LEU A 1 187 ? -25.721 15.995 -4.373 1.00 49.59 187 LEU A C 1
ATOM 1442 O O . LEU A 1 187 ? -26.622 15.221 -4.663 1.00 49.59 187 LEU A O 1
ATOM 1446 N N . MET A 1 188 ? -24.607 16.113 -5.123 1.00 43.16 188 MET A N 1
ATOM 1447 C CA . MET A 1 188 ? -24.037 15.048 -5.985 1.00 43.16 188 MET A CA 1
ATOM 1448 C C . MET A 1 188 ? -22.555 15.253 -6.386 1.00 43.16 188 MET A C 1
ATOM 1450 O O . MET A 1 188 ? -22.202 16.254 -6.971 1.00 43.16 188 MET A O 1
ATOM 1454 N N . LEU A 1 189 ? -21.704 14.243 -6.200 1.00 43.41 189 LEU A N 1
ATOM 1455 C CA . LEU A 1 189 ? -20.748 13.707 -7.193 1.00 43.41 189 LEU A CA 1
ATOM 1456 C C . LEU A 1 189 ? -20.277 12.383 -6.595 1.00 43.41 189 LEU A C 1
ATOM 1458 O O . LEU A 1 189 ? -19.385 12.330 -5.754 1.00 43.41 189 LEU A O 1
ATOM 1462 N N . ARG A 1 190 ? -21.018 11.334 -6.932 1.00 56.59 190 ARG A N 1
ATOM 1463 C CA . ARG A 1 190 ? -20.725 9.953 -6.556 1.00 56.59 190 ARG A CA 1
ATOM 1464 C C . ARG A 1 190 ? -19.822 9.348 -7.646 1.00 56.59 190 ARG A C 1
ATOM 1466 O O . ARG A 1 190 ? -19.883 9.823 -8.782 1.00 56.59 190 ARG A O 1
ATOM 1473 N N . PRO A 1 191 ? -19.115 8.235 -7.417 1.00 50.94 191 PRO A N 1
ATOM 1474 C CA . PRO A 1 191 ? -19.113 7.205 -8.449 1.00 50.94 191 PRO A CA 1
ATOM 1475 C C . PRO A 1 191 ? -20.561 6.727 -8.664 1.00 50.94 191 PRO A C 1
ATOM 1477 O O . PRO A 1 191 ? -21.324 6.620 -7.708 1.00 50.94 191 PRO A O 1
ATOM 1480 N N . ALA A 1 192 ? -20.981 6.470 -9.907 1.00 51.19 192 ALA A N 1
ATOM 1481 C CA . ALA A 1 192 ? -22.373 6.111 -10.232 1.00 51.19 192 ALA A CA 1
ATOM 1482 C C . ALA A 1 192 ? -22.934 4.947 -9.378 1.00 51.19 192 ALA A C 1
ATOM 1484 O O . ALA A 1 192 ? -24.142 4.866 -9.158 1.00 51.19 192 ALA A O 1
ATOM 1485 N N . THR A 1 193 ? -22.044 4.101 -8.853 1.00 66.12 193 THR A N 1
ATOM 1486 C CA . THR A 1 193 ? -22.299 2.962 -7.969 1.00 66.12 193 THR A CA 1
ATOM 1487 C C . THR A 1 193 ? -21.160 2.823 -6.955 1.00 66.12 193 THR A C 1
ATOM 1489 O O . THR A 1 193 ? -20.005 3.075 -7.304 1.00 66.12 193 THR A O 1
ATOM 1492 N N . SER A 1 194 ? -21.456 2.375 -5.731 1.00 86.44 194 SER A N 1
ATOM 1493 C CA . SER A 1 194 ? -20.419 1.892 -4.812 1.00 86.44 194 SER A CA 1
ATOM 1494 C C . SER A 1 194 ? -19.743 0.638 -5.376 1.00 86.44 194 SER A C 1
ATOM 1496 O O . SER A 1 194 ? -20.315 -0.085 -6.199 1.00 86.44 194 SER A O 1
ATOM 1498 N N . LEU A 1 195 ? -18.503 0.384 -4.964 1.00 89.81 195 LEU A N 1
ATOM 1499 C CA . LEU A 1 195 ? -17.738 -0.765 -5.430 1.00 89.81 195 LEU A CA 1
ATOM 1500 C C . LEU A 1 195 ? -17.849 -1.919 -4.433 1.00 89.81 195 LEU A C 1
ATOM 1502 O O . LEU A 1 195 ? -17.160 -1.928 -3.416 1.00 89.81 195 LEU A O 1
ATOM 1506 N N . MET A 1 196 ? -18.657 -2.924 -4.762 1.00 93.19 196 MET A N 1
ATOM 1507 C CA . MET A 1 196 ? -18.720 -4.177 -4.005 1.00 93.19 196 MET A CA 1
ATOM 1508 C C . MET A 1 196 ? -17.597 -5.134 -4.411 1.00 93.19 196 MET A C 1
ATOM 1510 O O . MET A 1 196 ? -17.309 -5.332 -5.596 1.00 93.19 196 MET A O 1
ATOM 1514 N N . VAL A 1 197 ? -16.941 -5.737 -3.425 1.00 92.88 197 VAL A N 1
ATOM 1515 C CA . VAL A 1 197 ? -15.843 -6.690 -3.613 1.00 92.88 197 VAL A CA 1
ATOM 1516 C C . VAL A 1 197 ? -16.084 -7.909 -2.734 1.00 92.88 197 VAL A C 1
ATOM 1518 O O . VAL A 1 197 ? -16.196 -7.780 -1.519 1.00 92.88 197 VAL A O 1
ATOM 1521 N N . ASN A 1 198 ? -16.141 -9.095 -3.337 1.00 93.94 198 ASN A N 1
ATOM 1522 C CA . ASN A 1 198 ? -16.241 -10.345 -2.583 1.00 93.94 198 ASN A CA 1
ATOM 1523 C C . ASN A 1 198 ? -14.930 -10.645 -1.845 1.00 93.94 198 ASN A C 1
ATOM 1525 O O . ASN A 1 198 ? -13.841 -10.267 -2.297 1.00 93.94 198 ASN A O 1
ATOM 1529 N N . ALA A 1 199 ? -15.029 -11.368 -0.736 1.00 93.62 199 ALA A N 1
ATOM 1530 C CA . ALA A 1 199 ? -13.867 -11.958 -0.096 1.00 93.62 199 ALA A CA 1
ATOM 1531 C C . ALA A 1 199 ? -13.266 -13.089 -0.949 1.00 93.62 199 ALA A C 1
ATOM 1533 O O . ALA A 1 199 ? -13.957 -13.763 -1.713 1.00 93.62 199 ALA A O 1
ATOM 1534 N N . HIS A 1 200 ? -11.956 -13.289 -0.827 1.00 90.56 200 HIS A N 1
ATOM 1535 C CA . HIS A 1 200 ? -11.249 -14.401 -1.459 1.00 90.56 200 HIS A CA 1
ATOM 1536 C C . HIS A 1 200 ? -11.655 -15.743 -0.813 1.00 90.56 200 HIS A C 1
ATOM 1538 O O . HIS A 1 200 ? -12.050 -15.764 0.346 1.00 90.56 200 HIS A O 1
ATOM 1544 N N . LYS A 1 201 ? -11.523 -16.887 -1.504 1.00 86.38 201 LYS A N 1
ATOM 1545 C CA . LYS A 1 201 ? -11.823 -18.218 -0.914 1.00 86.38 201 LYS A CA 1
ATOM 1546 C C . LYS A 1 201 ? -11.049 -18.474 0.393 1.00 86.38 201 LYS A C 1
ATOM 1548 O O . LYS A 1 201 ? -11.599 -18.984 1.361 1.00 86.38 201 LYS A O 1
ATOM 1553 N N . ASP A 1 202 ? -9.802 -18.012 0.440 1.00 89.19 202 ASP A N 1
ATOM 1554 C CA . ASP A 1 202 ? -8.941 -17.974 1.626 1.00 89.19 202 ASP A CA 1
ATOM 1555 C C . ASP A 1 202 ? -8.993 -16.572 2.252 1.00 89.19 202 ASP A C 1
ATOM 1557 O O . ASP A 1 202 ? -8.010 -15.830 2.244 1.00 89.19 202 ASP A O 1
ATOM 1561 N N . TRP A 1 203 ? -10.185 -16.158 2.686 1.00 93.56 203 TRP A N 1
ATOM 1562 C CA . TRP A 1 203 ? -10.457 -14.783 3.113 1.00 93.56 203 TRP A CA 1
ATOM 1563 C C . TRP A 1 203 ? -9.754 -14.390 4.417 1.00 93.56 203 TRP A C 1
ATOM 1565 O O . TRP A 1 203 ? -9.428 -13.222 4.594 1.00 93.56 203 TRP A O 1
ATOM 1575 N N . SER A 1 204 ? -9.555 -15.320 5.354 1.00 96.06 204 SER A N 1
ATOM 1576 C CA . SER A 1 204 ? -9.040 -15.007 6.692 1.00 96.06 204 SER A CA 1
ATOM 1577 C C . SER A 1 204 ? -7.519 -15.135 6.721 1.00 96.06 204 SER A C 1
ATOM 1579 O O . SER A 1 204 ? -6.992 -16.245 6.700 1.00 96.06 204 SER A O 1
ATOM 1581 N N . VAL A 1 205 ? -6.811 -14.002 6.749 1.00 94.69 205 VAL A N 1
ATOM 1582 C CA . VAL A 1 205 ? -5.336 -13.975 6.721 1.00 94.69 205 VAL A CA 1
ATOM 1583 C C . VAL A 1 205 ? -4.752 -14.110 8.122 1.00 94.69 205 VAL A C 1
ATOM 1585 O O . VAL A 1 205 ? -3.883 -14.940 8.369 1.00 94.69 205 VAL A O 1
ATOM 1588 N N . CYS A 1 206 ? -5.210 -13.263 9.039 1.00 95.69 206 CYS A N 1
ATOM 1589 C CA . CYS A 1 206 ? -4.788 -13.240 10.433 1.00 95.69 206 CYS A CA 1
ATOM 1590 C C . CYS A 1 206 ? -5.855 -12.514 11.249 1.00 95.69 206 CYS A C 1
ATOM 1592 O O . CYS A 1 206 ? -6.513 -11.603 10.744 1.00 95.69 206 CYS A O 1
ATOM 1594 N N . PHE A 1 207 ? -6.049 -12.912 12.500 1.00 97.38 207 PHE A N 1
ATOM 1595 C CA . PHE A 1 207 ? -7.020 -12.284 13.384 1.00 97.38 207 PHE A CA 1
ATOM 1596 C C . PHE A 1 207 ? -6.636 -12.491 14.847 1.00 97.38 207 PHE A C 1
ATOM 1598 O O . PHE A 1 207 ? -5.813 -13.346 15.188 1.00 97.38 207 PHE A O 1
ATOM 1605 N N . LYS A 1 208 ? -7.280 -11.726 15.725 1.00 96.56 208 LYS A N 1
ATOM 1606 C CA . LYS A 1 208 ? -7.277 -11.962 17.165 1.00 96.56 208 LYS A CA 1
ATOM 1607 C C . LYS A 1 208 ? -8.624 -11.578 17.756 1.00 96.56 208 LYS A C 1
ATOM 1609 O O . LYS A 1 208 ? -9.224 -10.588 17.347 1.00 96.56 208 LYS A O 1
ATOM 1614 N N . THR A 1 209 ? -9.096 -12.370 18.711 1.00 96.31 209 THR A N 1
ATOM 1615 C CA . THR A 1 209 ? -10.443 -12.245 19.270 1.00 96.31 209 THR A CA 1
ATOM 1616 C C . THR A 1 209 ? -10.617 -10.998 20.138 1.00 96.31 209 THR A C 1
ATOM 1618 O O . THR A 1 209 ? -9.655 -10.419 20.652 1.00 96.31 209 THR A O 1
ATOM 1621 N N . CYS A 1 210 ? -11.879 -10.608 20.312 1.00 95.38 210 CYS A N 1
ATOM 1622 C CA . CYS A 1 210 ? -12.317 -9.671 21.341 1.00 95.38 210 CYS A CA 1
ATOM 1623 C C . CYS A 1 210 ? -12.414 -10.376 22.701 1.00 95.38 210 CYS A C 1
ATOM 1625 O O . CYS A 1 210 ? -12.671 -11.582 22.747 1.00 95.38 210 CYS A O 1
ATOM 1627 N N . HIS A 1 211 ? -12.262 -9.636 23.799 1.00 95.31 211 HIS A N 1
ATOM 1628 C CA . HIS A 1 211 ? -12.534 -10.178 25.126 1.00 95.31 211 HIS A CA 1
ATOM 1629 C C . HIS A 1 211 ? -14.051 -10.377 25.326 1.00 95.31 211 HIS A C 1
ATOM 1631 O O . HIS A 1 211 ? -14.851 -9.537 24.920 1.00 95.31 211 HIS A O 1
ATOM 1637 N N . GLU A 1 212 ? -14.482 -11.450 25.996 1.00 92.94 212 GLU A N 1
ATOM 1638 C CA . GLU A 1 212 ? -15.914 -11.777 26.145 1.00 92.94 212 GLU A CA 1
ATOM 1639 C C . GLU A 1 212 ? -16.709 -10.665 26.852 1.00 92.94 212 GLU A C 1
ATOM 1641 O O . GLU A 1 212 ? -17.763 -10.246 26.380 1.00 92.94 212 GLU A O 1
ATOM 1646 N N . GLN A 1 213 ? -16.167 -10.119 27.945 1.00 94.69 213 GLN A N 1
ATOM 1647 C CA . GLN A 1 213 ? -16.786 -8.992 28.659 1.00 94.69 213 GLN A CA 1
ATOM 1648 C C . GLN A 1 213 ? -16.946 -7.753 27.757 1.00 94.69 213 GLN A C 1
ATOM 1650 O O . GLN A 1 213 ? -17.966 -7.072 27.802 1.00 94.69 213 GLN A O 1
ATOM 1655 N N . GLU A 1 214 ? -15.995 -7.496 26.855 1.00 93.81 214 GLU A N 1
ATOM 1656 C CA . GLU A 1 214 ? -16.089 -6.364 25.929 1.00 93.81 214 GLU A CA 1
ATOM 1657 C C . GLU A 1 214 ? -17.233 -6.525 24.914 1.00 93.81 214 GLU A C 1
ATOM 1659 O O . GLU A 1 214 ? -17.856 -5.520 24.554 1.00 93.81 214 GLU A O 1
ATOM 1664 N N . LEU A 1 215 ? -17.541 -7.764 24.498 1.00 91.75 215 LEU A N 1
ATOM 1665 C CA . LEU A 1 215 ? -18.695 -8.101 23.649 1.00 91.75 215 LEU A CA 1
ATOM 1666 C C . LEU A 1 215 ? -20.024 -7.919 24.393 1.00 91.75 215 LEU A C 1
ATOM 1668 O O . LEU A 1 215 ? -21.014 -7.481 23.806 1.00 91.75 215 LEU A O 1
ATOM 1672 N N . LEU A 1 216 ? -20.032 -8.197 25.699 1.00 92.25 216 LEU A N 1
ATOM 1673 C CA . LEU A 1 216 ? -21.171 -7.970 26.593 1.00 92.25 216 LEU A CA 1
ATOM 1674 C C . LEU A 1 216 ? -21.328 -6.499 27.012 1.00 92.25 216 LEU A C 1
ATOM 1676 O O . LEU A 1 216 ? -22.199 -6.180 27.821 1.00 92.25 216 LEU A O 1
ATOM 1680 N N . LYS A 1 217 ? -20.521 -5.591 26.442 1.00 89.25 217 LYS A N 1
ATOM 1681 C CA . LYS A 1 217 ? -20.489 -4.155 26.770 1.00 89.25 217 LYS A CA 1
ATOM 1682 C C . LYS A 1 217 ? -20.136 -3.884 28.238 1.00 89.25 217 LYS A C 1
ATOM 1684 O O . LYS A 1 217 ? -20.553 -2.881 28.812 1.00 89.25 217 LYS A O 1
ATOM 1689 N N . THR A 1 218 ? -19.341 -4.764 28.830 1.00 91.19 218 THR A N 1
ATOM 1690 C CA . THR A 1 218 ? -18.752 -4.636 30.163 1.00 91.19 218 THR A CA 1
ATOM 1691 C C . THR A 1 218 ? -17.222 -4.624 30.051 1.00 91.19 218 THR A C 1
ATOM 1693 O O . THR A 1 218 ? -16.656 -4.614 28.956 1.00 91.19 218 THR A O 1
ATOM 1696 N N . ILE A 1 219 ? -16.532 -4.560 31.189 1.00 89.50 219 ILE A N 1
ATOM 1697 C CA . ILE A 1 219 ? -15.070 -4.650 31.278 1.00 89.50 219 ILE A CA 1
ATOM 1698 C C . ILE A 1 219 ? -14.692 -5.825 32.183 1.00 89.50 219 ILE A C 1
ATOM 1700 O O . ILE A 1 219 ? -15.428 -6.106 33.134 1.00 89.50 219 ILE A O 1
ATOM 1704 N N . PRO A 1 220 ? -13.573 -6.523 31.916 1.00 91.62 220 PRO A N 1
ATOM 1705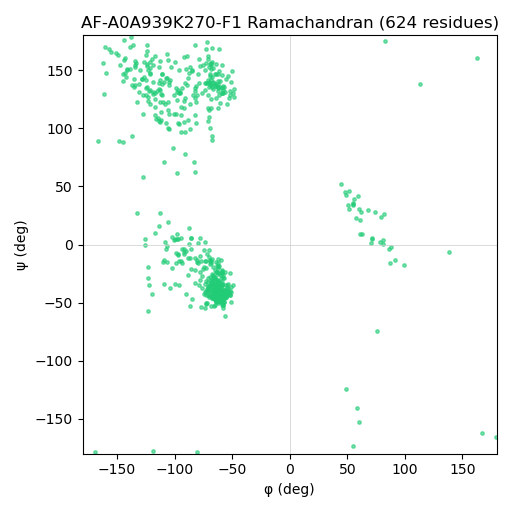 C CA . PRO A 1 220 ? -13.114 -7.579 32.806 1.00 91.62 220 PRO A CA 1
ATOM 1706 C C . PRO A 1 220 ? -12.783 -7.025 34.200 1.00 91.62 220 PRO A C 1
ATOM 1708 O O . PRO A 1 220 ? -12.288 -5.897 34.303 1.00 91.62 220 PRO A O 1
ATOM 1711 N N . PRO A 1 221 ? -13.003 -7.809 35.274 1.00 88.88 221 PRO A N 1
ATOM 1712 C CA . PRO A 1 221 ? -12.624 -7.418 36.632 1.00 88.88 221 PRO A CA 1
ATOM 1713 C C . PRO A 1 221 ? -11.134 -7.081 36.752 1.00 88.88 221 PRO A C 1
ATOM 1715 O O . PRO A 1 221 ? -10.762 -6.169 37.491 1.00 88.88 221 PRO A O 1
ATOM 1718 N N . VAL A 1 222 ? -10.287 -7.788 35.995 1.00 91.50 222 VAL A N 1
ATOM 1719 C CA . VAL A 1 222 ? -8.856 -7.514 35.893 1.00 91.50 222 VAL A CA 1
ATOM 1720 C C . VAL A 1 222 ? -8.540 -7.044 34.474 1.00 91.50 222 VAL A C 1
ATOM 1722 O O . VAL A 1 222 ? -8.493 -7.827 33.534 1.00 91.50 222 VAL A O 1
ATOM 1725 N N . LEU A 1 223 ? -8.276 -5.745 34.301 1.00 90.75 223 LEU A N 1
ATOM 1726 C CA . LEU A 1 223 ? -8.076 -5.159 32.966 1.00 90.75 223 LEU A CA 1
ATOM 1727 C C . LEU A 1 223 ? -6.876 -5.727 32.190 1.00 90.75 223 LEU A C 1
ATOM 1729 O O . LEU A 1 223 ? -6.832 -5.608 30.969 1.00 90.75 223 LEU A O 1
ATOM 1733 N N . THR A 1 224 ? -5.907 -6.356 32.858 1.00 89.56 224 THR A N 1
ATOM 1734 C CA . THR A 1 224 ? -4.797 -7.030 32.169 1.00 89.56 224 THR A CA 1
ATOM 1735 C C . THR A 1 224 ? -5.233 -8.292 31.420 1.00 89.56 224 THR A C 1
ATOM 1737 O O . THR A 1 224 ? -4.470 -8.766 30.587 1.00 89.56 224 THR A O 1
ATOM 1740 N N . GLU A 1 225 ? -6.445 -8.812 31.652 1.00 94.00 225 GLU A N 1
ATOM 1741 C CA . GLU A 1 225 ? -7.058 -9.875 30.832 1.00 94.00 225 GLU A CA 1
ATOM 1742 C C . GLU A 1 225 ? -7.299 -9.427 29.380 1.00 94.00 225 GLU A C 1
ATOM 1744 O O . GLU A 1 225 ? -7.404 -10.256 28.483 1.00 94.00 225 GLU A O 1
ATOM 1749 N N . LEU A 1 226 ? -7.308 -8.113 29.116 1.00 93.94 226 LEU A N 1
ATOM 1750 C CA . LEU A 1 226 ? -7.359 -7.564 27.757 1.00 93.94 226 LEU A CA 1
ATOM 1751 C C . LEU A 1 226 ? -6.061 -7.788 26.970 1.00 93.94 226 LEU A C 1
ATOM 1753 O O . LEU A 1 226 ? -6.025 -7.541 25.761 1.00 93.94 226 LEU A O 1
ATOM 1757 N N . LYS A 1 227 ? -4.985 -8.226 27.636 1.00 92.94 227 LYS A N 1
ATOM 1758 C CA . LYS A 1 227 ? -3.742 -8.593 26.965 1.00 92.94 227 LYS A CA 1
ATOM 1759 C C . LYS A 1 227 ? -4.041 -9.679 25.931 1.00 92.94 227 LYS A C 1
ATOM 1761 O O . LYS A 1 227 ? -4.783 -10.617 26.196 1.00 92.94 227 LYS A O 1
ATOM 1766 N N . ASP A 1 228 ? -3.476 -9.521 24.739 1.00 89.00 228 ASP A N 1
ATOM 1767 C CA . ASP A 1 228 ? -3.677 -10.424 23.602 1.00 89.00 228 ASP A CA 1
ATOM 1768 C C . ASP A 1 228 ? -5.126 -10.508 23.079 1.00 89.00 228 ASP A C 1
ATOM 1770 O O . ASP A 1 228 ? -5.403 -11.311 22.193 1.00 89.00 228 ASP A O 1
ATOM 1774 N N . CYS A 1 229 ? -6.041 -9.648 23.537 1.00 95.19 229 CYS A N 1
ATOM 1775 C CA . CYS A 1 229 ? -7.376 -9.481 22.962 1.00 95.19 229 CYS A CA 1
ATOM 1776 C C . CYS A 1 229 ? -7.387 -8.227 22.080 1.00 95.19 229 CYS A C 1
ATOM 1778 O O . CYS A 1 229 ? -7.751 -7.140 22.529 1.00 95.19 229 CYS A O 1
ATOM 1780 N N . TRP A 1 230 ? -6.933 -8.349 20.834 1.00 96.81 230 TRP A N 1
ATOM 1781 C CA . TRP A 1 230 ? -6.767 -7.202 19.930 1.00 96.81 230 TRP A CA 1
ATOM 1782 C C . TRP A 1 230 ? -7.989 -6.917 19.042 1.00 96.81 230 TRP A C 1
ATOM 1784 O O . TRP A 1 230 ? -7.993 -5.908 18.349 1.00 96.81 230 TRP A O 1
ATOM 1794 N N . ASP A 1 231 ? -9.011 -7.781 19.067 1.00 97.88 231 ASP A N 1
ATOM 1795 C CA . ASP A 1 231 ? -10.285 -7.604 18.353 1.00 97.88 231 ASP A CA 1
ATOM 1796 C C . ASP A 1 231 ? -10.128 -7.129 16.899 1.00 97.88 231 ASP A C 1
ATOM 1798 O O . ASP A 1 231 ? -10.745 -6.150 16.488 1.00 97.88 231 ASP A O 1
ATOM 1802 N N . TYR A 1 232 ? -9.305 -7.814 16.105 1.00 98.50 232 TYR A N 1
ATOM 1803 C CA . TYR A 1 232 ? -9.094 -7.470 14.697 1.00 98.50 232 TYR A CA 1
ATOM 1804 C C . TYR A 1 232 ? -9.139 -8.693 13.788 1.00 98.50 232 TYR A C 1
ATOM 1806 O O . TYR A 1 232 ? -8.803 -9.804 14.202 1.00 98.50 232 TYR A O 1
ATOM 1814 N N . ALA A 1 233 ? -9.487 -8.470 12.525 1.00 98.50 233 ALA A N 1
ATOM 1815 C CA . ALA A 1 233 ? -9.359 -9.446 11.454 1.00 98.50 233 ALA A CA 1
ATOM 1816 C C . ALA A 1 233 ? -8.796 -8.784 10.189 1.00 98.50 233 ALA A C 1
ATOM 1818 O O . ALA A 1 233 ? -9.213 -7.688 9.811 1.00 98.50 233 ALA A O 1
ATOM 1819 N N . VAL A 1 234 ? -7.860 -9.471 9.534 1.00 98.44 234 VAL A N 1
ATOM 1820 C CA . VAL A 1 234 ? -7.351 -9.136 8.202 1.00 98.44 234 VAL A CA 1
ATOM 1821 C C . VAL A 1 234 ? -8.070 -10.012 7.180 1.00 98.44 234 VAL A C 1
ATOM 1823 O O . VAL A 1 234 ? -7.893 -11.232 7.147 1.00 98.44 234 VAL A O 1
ATOM 1826 N N . ILE A 1 235 ? -8.884 -9.365 6.353 1.00 97.69 235 ILE A N 1
ATOM 1827 C CA . ILE A 1 235 ? -9.680 -9.958 5.285 1.00 97.69 235 ILE A CA 1
ATOM 1828 C C . ILE A 1 235 ? -8.924 -9.817 3.966 1.00 97.69 235 ILE A C 1
ATOM 1830 O O . ILE A 1 235 ? -8.509 -8.721 3.590 1.00 97.69 235 ILE A O 1
ATOM 1834 N N . ARG A 1 236 ? -8.807 -10.914 3.224 1.00 94.44 236 ARG A N 1
ATOM 1835 C CA . ARG A 1 236 ? -8.341 -10.942 1.842 1.00 94.44 236 ARG A CA 1
ATOM 1836 C C . ARG A 1 236 ? -9.516 -10.801 0.883 1.00 94.44 236 ARG A C 1
ATOM 1838 O O . ARG A 1 236 ? -10.475 -11.571 0.929 1.00 94.44 236 ARG A O 1
ATOM 1845 N N . LEU A 1 237 ? -9.418 -9.828 -0.009 1.00 93.12 237 LEU A N 1
ATOM 1846 C CA . LEU A 1 237 ? -10.364 -9.554 -1.083 1.00 93.12 237 LEU A CA 1
ATOM 1847 C C . LEU A 1 237 ? -10.054 -10.417 -2.309 1.00 93.12 237 LEU A C 1
ATOM 1849 O O . LEU A 1 237 ? -8.891 -10.695 -2.600 1.00 93.12 237 LEU A O 1
ATOM 1853 N N . ALA A 1 238 ? -11.088 -10.771 -3.075 1.00 86.62 238 ALA A N 1
ATOM 1854 C CA . ALA A 1 238 ? -10.958 -11.561 -4.303 1.00 86.62 238 ALA A CA 1
ATOM 1855 C C . ALA A 1 238 ? -10.235 -10.824 -5.448 1.00 86.62 238 ALA A C 1
ATOM 1857 O O . ALA A 1 238 ? -9.881 -11.439 -6.447 1.00 86.62 238 ALA A O 1
ATOM 1858 N N . ARG A 1 239 ? -10.025 -9.505 -5.328 1.00 79.94 239 ARG A N 1
ATOM 1859 C CA . ARG A 1 239 ? -9.284 -8.694 -6.304 1.00 79.94 239 ARG A CA 1
ATOM 1860 C C . ARG A 1 239 ? -8.438 -7.605 -5.632 1.00 79.94 239 ARG A C 1
ATOM 1862 O O . ARG A 1 239 ? -8.873 -7.045 -4.620 1.00 79.94 239 ARG A O 1
ATOM 1869 N N . PRO A 1 240 ? -7.275 -7.243 -6.205 1.00 80.12 240 PRO A N 1
ATOM 1870 C CA . PRO A 1 240 ? -6.346 -6.275 -5.628 1.00 80.12 240 PRO A CA 1
ATOM 1871 C C . PRO A 1 240 ? -6.714 -4.808 -5.904 1.00 80.12 240 PRO A C 1
ATOM 1873 O O . PRO A 1 240 ? -5.959 -4.057 -6.517 1.00 80.12 240 PRO A O 1
ATOM 1876 N N . ILE A 1 241 ? -7.873 -4.363 -5.410 1.00 83.25 241 ILE A N 1
ATOM 1877 C CA . ILE A 1 241 ? -8.379 -2.988 -5.608 1.00 83.25 241 ILE A CA 1
ATOM 1878 C C . ILE A 1 241 ? -7.480 -1.880 -5.032 1.00 83.25 241 ILE A C 1
ATOM 1880 O O . ILE A 1 241 ? -7.625 -0.709 -5.397 1.00 83.25 241 ILE A O 1
ATOM 1884 N N . GLY A 1 242 ? -6.582 -2.233 -4.112 1.00 81.12 242 GLY A N 1
ATOM 1885 C CA . GLY A 1 242 ? -5.652 -1.326 -3.459 1.00 81.12 242 GLY A CA 1
ATOM 1886 C C . GLY A 1 242 ? -4.525 -0.865 -4.364 1.00 81.12 242 GLY A C 1
ATOM 1887 O O . GLY A 1 242 ? -3.981 0.208 -4.121 1.00 81.12 242 GLY A O 1
ATOM 1888 N N . ALA A 1 243 ? -4.239 -1.589 -5.451 1.00 69.31 243 ALA A N 1
ATOM 1889 C CA . ALA A 1 243 ? -3.330 -1.122 -6.493 1.00 69.31 243 ALA A CA 1
ATOM 1890 C C . ALA A 1 243 ? -3.714 0.295 -6.958 1.00 69.31 243 ALA A C 1
ATOM 1892 O O . ALA A 1 243 ? -2.891 1.204 -6.960 1.00 69.31 243 ALA A O 1
ATOM 1893 N N . GLU A 1 244 ? -4.993 0.509 -7.272 1.00 64.12 244 GLU A N 1
ATOM 1894 C CA . GLU A 1 244 ? -5.511 1.779 -7.798 1.00 64.12 244 GLU A CA 1
ATOM 1895 C C . GLU A 1 244 ? -5.702 2.853 -6.718 1.00 64.12 244 GLU A C 1
ATOM 1897 O O . GLU A 1 244 ? -5.602 4.053 -6.998 1.00 64.12 244 GLU A O 1
ATOM 1902 N N . ARG A 1 245 ? -6.011 2.419 -5.488 1.00 77.00 245 ARG A N 1
ATOM 1903 C CA . ARG A 1 245 ? -6.481 3.266 -4.375 1.00 77.00 245 ARG A CA 1
ATOM 1904 C C . ARG A 1 245 ? -5.384 3.651 -3.392 1.00 77.00 245 ARG A C 1
ATOM 1906 O O . ARG A 1 245 ? -5.578 4.584 -2.608 1.00 77.00 245 ARG A O 1
ATOM 1913 N N . ARG A 1 246 ? -4.248 2.950 -3.438 1.00 78.50 246 ARG A N 1
ATOM 1914 C CA . ARG A 1 246 ? -3.299 2.848 -2.321 1.00 78.50 246 ARG A CA 1
ATOM 1915 C C . ARG A 1 246 ? -4.011 2.350 -1.059 1.00 78.50 246 ARG A C 1
ATOM 1917 O O . ARG A 1 246 ? -5.174 1.962 -1.104 1.00 78.50 246 ARG A O 1
ATOM 1924 N N . TRP A 1 247 ? -3.308 2.333 0.059 1.00 88.81 247 TRP A N 1
ATOM 1925 C CA . TRP A 1 247 ? -3.824 1.833 1.326 1.00 88.81 247 TRP A CA 1
ATOM 1926 C C . TRP A 1 247 ? -3.150 2.548 2.492 1.00 88.81 247 TRP A C 1
ATOM 1928 O O . TRP A 1 247 ? -2.119 3.205 2.312 1.00 88.81 247 TRP A O 1
ATOM 1938 N N . ALA A 1 248 ? -3.732 2.418 3.683 1.00 89.81 248 ALA A N 1
ATOM 1939 C CA . ALA A 1 248 ? -3.101 2.900 4.900 1.00 89.81 248 ALA A CA 1
ATOM 1940 C C . ALA A 1 248 ? -1.930 2.000 5.298 1.00 89.81 248 ALA A C 1
ATOM 1942 O O . ALA A 1 248 ? -2.021 0.775 5.230 1.00 89.81 248 ALA A O 1
ATOM 1943 N N . ASN A 1 249 ? -0.838 2.625 5.734 1.00 82.25 249 ASN A N 1
ATOM 1944 C CA . ASN A 1 249 ? 0.327 1.909 6.231 1.00 82.25 249 ASN A CA 1
ATOM 1945 C C . ASN A 1 249 ? 0.095 1.419 7.669 1.00 82.25 249 ASN A C 1
ATOM 1947 O O . ASN A 1 249 ? -0.436 2.164 8.494 1.00 82.25 249 ASN A O 1
ATOM 1951 N N . LEU A 1 250 ? 0.537 0.197 7.971 1.00 85.38 250 LEU A N 1
ATOM 1952 C CA . LEU A 1 250 ? 0.630 -0.308 9.341 1.00 85.38 250 LEU A CA 1
ATOM 1953 C C . LEU A 1 250 ? 2.045 -0.053 9.857 1.00 85.38 250 LEU A C 1
ATOM 1955 O O . LEU A 1 250 ? 2.962 -0.823 9.575 1.00 85.38 250 LEU A O 1
ATOM 1959 N N . ASP A 1 251 ? 2.231 1.039 10.590 1.00 77.88 251 ASP A N 1
ATOM 1960 C CA . ASP A 1 251 ? 3.541 1.376 11.147 1.00 77.88 251 ASP A CA 1
ATOM 1961 C C . ASP A 1 251 ? 3.700 0.793 12.557 1.00 77.88 251 ASP A C 1
ATOM 1963 O O . ASP A 1 251 ? 2.891 1.107 13.438 1.00 77.88 251 ASP A O 1
ATOM 1967 N N . PRO A 1 252 ? 4.742 -0.024 12.807 1.00 74.00 252 PRO A N 1
ATOM 1968 C CA . PRO A 1 252 ? 5.036 -0.540 14.145 1.00 74.00 252 PRO A CA 1
ATOM 1969 C C . PRO A 1 252 ? 5.293 0.563 15.182 1.00 74.00 252 PRO A C 1
ATOM 1971 O O . PRO A 1 252 ? 5.124 0.331 16.376 1.00 74.00 252 PRO A O 1
ATOM 1974 N N . ASN A 1 253 ? 5.705 1.752 14.740 1.00 75.25 253 ASN A N 1
ATOM 1975 C CA . ASN A 1 253 ? 6.011 2.895 15.590 1.00 75.25 253 ASN A CA 1
ATOM 1976 C C . ASN A 1 253 ? 4.824 3.850 15.746 1.00 75.25 253 ASN A C 1
ATOM 1978 O O . ASN A 1 253 ? 4.987 4.913 16.345 1.00 75.25 253 ASN A O 1
ATOM 1982 N N . ALA A 1 254 ? 3.641 3.513 15.219 1.00 81.00 254 ALA A N 1
ATOM 1983 C CA . ALA A 1 254 ? 2.460 4.341 15.405 1.00 81.00 254 ALA A CA 1
ATOM 1984 C C . ALA A 1 254 ? 2.127 4.461 16.901 1.00 81.00 254 ALA A C 1
ATOM 1986 O O . ALA A 1 254 ? 1.893 3.466 17.594 1.00 81.00 254 ALA A O 1
ATOM 1987 N N . VAL A 1 255 ? 2.098 5.696 17.403 1.00 85.50 255 VAL A N 1
ATOM 1988 C CA . VAL A 1 255 ? 1.829 5.996 18.812 1.00 85.50 255 VAL A CA 1
ATOM 1989 C C . VAL A 1 255 ? 0.414 6.536 18.946 1.00 85.50 255 VAL A C 1
ATOM 1991 O O . VAL A 1 255 ? -0.017 7.384 18.170 1.00 85.50 255 VAL A O 1
ATOM 1994 N N . VAL A 1 256 ? -0.311 6.075 19.965 1.00 90.88 256 VAL A N 1
ATOM 1995 C CA . VAL A 1 256 ? -1.592 6.686 20.331 1.00 90.88 256 VAL A CA 1
ATOM 1996 C C . VAL A 1 256 ? -1.352 8.152 20.728 1.00 90.88 256 VAL A C 1
ATOM 1998 O O . VAL A 1 256 ? -0.514 8.396 21.604 1.00 90.88 256 VAL A O 1
ATOM 2001 N N . PRO A 1 257 ? -2.087 9.126 20.157 1.00 86.88 257 PRO A N 1
ATOM 2002 C CA . PRO A 1 257 ? -1.916 10.531 20.504 1.00 86.88 257 PRO A CA 1
ATOM 2003 C C . PRO A 1 257 ? -2.145 10.791 21.996 1.00 86.88 257 PRO A C 1
ATOM 2005 O O . PRO A 1 257 ? -2.855 10.064 22.692 1.00 86.88 257 PRO A O 1
ATOM 2008 N N . ARG A 1 258 ? -1.526 11.848 22.513 1.00 84.44 258 ARG A N 1
ATOM 2009 C CA . ARG A 1 258 ? -1.644 12.240 23.921 1.00 84.44 258 ARG A CA 1
ATOM 2010 C C . ARG A 1 258 ? -3.063 12.712 24.232 1.00 84.44 258 ARG A C 1
ATOM 2012 O O . ARG A 1 258 ? -3.783 13.190 23.361 1.00 84.44 258 ARG A O 1
ATOM 2019 N N . ASN A 1 259 ? -3.437 12.648 25.508 1.00 86.69 259 ASN A N 1
ATOM 2020 C CA . ASN A 1 259 ? -4.708 13.190 25.989 1.00 86.69 259 ASN A CA 1
ATOM 2021 C C . ASN A 1 259 ? -4.925 14.636 25.495 1.00 86.69 259 ASN A C 1
ATOM 2023 O O . ASN A 1 259 ? -4.035 15.476 25.632 1.00 86.69 259 ASN A O 1
ATOM 2027 N N . GLY A 1 260 ? -6.100 14.910 24.925 1.00 83.88 260 GLY A N 1
ATOM 2028 C CA . GLY A 1 260 ? -6.464 16.197 24.327 1.00 83.88 260 GLY A CA 1
ATOM 2029 C C . GLY A 1 260 ? -6.072 16.382 22.854 1.00 83.88 260 GLY A C 1
ATOM 2030 O O . GLY A 1 260 ? -6.624 17.274 22.206 1.00 83.88 260 GLY A O 1
ATOM 2031 N N . GLN A 1 261 ? -5.178 15.548 22.306 1.00 83.69 261 GLN A N 1
ATOM 2032 C CA . GLN A 1 261 ? -4.855 15.556 20.873 1.00 83.69 261 GLN A CA 1
ATOM 2033 C C . GLN A 1 261 ? -5.970 14.915 20.052 1.00 83.69 261 GLN A C 1
ATOM 2035 O O . GLN A 1 261 ? -6.735 14.090 20.549 1.00 83.69 261 GLN A O 1
ATOM 2040 N N . ARG A 1 262 ? -6.065 15.301 18.783 1.00 88.06 262 ARG A N 1
ATOM 2041 C CA . ARG A 1 262 ? -7.130 14.866 17.883 1.00 88.06 262 ARG A CA 1
ATOM 2042 C C . ARG A 1 262 ? -6.989 13.408 17.464 1.00 88.06 262 ARG A C 1
ATOM 2044 O O . ARG A 1 262 ? -5.911 12.953 17.094 1.00 88.06 262 ARG A O 1
ATOM 2051 N N . VAL A 1 263 ? -8.131 12.734 17.431 1.00 94.62 263 VAL A N 1
ATOM 2052 C CA . VAL A 1 263 ? -8.382 11.554 16.612 1.00 94.62 263 VAL A CA 1
ATOM 2053 C C . VAL A 1 263 ? -9.417 11.898 15.546 1.00 94.62 263 VAL A C 1
ATOM 2055 O O . VAL A 1 263 ? -10.376 12.623 15.810 1.00 94.62 263 VAL A O 1
ATOM 2058 N N . MET A 1 264 ? -9.226 11.361 14.349 1.00 96.31 264 MET A N 1
ATOM 2059 C CA . MET A 1 264 ? -10.210 11.341 13.273 1.00 96.31 264 MET A CA 1
ATOM 2060 C C . MET A 1 264 ? -10.653 9.899 13.044 1.00 96.31 264 MET A C 1
ATOM 2062 O O . MET A 1 264 ? -9.809 9.020 12.873 1.00 96.31 264 MET A O 1
ATOM 2066 N N . VAL A 1 265 ? -11.963 9.660 13.023 1.00 98.25 265 VAL A N 1
ATOM 2067 C CA . VAL A 1 265 ? -12.543 8.328 12.806 1.00 98.25 265 VAL A CA 1
ATOM 2068 C C . VAL A 1 265 ? -13.357 8.339 11.522 1.00 98.25 265 VAL A C 1
ATOM 2070 O O . VAL A 1 265 ? -14.345 9.064 11.439 1.00 98.25 265 VAL A O 1
ATOM 2073 N N . PHE A 1 266 ? -12.969 7.523 10.539 1.00 97.88 266 PHE A N 1
ATOM 2074 C CA . PHE A 1 266 ? -13.764 7.279 9.328 1.00 97.88 266 PHE A CA 1
ATOM 2075 C C . PHE A 1 266 ? -14.634 6.041 9.537 1.00 97.88 266 PHE A C 1
ATOM 2077 O O . PHE A 1 266 ? -14.172 5.040 10.078 1.00 97.88 266 PHE A O 1
ATOM 2084 N N . GLN A 1 267 ? -15.910 6.119 9.168 1.00 98.06 267 GLN A N 1
ATOM 2085 C CA . GLN A 1 267 ? -16.910 5.170 9.658 1.00 98.06 267 GLN A CA 1
ATOM 2086 C C . GLN A 1 267 ? -18.188 5.140 8.819 1.00 98.06 267 GLN A C 1
ATOM 2088 O O . GLN A 1 267 ? -18.570 6.132 8.200 1.00 98.06 267 GLN A O 1
ATOM 2093 N N . HIS A 1 268 ? -18.894 4.012 8.886 1.00 97.31 268 HIS A N 1
ATOM 2094 C CA . HIS A 1 268 ? -20.247 3.816 8.360 1.00 97.31 268 HIS A CA 1
ATOM 2095 C C . HIS A 1 268 ? -21.271 3.694 9.505 1.00 97.31 268 HIS A C 1
ATOM 2097 O O . HIS A 1 268 ? -21.795 2.605 9.766 1.00 97.31 268 HIS A O 1
ATOM 2103 N N . PRO A 1 269 ? -21.564 4.793 10.228 1.00 96.88 269 PRO A N 1
ATOM 2104 C CA . PRO A 1 269 ? -22.481 4.761 11.360 1.00 96.88 269 PRO A CA 1
ATOM 2105 C C . PRO A 1 269 ? -23.886 4.360 10.897 1.00 96.88 269 PRO A C 1
ATOM 2107 O O . PRO A 1 269 ? -24.408 4.892 9.919 1.00 96.88 269 PRO A O 1
ATOM 2110 N N . GLN A 1 270 ? -24.501 3.412 11.598 1.00 95.88 270 GLN A N 1
ATOM 2111 C CA . GLN A 1 270 ? -25.792 2.791 11.279 1.00 95.88 270 GLN A CA 1
ATOM 2112 C C . GLN A 1 270 ? -25.891 2.282 9.830 1.00 95.88 270 GLN A C 1
ATOM 2114 O O . GLN A 1 270 ? -26.939 2.420 9.195 1.00 95.88 270 GLN A O 1
ATOM 2119 N N . GLY A 1 271 ? -24.779 1.801 9.263 1.00 91.38 271 GLY A N 1
ATOM 2120 C CA . GLY A 1 271 ? -24.733 1.319 7.879 1.00 91.38 271 GLY A CA 1
ATOM 2121 C C . GLY A 1 271 ? -24.832 2.405 6.811 1.00 91.38 271 GLY A C 1
ATOM 2122 O O . GLY A 1 271 ? -24.895 2.098 5.615 1.00 91.38 271 GLY A O 1
ATOM 2123 N N . LYS A 1 272 ? -24.856 3.681 7.210 1.00 91.56 272 LYS A N 1
ATOM 2124 C CA . LYS A 1 272 ? -25.001 4.813 6.294 1.00 91.56 272 LYS A CA 1
ATOM 2125 C C . LYS A 1 272 ? -23.734 5.036 5.466 1.00 91.56 272 LYS A C 1
ATOM 2127 O O . LYS A 1 272 ? -22.704 4.377 5.636 1.00 91.56 272 LYS A O 1
ATOM 2132 N N . SER A 1 273 ? -23.853 5.974 4.531 1.00 92.44 273 SER A N 1
ATOM 2133 C CA . SER A 1 273 ? -22.725 6.512 3.779 1.00 92.44 273 SER A CA 1
ATOM 2134 C C . SER A 1 273 ? -21.601 6.944 4.714 1.00 92.44 273 SER A C 1
ATOM 2136 O O . SER A 1 273 ? -21.849 7.351 5.850 1.00 92.44 273 SER A O 1
ATOM 2138 N N . LEU A 1 274 ? -20.369 6.837 4.223 1.00 94.50 274 LEU A N 1
ATOM 2139 C CA . LEU A 1 274 ? -19.155 7.185 4.940 1.00 94.50 274 LEU A CA 1
ATOM 2140 C C . LEU A 1 274 ? -19.311 8.562 5.581 1.00 94.50 274 LEU A C 1
ATOM 2142 O O . LEU A 1 274 ? -19.644 9.552 4.919 1.00 94.50 274 LEU A O 1
ATOM 2146 N N . LYS A 1 275 ? -19.043 8.606 6.878 1.00 94.69 275 LYS A N 1
ATOM 2147 C CA . LYS A 1 275 ? -18.878 9.820 7.663 1.00 94.69 275 LYS A CA 1
ATOM 2148 C C . LYS A 1 275 ? -17.489 9.794 8.273 1.00 94.69 275 LYS A C 1
ATOM 2150 O O . LYS A 1 275 ? -16.896 8.731 8.461 1.00 94.69 275 LYS A O 1
ATOM 2155 N N . PHE A 1 276 ? -16.989 10.969 8.605 1.00 94.31 276 PHE A N 1
ATOM 2156 C CA . PHE A 1 276 ? -15.896 11.080 9.548 1.00 94.31 276 PHE A CA 1
ATOM 2157 C C . PHE A 1 276 ? -16.340 11.984 10.690 1.00 94.31 276 PHE A C 1
ATOM 2159 O O . PHE A 1 276 ? -17.187 12.856 10.499 1.00 94.31 276 PHE A O 1
ATOM 2166 N N . ASP A 1 277 ? -15.795 11.736 11.869 1.00 96.88 277 ASP A N 1
ATOM 2167 C CA . ASP A 1 277 ? -15.926 12.623 13.018 1.00 96.88 277 ASP A CA 1
ATOM 2168 C C . ASP A 1 277 ? -14.547 12.806 13.650 1.00 96.88 277 ASP A C 1
ATOM 2170 O O . ASP A 1 277 ? -13.650 11.972 13.476 1.00 96.88 277 ASP A O 1
ATOM 2174 N N . GLU A 1 278 ? -14.371 13.912 14.360 1.00 94.75 278 GLU A N 1
ATOM 2175 C CA . GLU A 1 278 ? -13.140 14.227 15.062 1.00 94.75 278 GLU A CA 1
ATOM 2176 C C . GLU A 1 278 ? -13.423 14.570 16.517 1.00 94.75 278 GLU A C 1
ATOM 2178 O O . GLU A 1 278 ? -14.397 15.237 16.854 1.00 94.75 278 GLU A O 1
ATOM 2183 N N . GLY A 1 279 ? -12.527 14.139 17.394 1.00 93.75 279 GLY A N 1
ATOM 2184 C CA . GLY A 1 279 ? -12.613 14.439 18.813 1.00 93.75 279 GLY A CA 1
ATOM 2185 C C . GLY A 1 279 ? -11.266 14.256 19.494 1.00 93.75 279 GLY A C 1
ATOM 2186 O O . GLY A 1 279 ? -10.328 13.744 18.881 1.00 93.75 279 GLY A O 1
ATOM 2187 N N . PRO A 1 280 ? -11.125 14.680 20.753 1.00 94.12 280 PRO A N 1
ATOM 2188 C CA . PRO A 1 280 ? -9.894 14.463 21.493 1.00 94.12 280 PRO A CA 1
ATOM 2189 C C . PRO A 1 280 ? -9.740 12.996 21.924 1.00 94.12 280 PRO A C 1
ATOM 2191 O O . PRO A 1 280 ? -10.720 12.301 22.221 1.00 94.12 280 PRO A O 1
ATOM 2194 N N . ILE A 1 281 ? -8.488 12.551 22.031 1.00 94.94 281 ILE A N 1
ATOM 2195 C CA . ILE A 1 281 ? -8.102 11.432 22.889 1.00 94.94 281 ILE A CA 1
ATOM 2196 C C . ILE A 1 281 ? -8.444 11.800 24.329 1.00 94.94 281 ILE A C 1
ATOM 2198 O O . ILE A 1 281 ? -8.161 12.912 24.779 1.00 94.94 281 ILE A O 1
ATOM 2202 N N . ALA A 1 282 ? -9.033 10.851 25.047 1.00 94.25 282 ALA A N 1
ATOM 2203 C CA . ALA A 1 282 ? -9.449 11.007 26.429 1.00 94.25 282 ALA A CA 1
ATOM 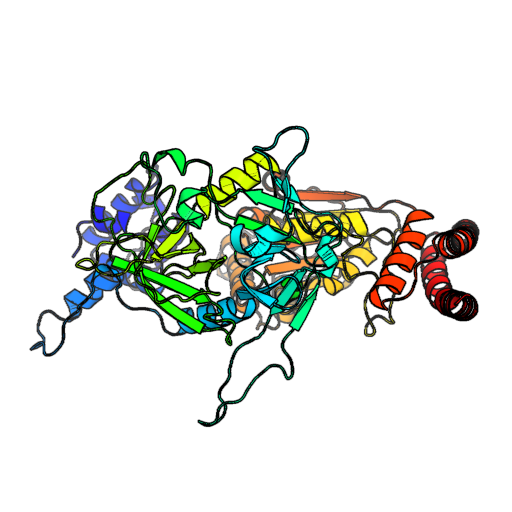2204 C C . ALA A 1 282 ? -8.591 10.154 27.369 1.00 94.25 282 ALA A C 1
ATOM 2206 O O . ALA A 1 282 ? -8.169 9.045 27.037 1.00 94.25 282 ALA A O 1
ATOM 2207 N N . ALA A 1 283 ? -8.371 10.662 28.578 1.00 89.00 283 ALA A N 1
ATOM 2208 C CA . ALA A 1 283 ? -7.806 9.888 29.671 1.00 89.00 283 ALA A CA 1
ATOM 2209 C C . ALA A 1 283 ? -8.886 9.004 30.325 1.00 89.00 283 ALA A C 1
ATOM 2211 O O . ALA A 1 283 ? -10.046 9.420 30.417 1.00 89.00 283 ALA A O 1
ATOM 2212 N N . PRO A 1 284 ? -8.531 7.803 30.817 1.00 87.25 284 PRO A N 1
ATOM 2213 C CA . PRO A 1 284 ? -9.446 7.006 31.624 1.00 87.25 284 PRO A CA 1
ATOM 2214 C C . PRO A 1 284 ? -9.727 7.698 32.965 1.00 87.25 284 PRO A C 1
ATOM 2216 O O . PRO A 1 284 ? -8.868 8.395 33.505 1.00 87.25 284 PRO A O 1
ATOM 2219 N N . ALA A 1 285 ? -10.908 7.448 33.541 1.00 85.31 285 ALA A N 1
ATOM 2220 C CA . ALA A 1 285 ? -11.274 7.971 34.862 1.00 85.31 285 ALA A CA 1
ATOM 2221 C C . ALA A 1 285 ? -10.305 7.511 35.970 1.00 85.31 285 ALA A C 1
ATOM 2223 O O . ALA A 1 285 ? -10.041 8.248 36.917 1.00 85.31 285 ALA A O 1
ATOM 2224 N N . VAL A 1 286 ? -9.750 6.301 35.832 1.00 82.38 286 VAL A N 1
ATOM 2225 C CA . VAL A 1 286 ? -8.696 5.759 36.696 1.00 82.38 286 VAL A CA 1
ATOM 2226 C C . VAL A 1 286 ? -7.502 5.387 35.826 1.00 82.38 286 VAL A C 1
ATOM 2228 O O . VAL A 1 286 ? -7.630 4.594 34.892 1.00 82.38 286 VAL A O 1
ATOM 2231 N N . ALA A 1 287 ? -6.333 5.954 36.129 1.00 85.00 287 ALA A N 1
ATOM 2232 C CA . ALA A 1 287 ? -5.109 5.667 35.394 1.00 85.00 287 ALA A CA 1
ATOM 2233 C C . ALA A 1 287 ? -4.704 4.193 35.556 1.00 85.00 287 ALA A C 1
ATOM 2235 O O . ALA A 1 287 ? -4.528 3.704 36.671 1.00 85.00 287 ALA A O 1
ATOM 2236 N N . ASN A 1 288 ? -4.515 3.499 34.435 1.00 89.12 288 ASN A N 1
ATOM 2237 C CA . ASN A 1 288 ? -3.960 2.151 34.403 1.00 89.12 288 ASN A CA 1
ATOM 2238 C C . ASN A 1 288 ? -2.945 2.051 33.250 1.00 89.12 288 ASN A C 1
ATOM 2240 O O . ASN A 1 288 ? -3.344 1.782 32.114 1.00 89.12 288 ASN A O 1
ATOM 2244 N N . PRO A 1 289 ? -1.645 2.280 33.511 1.00 88.00 289 PRO A N 1
ATOM 2245 C CA . PRO A 1 289 ? -0.624 2.330 32.464 1.00 88.00 289 PRO A CA 1
ATOM 2246 C C . PRO A 1 289 ? -0.351 0.966 31.813 1.00 88.00 289 PRO A C 1
ATOM 2248 O O . PRO A 1 289 ? 0.216 0.917 30.728 1.00 88.00 289 PRO A O 1
ATOM 2251 N N . ALA A 1 290 ? -0.773 -0.141 32.438 1.00 88.31 290 ALA A N 1
ATOM 2252 C CA . ALA A 1 290 ? -0.682 -1.470 31.831 1.00 88.31 290 ALA A CA 1
ATOM 2253 C C . ALA A 1 290 ? -1.719 -1.682 30.711 1.00 88.31 290 ALA A C 1
ATOM 2255 O O . ALA A 1 290 ? -1.611 -2.637 29.948 1.00 88.31 290 ALA A O 1
ATOM 2256 N N . VAL A 1 291 ? -2.726 -0.806 30.622 1.00 91.75 291 VAL A N 1
ATOM 2257 C CA . VAL A 1 291 ? -3.861 -0.924 29.695 1.00 91.75 291 VAL A CA 1
ATOM 2258 C C . VAL A 1 291 ? -3.926 0.273 28.758 1.00 91.75 291 VAL A C 1
ATOM 2260 O O . VAL A 1 291 ? -4.136 0.099 27.561 1.00 91.75 291 VAL A O 1
ATOM 2263 N N . PHE A 1 292 ? -3.722 1.483 29.278 1.00 92.19 292 PHE A N 1
ATOM 2264 C CA . PHE A 1 292 ? -3.838 2.722 28.520 1.00 92.19 292 PHE A CA 1
ATOM 2265 C C . PHE A 1 292 ? -2.474 3.407 28.354 1.00 92.19 292 PHE A C 1
ATOM 2267 O O . PHE A 1 292 ? -1.772 3.592 29.348 1.00 92.19 292 PHE A O 1
ATOM 2274 N N . PRO A 1 293 ? -2.106 3.849 27.139 1.00 88.75 293 PRO A N 1
ATOM 2275 C CA . PRO A 1 293 ? -2.819 3.652 25.876 1.00 88.75 293 PRO A CA 1
ATOM 2276 C C . PRO A 1 293 ? -2.478 2.319 25.170 1.00 88.75 293 PRO A C 1
ATOM 2278 O O . PRO A 1 293 ? -2.886 2.125 24.032 1.00 88.75 293 PRO A O 1
ATOM 2281 N N . GLY A 1 294 ? -1.685 1.432 25.791 1.00 87.00 294 GLY A N 1
ATOM 2282 C CA . GLY A 1 294 ? -1.010 0.319 25.103 1.00 87.00 294 GLY A CA 1
ATOM 2283 C C . GLY A 1 294 ? -1.887 -0.861 24.659 1.00 87.00 294 GLY A C 1
ATOM 2284 O O . GLY A 1 294 ? -1.592 -1.481 23.642 1.00 87.00 294 GLY A O 1
ATOM 2285 N N . LEU A 1 295 ? -2.962 -1.172 25.385 1.00 94.62 295 LEU A N 1
ATOM 2286 C CA . LEU A 1 295 ? -3.941 -2.207 25.019 1.00 94.62 295 LEU A CA 1
ATOM 2287 C C . LEU A 1 295 ? -5.230 -1.590 24.472 1.00 94.62 295 LEU A C 1
ATOM 2289 O O . LEU A 1 295 ? -5.839 -2.125 23.546 1.00 94.62 295 LEU A O 1
ATOM 2293 N N . ARG A 1 296 ? -5.650 -0.460 25.046 1.00 96.56 296 ARG A N 1
ATOM 2294 C CA . ARG A 1 296 ? -6.808 0.331 24.623 1.00 96.56 296 ARG A CA 1
ATOM 2295 C C . ARG A 1 296 ? -6.472 1.811 24.694 1.00 96.56 296 ARG A C 1
ATOM 2297 O O . ARG A 1 296 ? -5.714 2.236 25.560 1.00 96.56 296 ARG A O 1
ATOM 2304 N N . PHE A 1 297 ? -7.108 2.605 23.845 1.00 97.19 297 PHE A N 1
ATOM 2305 C CA . PHE A 1 297 ? -7.152 4.060 23.983 1.00 97.19 297 PHE A CA 1
ATOM 2306 C C . PHE A 1 297 ? -8.597 4.537 24.016 1.00 97.19 297 PHE A C 1
ATOM 2308 O O . PHE A 1 297 ? -9.482 3.867 23.483 1.00 97.19 297 PHE A O 1
ATOM 2315 N N . LEU A 1 298 ? -8.835 5.687 24.647 1.00 97.62 298 LEU A N 1
ATOM 2316 C CA . LEU A 1 298 ? -10.164 6.284 24.750 1.00 97.62 298 LEU A CA 1
ATOM 2317 C C . LEU A 1 298 ? -10.239 7.554 23.912 1.00 97.62 298 LEU A C 1
ATOM 2319 O O . LEU A 1 298 ? -9.255 8.281 23.783 1.00 97.62 298 LEU A O 1
ATOM 2323 N N . HIS A 1 299 ? -11.409 7.836 23.353 1.00 97.75 299 HIS A N 1
ATOM 2324 C CA . HIS A 1 299 ? -11.640 9.039 22.567 1.00 97.75 299 HIS A CA 1
ATOM 2325 C C . HIS A 1 299 ? -13.081 9.532 22.653 1.00 97.75 299 HIS A C 1
ATOM 2327 O O . HIS A 1 299 ? -13.989 8.798 23.041 1.00 97.75 299 HIS A O 1
ATOM 2333 N N . GLN A 1 300 ? -13.282 10.787 22.256 1.00 97.19 300 GLN A N 1
ATOM 2334 C CA . GLN A 1 300 ? -14.587 11.454 22.260 1.00 97.19 300 GLN A CA 1
ATOM 2335 C C . GLN A 1 300 ? -15.179 11.681 20.864 1.00 97.19 300 GLN A C 1
ATOM 2337 O O . GLN A 1 300 ? -16.261 12.247 20.767 1.00 97.19 300 GLN A O 1
ATOM 2342 N N . ALA A 1 301 ? -14.514 11.230 19.792 1.00 97.50 301 ALA A N 1
ATOM 2343 C CA . ALA A 1 301 ? -15.138 11.229 18.465 1.00 97.50 301 ALA A CA 1
ATOM 2344 C C . ALA A 1 301 ? -16.440 10.408 18.489 1.00 97.50 301 ALA A C 1
ATOM 2346 O O . ALA A 1 301 ? -16.458 9.296 19.030 1.00 97.50 301 ALA A O 1
ATOM 2347 N N . ASN A 1 302 ? -17.508 10.959 17.920 1.00 98.06 302 ASN A N 1
ATOM 2348 C CA . ASN A 1 302 ? -18.832 10.364 17.824 1.00 98.06 302 ASN A CA 1
ATOM 2349 C C . ASN A 1 302 ? -18.780 9.079 17.005 1.00 98.06 302 ASN A C 1
ATOM 2351 O O . ASN A 1 302 ? -18.212 9.051 15.917 1.00 98.06 302 ASN A O 1
ATOM 2355 N N . THR A 1 303 ? -19.427 8.027 17.495 1.00 97.62 303 THR A N 1
ATOM 2356 C CA . THR A 1 303 ? -19.580 6.755 16.781 1.00 97.62 303 THR A CA 1
ATOM 2357 C C . THR A 1 303 ? -20.956 6.163 17.080 1.00 97.62 303 THR A C 1
ATOM 2359 O O . THR A 1 303 ? -21.611 6.543 18.053 1.00 97.62 303 THR A O 1
ATOM 2362 N N . LEU A 1 304 ? -21.428 5.267 16.216 1.00 97.38 304 LEU A N 1
ATOM 2363 C CA . LEU A 1 304 ? -22.696 4.548 16.359 1.00 97.38 304 LEU A CA 1
ATOM 2364 C C . LEU A 1 304 ? -22.483 3.078 15.952 1.00 97.38 304 LEU A C 1
ATOM 2366 O O . LEU A 1 304 ? -21.441 2.750 15.385 1.00 97.38 304 LEU A O 1
ATOM 2370 N N . PRO A 1 305 ? -23.444 2.164 16.196 1.00 96.75 305 PRO A N 1
ATOM 2371 C CA . PRO A 1 305 ? -23.364 0.810 15.641 1.00 96.75 305 PRO A CA 1
ATOM 2372 C C . PRO A 1 305 ? -23.039 0.844 14.139 1.00 96.75 305 PRO A C 1
ATOM 2374 O O . PRO A 1 305 ? -23.620 1.654 13.429 1.00 96.75 305 PRO A O 1
ATOM 2377 N N . GLY A 1 306 ? -22.104 0.020 13.662 1.00 96.81 306 GLY A N 1
ATOM 2378 C CA . GLY A 1 306 ? -21.561 0.081 12.291 1.00 96.81 306 GLY A CA 1
ATOM 2379 C C . GLY A 1 306 ? -20.209 0.804 12.170 1.00 96.81 306 GLY A C 1
ATOM 2380 O O . GLY A 1 306 ? -19.469 0.577 11.214 1.00 96.81 306 GLY A O 1
ATOM 2381 N N . SER A 1 307 ? -19.822 1.602 13.169 1.00 98.31 307 SER A N 1
ATOM 2382 C CA . SER A 1 307 ? -18.502 2.246 13.225 1.00 98.31 307 SER A CA 1
ATOM 2383 C C . SER A 1 307 ? -17.360 1.293 13.590 1.00 98.31 307 SER A C 1
ATOM 2385 O O . SER A 1 307 ? -16.200 1.617 13.341 1.00 98.31 307 SER A O 1
ATOM 2387 N N . SER A 1 308 ? -17.657 0.136 14.193 1.00 98.25 308 SER A N 1
ATOM 2388 C CA . SER A 1 308 ? -16.668 -0.872 14.595 1.00 98.25 308 SER A CA 1
ATOM 2389 C C . SER A 1 308 ? -15.730 -1.252 13.452 1.00 98.25 308 SER A C 1
ATOM 2391 O O . SER A 1 308 ? -16.190 -1.531 12.348 1.00 98.25 308 SER A O 1
ATOM 2393 N N . GLY A 1 309 ? -14.426 -1.273 13.723 1.00 98.38 309 GLY A N 1
ATOM 2394 C CA . GLY A 1 309 ? -13.376 -1.488 12.724 1.00 98.38 309 GLY A CA 1
ATOM 2395 C C . GLY A 1 309 ? -13.007 -0.238 11.917 1.00 98.38 309 GLY A C 1
ATOM 2396 O O . GLY A 1 309 ? -12.128 -0.308 11.061 1.00 98.38 309 GLY A O 1
ATOM 2397 N N . GLY A 1 310 ? -13.640 0.908 12.191 1.00 98.19 310 GLY A N 1
ATOM 2398 C CA . GLY A 1 310 ? -13.299 2.188 11.579 1.00 98.19 310 GLY A CA 1
ATOM 2399 C C . GLY A 1 310 ? -11.875 2.635 11.928 1.00 98.19 310 GLY A C 1
ATOM 2400 O O . GLY A 1 310 ? -11.473 2.524 13.089 1.00 98.19 310 GLY A O 1
ATOM 2401 N N . PRO A 1 311 ? -11.087 3.128 10.960 1.00 98.31 311 PRO A N 1
ATOM 2402 C CA . PRO A 1 311 ? -9.721 3.572 11.211 1.00 98.31 311 PRO A CA 1
ATOM 2403 C C . PRO A 1 311 ? -9.672 4.848 12.058 1.00 98.31 311 PRO A C 1
ATOM 2405 O O . PRO A 1 311 ? -10.415 5.801 11.803 1.00 98.31 311 PRO A O 1
ATOM 2408 N N . CYS A 1 312 ? -8.747 4.876 13.018 1.00 98.25 312 CYS A N 1
ATOM 2409 C CA . CYS A 1 312 ? -8.433 6.036 13.846 1.00 98.25 312 CYS A CA 1
ATOM 2410 C C . CYS A 1 312 ? -7.098 6.647 13.409 1.00 98.25 312 CYS A C 1
ATOM 2412 O O . CYS A 1 312 ? -6.041 6.022 13.543 1.00 98.25 312 CYS A O 1
ATOM 2414 N N . PHE A 1 313 ? -7.165 7.880 12.915 1.00 95.38 313 PHE A N 1
ATOM 2415 C CA . PHE A 1 313 ? -6.018 8.654 12.456 1.00 95.38 313 PHE A CA 1
ATOM 2416 C C . PHE A 1 313 ? -5.686 9.787 13.418 1.00 95.38 313 PHE A C 1
ATOM 2418 O O . PHE A 1 313 ? -6.592 10.400 13.987 1.00 95.38 313 PHE A O 1
ATOM 2425 N N . ASP A 1 314 ? -4.401 10.077 13.597 1.00 87.75 314 ASP A N 1
ATOM 2426 C CA . ASP A 1 314 ? -3.954 11.231 14.375 1.00 87.75 314 ASP A CA 1
ATOM 2427 C C . ASP A 1 314 ? -4.024 12.521 13.546 1.00 87.75 314 ASP A C 1
ATOM 2429 O O . ASP A 1 314 ? -4.438 12.521 12.384 1.00 87.75 314 ASP A O 1
ATOM 2433 N N . GLN A 1 315 ? -3.603 13.638 14.139 1.00 77.81 315 GLN A N 1
ATOM 2434 C CA . GLN A 1 315 ? -3.544 14.928 13.453 1.00 77.81 315 GLN A CA 1
ATOM 2435 C C . GLN A 1 315 ? -2.657 14.920 12.203 1.00 77.81 315 GLN A C 1
ATOM 2437 O O . GLN A 1 315 ? -2.868 15.767 11.340 1.00 77.81 315 GLN A O 1
ATOM 2442 N N . ASP A 1 316 ? -1.704 13.991 12.090 1.00 74.12 316 ASP A N 1
ATOM 2443 C CA . ASP A 1 316 ? -0.798 13.852 10.954 1.00 74.12 316 ASP A CA 1
ATOM 2444 C C . ASP A 1 316 ? -1.323 12.900 9.874 1.00 74.12 316 ASP A C 1
ATOM 2446 O O . ASP A 1 316 ? -0.796 12.857 8.759 1.00 74.12 316 ASP A O 1
ATOM 2450 N N . PHE A 1 317 ? -2.473 12.281 10.153 1.00 84.00 317 PHE A N 1
ATOM 2451 C CA . PHE A 1 317 ? -3.121 11.238 9.367 1.00 84.00 317 PHE A CA 1
ATOM 2452 C C . PHE A 1 317 ? -2.361 9.922 9.349 1.00 84.00 317 PHE A C 1
ATOM 2454 O O . PHE A 1 317 ? -2.445 9.140 8.399 1.00 84.00 317 PHE A O 1
ATOM 2461 N N . MET A 1 318 ? -1.646 9.667 10.436 1.00 84.50 318 MET A N 1
ATOM 2462 C CA . MET A 1 318 ? -1.068 8.376 10.715 1.00 84.50 318 MET A CA 1
ATOM 2463 C C . MET A 1 318 ? -2.132 7.450 11.295 1.00 84.50 318 MET A C 1
ATOM 2465 O O . MET A 1 318 ? -2.831 7.809 12.246 1.00 84.50 318 MET A O 1
ATOM 2469 N N . LEU A 1 319 ? -2.277 6.255 10.717 1.00 94.06 319 LEU A N 1
ATOM 2470 C CA . LEU A 1 319 ? -3.176 5.233 11.246 1.00 94.06 319 LEU A CA 1
ATOM 2471 C C . LEU A 1 319 ? -2.571 4.679 12.542 1.00 94.06 319 LEU A C 1
ATOM 2473 O O . LEU A 1 319 ? -1.610 3.915 12.497 1.00 94.06 319 LEU A O 1
ATOM 2477 N N . PHE A 1 320 ? -3.135 5.050 13.691 1.00 95.38 320 PHE A N 1
ATOM 2478 C CA . PHE A 1 320 ? -2.622 4.616 14.996 1.00 95.38 320 PHE A CA 1
ATOM 2479 C C . PHE A 1 320 ? -3.548 3.633 15.714 1.00 95.38 320 PHE A C 1
ATOM 2481 O O . PHE A 1 320 ? -3.127 2.983 16.674 1.00 95.38 320 PHE A O 1
ATOM 2488 N N . GLY A 1 321 ? -4.805 3.504 15.279 1.00 97.75 321 GLY A N 1
ATOM 2489 C CA . GLY A 1 321 ? -5.781 2.652 15.952 1.00 97.75 321 GLY A CA 1
ATOM 2490 C C . GLY A 1 321 ? -6.942 2.185 15.079 1.00 97.75 321 GLY A C 1
ATOM 2491 O O . GLY A 1 321 ? -7.177 2.710 13.993 1.00 97.75 321 GLY A O 1
ATOM 2492 N N . LEU A 1 322 ? -7.704 1.227 15.605 1.00 98.31 322 LEU A N 1
ATOM 2493 C CA . LEU A 1 322 ? -9.037 0.858 15.124 1.00 98.31 322 LEU A CA 1
ATOM 2494 C C . LEU A 1 322 ? -10.079 1.198 16.185 1.00 98.31 322 LEU A C 1
ATOM 2496 O O . LEU A 1 322 ? -9.909 0.848 17.355 1.00 98.31 322 LEU A O 1
ATOM 2500 N N . HIS A 1 323 ? -11.175 1.833 15.785 1.00 98.56 323 HIS A N 1
ATOM 2501 C CA . HIS A 1 323 ? -12.337 1.991 16.645 1.00 98.56 323 HIS A CA 1
ATOM 2502 C C . HIS A 1 323 ? -12.971 0.624 16.919 1.00 98.56 323 HIS A C 1
ATOM 2504 O O . HIS A 1 323 ? -13.180 -0.174 16.003 1.00 98.56 323 HIS A O 1
ATOM 2510 N N . GLN A 1 324 ? -13.300 0.365 18.183 1.00 97.81 324 GLN A N 1
ATOM 2511 C CA . GLN A 1 324 ? -13.777 -0.942 18.620 1.00 97.81 324 GLN A CA 1
ATOM 2512 C C . GLN A 1 324 ? -15.154 -0.889 19.289 1.00 97.81 324 GLN A C 1
ATOM 2514 O O . GLN A 1 324 ? -15.945 -1.809 19.105 1.00 97.81 324 GLN A O 1
ATOM 2519 N N . GLY A 1 325 ? -15.473 0.168 20.038 1.00 95.94 325 GLY A N 1
ATOM 2520 C CA . GLY A 1 325 ? -16.816 0.343 20.592 1.00 95.94 325 GLY A CA 1
ATOM 2521 C C . GLY A 1 325 ? -16.913 1.429 21.659 1.00 95.94 325 GLY A C 1
ATOM 2522 O O . GLY A 1 325 ? -16.034 2.276 21.784 1.00 95.94 325 GLY A O 1
ATOM 2523 N N . GLU A 1 326 ? -17.980 1.391 22.452 1.00 95.38 326 GLU A N 1
ATOM 2524 C CA . GLU A 1 326 ? -18.204 2.305 23.581 1.00 95.38 326 GLU A CA 1
ATOM 2525 C C . GLU A 1 326 ? -17.424 1.830 24.817 1.00 95.38 326 GLU A C 1
ATOM 2527 O O . GLU A 1 326 ? -17.418 0.643 25.142 1.00 95.38 326 GLU A O 1
ATOM 2532 N N . TRP A 1 327 ? -16.759 2.733 25.533 1.00 94.00 327 TRP A N 1
ATOM 2533 C CA . TRP A 1 327 ? -16.190 2.434 26.845 1.00 94.00 327 TRP A CA 1
ATOM 2534 C C . TRP A 1 327 ? -17.285 2.564 27.914 1.00 94.00 327 TRP A C 1
ATOM 2536 O O . TRP A 1 327 ? -17.906 3.625 27.990 1.00 94.00 327 TRP A O 1
ATOM 2546 N N . PRO A 1 328 ? -17.532 1.541 28.757 1.00 90.94 328 PRO A N 1
ATOM 2547 C CA . PRO A 1 328 ? -18.547 1.643 29.801 1.00 90.94 328 PRO A CA 1
ATOM 2548 C C . PRO A 1 328 ? -18.194 2.747 30.808 1.00 90.94 328 PRO A C 1
ATOM 2550 O O . PRO A 1 328 ? -17.179 2.664 31.501 1.00 90.94 328 PRO A O 1
ATOM 2553 N N . TH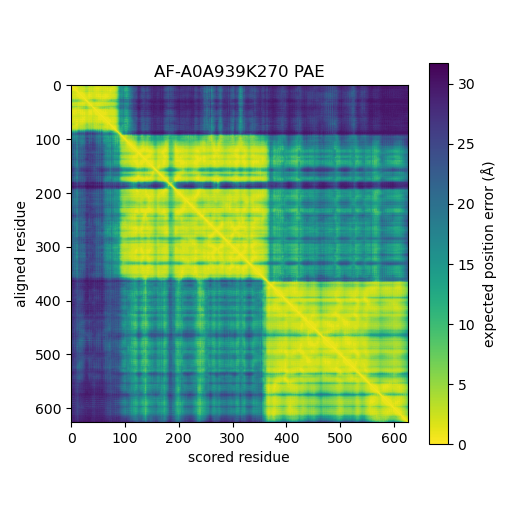R A 1 329 ? -19.036 3.775 30.899 1.00 86.81 329 THR A N 1
ATOM 2554 C CA . THR A 1 329 ? -18.911 4.873 31.869 1.00 86.81 329 THR A CA 1
ATOM 2555 C C . THR A 1 329 ? -20.138 4.949 32.770 1.00 86.81 329 THR A C 1
ATOM 2557 O O . THR A 1 329 ? -21.207 4.411 32.461 1.00 86.81 329 THR A O 1
ATOM 2560 N N . LYS A 1 330 ? -19.998 5.599 33.930 1.00 86.56 330 LYS A N 1
ATOM 2561 C CA . LYS A 1 330 ? -21.160 5.867 34.789 1.00 86.56 330 LYS A CA 1
ATOM 2562 C C . LYS A 1 330 ? -22.081 6.895 34.116 1.00 86.56 330 LYS A C 1
ATOM 2564 O O . LYS A 1 330 ? -21.587 7.754 33.396 1.00 86.56 330 LYS A O 1
ATOM 2569 N N . PRO A 1 331 ? -23.392 6.919 34.422 1.00 86.12 331 PRO A N 1
ATOM 2570 C CA . PRO A 1 331 ? -24.319 7.902 33.844 1.00 86.12 331 PRO A CA 1
ATOM 2571 C C . PRO A 1 331 ? -23.934 9.375 34.064 1.00 86.12 331 PRO A C 1
ATOM 2573 O O . PRO A 1 331 ? -24.371 10.244 33.320 1.00 86.12 331 PRO A O 1
ATOM 2576 N N . THR A 1 332 ? -23.145 9.661 35.102 1.00 86.38 332 THR A N 1
ATOM 2577 C CA . THR A 1 332 ? -22.649 11.004 35.443 1.00 86.38 332 THR A CA 1
ATOM 2578 C C . THR A 1 332 ? -21.354 11.379 34.724 1.00 86.38 332 THR A C 1
ATOM 2580 O O . THR A 1 332 ? -20.913 12.521 34.815 1.00 86.38 332 THR A O 1
ATOM 2583 N N . GLU A 1 333 ? -20.700 10.417 34.080 1.00 86.50 333 GLU A N 1
ATOM 2584 C CA . GLU A 1 333 ? -19.441 10.597 33.367 1.00 86.50 333 GLU A CA 1
ATOM 2585 C C . GLU A 1 333 ? -19.724 10.830 31.874 1.00 86.50 333 GLU A C 1
ATOM 2587 O O . GLU A 1 333 ? -20.719 10.327 31.341 1.00 86.50 333 GLU A O 1
ATOM 2592 N N . PRO A 1 334 ? -18.870 11.590 31.166 1.00 86.75 334 PRO A N 1
ATOM 2593 C CA . PRO A 1 334 ? -19.015 11.750 29.727 1.00 86.75 334 PRO A CA 1
ATOM 2594 C C . PRO A 1 334 ? -18.933 10.387 29.033 1.00 86.75 334 PRO A C 1
ATOM 2596 O O . PRO A 1 334 ? -18.177 9.506 29.448 1.00 86.75 334 PRO A O 1
ATOM 2599 N N . LYS A 1 335 ? -19.694 10.218 27.949 1.00 92.88 335 LYS A N 1
ATOM 2600 C CA . LYS A 1 335 ? -19.557 9.037 27.096 1.00 92.88 335 LYS A CA 1
ATOM 2601 C C . LYS A 1 335 ? -18.185 9.032 26.442 1.00 92.88 335 LYS A C 1
ATOM 2603 O O . LYS A 1 335 ? -17.728 10.058 25.941 1.00 92.88 335 LYS A O 1
ATOM 2608 N N . LEU A 1 336 ? -17.555 7.866 26.437 1.00 95.81 336 LEU A N 1
ATOM 2609 C CA . LEU A 1 336 ? -16.258 7.649 25.818 1.00 95.81 336 LEU A CA 1
ATOM 2610 C C . LEU A 1 336 ? -16.357 6.471 24.863 1.00 95.81 336 LEU A C 1
ATOM 2612 O O . LEU A 1 336 ? -17.031 5.484 25.139 1.00 95.81 336 LEU A O 1
ATOM 2616 N N . ASN A 1 337 ? -15.641 6.569 23.757 1.00 97.62 337 ASN A N 1
ATOM 2617 C CA . ASN A 1 337 ? -15.397 5.458 22.858 1.00 97.62 337 ASN A CA 1
ATOM 2618 C C . ASN A 1 337 ? -14.012 4.880 23.124 1.00 97.62 337 ASN A C 1
ATOM 2620 O O . ASN A 1 337 ? -13.136 5.556 23.669 1.00 97.62 337 ASN A O 1
ATOM 2624 N N . ARG A 1 338 ? -13.821 3.620 22.748 1.00 97.00 338 ARG A N 1
ATOM 2625 C CA . ARG A 1 338 ? -12.564 2.892 22.867 1.00 97.00 338 ARG A CA 1
ATOM 2626 C C . ARG A 1 338 ? -12.099 2.397 21.507 1.00 97.00 338 ARG A C 1
ATOM 2628 O O . ARG A 1 338 ? -12.899 2.023 20.644 1.00 97.00 338 ARG A O 1
ATOM 2635 N N . GLY A 1 339 ? -10.787 2.354 21.354 1.00 97.88 339 GLY A N 1
ATOM 2636 C CA . GLY A 1 339 ? -10.133 1.724 20.223 1.00 97.88 339 GLY A CA 1
ATOM 2637 C C . GLY A 1 339 ? -8.942 0.879 20.648 1.00 97.88 339 GLY A C 1
ATOM 2638 O O . GLY A 1 339 ? -8.518 0.892 21.808 1.00 97.88 339 GLY A O 1
ATOM 2639 N N . VAL A 1 340 ? -8.415 0.139 19.681 1.00 97.94 340 VAL A N 1
ATOM 2640 C CA . VAL A 1 340 ? -7.271 -0.758 19.833 1.00 97.94 340 VAL A CA 1
ATOM 2641 C C . VAL A 1 340 ? -6.069 -0.187 19.071 1.00 97.94 340 VAL A C 1
ATOM 2643 O O . VAL A 1 340 ? -6.228 0.152 17.896 1.00 97.94 340 VAL A O 1
ATOM 2646 N N . PRO A 1 341 ? -4.882 -0.053 19.694 1.00 97.31 341 PRO A N 1
ATOM 2647 C CA . PRO A 1 341 ? -3.690 0.462 19.019 1.00 97.31 341 PRO A CA 1
ATOM 2648 C C . PRO A 1 341 ? -3.182 -0.460 17.906 1.00 97.31 341 PRO A C 1
ATOM 2650 O O . PRO A 1 341 ? -3.080 -1.675 18.086 1.00 97.31 341 PRO A O 1
ATOM 2653 N N . ILE A 1 342 ? -2.769 0.132 16.784 1.00 95.50 342 ILE A N 1
ATOM 2654 C CA . ILE A 1 342 ? -2.204 -0.597 15.638 1.00 95.50 342 ILE A CA 1
ATOM 2655 C C . ILE A 1 342 ? -0.883 -1.270 15.995 1.00 95.50 342 ILE A C 1
ATOM 2657 O O . ILE A 1 342 ? -0.667 -2.393 15.559 1.00 95.50 342 ILE A O 1
ATOM 2661 N N . ALA A 1 343 ? -0.044 -0.658 16.835 1.00 91.06 343 ALA A N 1
ATOM 2662 C CA . ALA A 1 343 ? 1.237 -1.244 17.239 1.00 91.06 343 ALA A CA 1
ATOM 2663 C C . ALA A 1 343 ? 1.085 -2.658 17.843 1.00 91.06 343 ALA A C 1
ATOM 2665 O O . ALA A 1 343 ? 1.871 -3.552 17.540 1.00 91.06 343 ALA A O 1
ATOM 2666 N N . GLY A 1 344 ? 0.038 -2.894 18.645 1.00 92.56 344 GLY A N 1
ATOM 2667 C CA . GLY A 1 344 ? -0.254 -4.218 19.207 1.00 92.56 344 GLY A CA 1
ATOM 2668 C C . GLY A 1 344 ? -0.760 -5.224 18.168 1.00 92.56 344 GLY A C 1
ATOM 2669 O O . GLY A 1 344 ? -0.350 -6.386 18.168 1.00 92.56 344 GLY A O 1
ATOM 2670 N N . ILE A 1 345 ? -1.609 -4.764 17.242 1.00 95.69 345 ILE A N 1
ATOM 2671 C CA . ILE A 1 345 ? -2.097 -5.558 16.104 1.00 95.69 345 ILE A CA 1
ATOM 2672 C C . ILE A 1 345 ? -0.923 -5.983 15.216 1.00 95.69 345 ILE A C 1
ATOM 2674 O O . ILE A 1 345 ? -0.783 -7.160 14.891 1.00 95.69 345 ILE A O 1
ATOM 2678 N N . GLU A 1 346 ? -0.065 -5.030 14.864 1.00 93.12 346 GLU A N 1
ATOM 2679 C CA . GLU A 1 346 ? 1.106 -5.190 14.006 1.00 93.12 346 GLU A CA 1
ATOM 2680 C C . GLU A 1 346 ? 2.116 -6.168 14.622 1.00 93.12 346 GLU A C 1
ATOM 2682 O O . GLU A 1 346 ? 2.521 -7.126 13.962 1.00 93.12 346 GLU A O 1
ATOM 2687 N N . ALA A 1 347 ? 2.418 -6.019 15.917 1.00 93.38 347 ALA A N 1
ATOM 2688 C CA . ALA A 1 347 ? 3.273 -6.950 16.645 1.00 93.38 347 ALA A CA 1
ATOM 2689 C C . ALA A 1 347 ? 2.723 -8.388 16.613 1.00 93.38 347 ALA A C 1
ATOM 2691 O O . ALA A 1 347 ? 3.477 -9.333 16.372 1.00 93.38 347 ALA A O 1
ATOM 2692 N N . HIS A 1 348 ? 1.406 -8.566 16.790 1.00 95.19 348 HIS A N 1
ATOM 2693 C CA . HIS A 1 348 ? 0.772 -9.883 16.672 1.00 95.19 348 HIS A CA 1
ATOM 2694 C C . HIS A 1 348 ? 0.850 -10.435 15.240 1.00 95.19 348 HIS A C 1
ATOM 2696 O O . HIS A 1 348 ? 1.147 -11.614 15.060 1.00 95.19 348 HIS A O 1
ATOM 2702 N N . ILE A 1 349 ? 0.630 -9.604 14.214 1.00 94.69 349 ILE A N 1
ATOM 2703 C CA . ILE A 1 349 ? 0.771 -10.012 12.806 1.00 94.69 349 ILE A CA 1
ATOM 2704 C C . ILE A 1 349 ? 2.195 -10.514 12.544 1.00 94.69 349 ILE A C 1
ATOM 2706 O O . ILE A 1 349 ? 2.353 -11.623 12.029 1.00 94.69 349 ILE A O 1
ATOM 2710 N N . ARG A 1 350 ? 3.226 -9.756 12.949 1.00 93.00 350 ARG A N 1
ATOM 2711 C CA . ARG A 1 350 ? 4.626 -10.183 12.791 1.00 93.00 350 ARG A CA 1
ATOM 2712 C C . ARG A 1 350 ? 4.914 -11.491 13.507 1.00 93.00 350 ARG A C 1
ATOM 2714 O O . ARG A 1 350 ? 5.584 -12.354 12.951 1.00 93.00 350 ARG A O 1
ATOM 2721 N N . GLN A 1 351 ? 4.402 -11.651 14.724 1.00 94.62 351 GLN A N 1
ATOM 2722 C CA . GLN A 1 351 ? 4.612 -12.863 15.506 1.00 94.62 351 GLN A CA 1
ATOM 2723 C C . GLN A 1 351 ? 3.989 -14.103 14.846 1.00 94.62 351 GLN A C 1
ATOM 2725 O O . GLN A 1 351 ? 4.586 -15.175 14.899 1.00 94.62 351 GLN A O 1
ATOM 2730 N N . VAL A 1 352 ? 2.794 -13.976 14.260 1.00 92.56 352 VAL A N 1
ATOM 2731 C CA . VAL A 1 352 ? 2.028 -15.129 13.756 1.00 92.56 352 VAL A CA 1
ATOM 2732 C C . VAL A 1 352 ? 2.353 -15.460 12.301 1.00 92.56 352 VAL A C 1
ATOM 2734 O O . VAL A 1 352 ? 2.481 -16.636 11.969 1.00 92.56 352 VAL A O 1
ATOM 2737 N N . ILE A 1 353 ? 2.482 -14.453 11.432 1.00 89.50 353 ILE A N 1
ATOM 2738 C CA . ILE A 1 353 ? 2.671 -14.657 9.983 1.00 89.50 353 ILE A CA 1
ATOM 2739 C C . ILE A 1 353 ? 3.911 -13.955 9.408 1.00 89.50 353 ILE A C 1
ATOM 2741 O O . ILE A 1 353 ? 4.176 -14.070 8.214 1.00 89.50 353 ILE A O 1
ATOM 2745 N N . GLY A 1 354 ? 4.692 -13.243 10.227 1.00 89.56 354 GLY A N 1
ATOM 2746 C CA . GLY A 1 354 ? 5.892 -12.523 9.792 1.00 89.56 354 GLY A CA 1
ATOM 2747 C C . GLY A 1 354 ? 5.567 -11.226 9.056 1.00 89.56 354 GLY A C 1
ATOM 2748 O O . GLY A 1 354 ? 5.723 -10.137 9.602 1.00 89.56 354 GLY A O 1
ATOM 2749 N N . THR A 1 355 ? 5.110 -11.330 7.813 1.00 84.31 355 THR A N 1
ATOM 2750 C CA . THR A 1 355 ? 4.729 -10.184 6.981 1.00 84.31 355 THR A CA 1
ATOM 2751 C C . THR A 1 355 ? 3.352 -10.404 6.375 1.00 84.31 355 THR A C 1
ATOM 2753 O O . THR A 1 355 ? 2.927 -11.535 6.134 1.00 84.31 355 THR A O 1
ATOM 2756 N N . LEU A 1 356 ? 2.624 -9.309 6.138 1.00 86.44 356 LEU A N 1
ATOM 2757 C CA . LEU A 1 356 ? 1.366 -9.391 5.403 1.00 86.44 356 LEU A CA 1
ATOM 2758 C C . LEU A 1 356 ? 1.624 -9.990 4.011 1.00 86.44 356 LEU A C 1
ATOM 2760 O O . LEU A 1 356 ? 2.576 -9.576 3.340 1.00 86.44 356 LEU A O 1
ATOM 2764 N N . PRO A 1 357 ? 0.795 -10.946 3.560 1.00 81.12 357 PRO A N 1
ATOM 2765 C CA . PRO A 1 357 ? 0.989 -11.569 2.265 1.00 81.12 357 PRO A CA 1
ATOM 2766 C C . PRO A 1 357 ? 0.763 -10.548 1.148 1.00 81.12 357 PRO A C 1
ATOM 2768 O O . PRO A 1 357 ? -0.167 -9.741 1.191 1.00 81.12 357 PRO A O 1
ATOM 2771 N N . GLY A 1 358 ? 1.599 -10.616 0.113 1.00 69.69 358 GLY A N 1
ATOM 2772 C CA . GLY A 1 358 ? 1.263 -10.006 -1.170 1.00 69.69 358 GLY A CA 1
ATOM 2773 C C . GLY A 1 358 ? 0.081 -10.733 -1.831 1.00 69.69 358 GLY A C 1
ATOM 2774 O O . GLY A 1 358 ? -0.298 -11.823 -1.392 1.00 69.69 358 GLY A O 1
ATOM 2775 N N . PRO A 1 359 ? -0.498 -10.167 -2.901 1.00 65.50 359 PRO A N 1
ATOM 2776 C CA . PRO A 1 359 ? -1.473 -10.892 -3.705 1.00 65.50 359 PRO A CA 1
ATOM 2777 C C . PRO A 1 359 ? -0.842 -12.182 -4.253 1.00 65.50 359 PRO A C 1
ATOM 2779 O O . PRO A 1 359 ? 0.298 -12.173 -4.728 1.00 65.50 359 PRO A O 1
ATOM 2782 N N . ASP A 1 360 ? -1.582 -13.291 -4.190 1.00 59.84 360 ASP A N 1
ATOM 2783 C CA . ASP A 1 360 ? -1.201 -14.514 -4.900 1.00 59.84 360 ASP A CA 1
ATOM 2784 C C . ASP A 1 360 ? -1.205 -14.218 -6.401 1.00 59.84 360 ASP A C 1
ATOM 2786 O O . ASP A 1 360 ? -2.117 -13.543 -6.880 1.00 59.84 360 ASP A O 1
ATOM 2790 N N . PRO A 1 361 ? -0.223 -14.697 -7.171 1.00 50.91 361 PRO A N 1
ATOM 2791 C CA . PRO A 1 361 ? -0.252 -14.597 -8.620 1.00 50.91 361 PRO A CA 1
ATOM 2792 C C . PRO A 1 361 ? -1.574 -15.055 -9.254 1.00 50.91 361 PRO A C 1
ATOM 2794 O O . PRO A 1 361 ? -1.996 -14.473 -10.245 1.00 50.91 361 PRO A O 1
ATOM 2797 N N . ALA A 1 362 ? -2.258 -16.065 -8.709 1.00 52.56 362 ALA A N 1
ATOM 2798 C CA . ALA A 1 362 ? -3.592 -16.489 -9.147 1.00 52.56 362 ALA A CA 1
ATOM 2799 C C . ALA A 1 362 ? -4.688 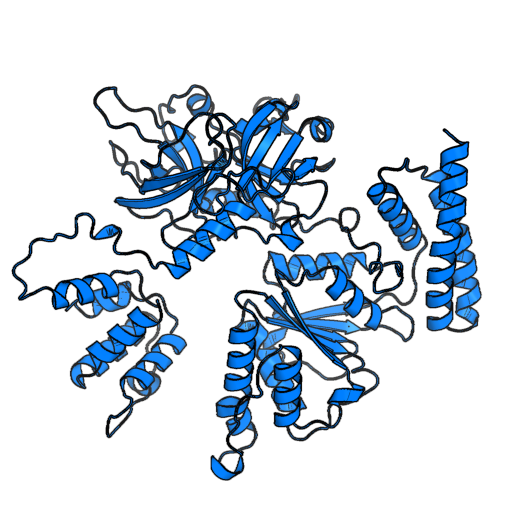-15.428 -8.908 1.00 52.56 362 ALA A C 1
ATOM 2801 O O . ALA A 1 362 ? -5.625 -15.353 -9.698 1.00 52.56 362 ALA A O 1
ATOM 2802 N N . ASP A 1 363 ? -4.529 -14.583 -7.886 1.00 58.25 363 ASP A N 1
ATOM 2803 C CA . ASP A 1 363 ? -5.379 -13.415 -7.600 1.00 58.25 363 ASP A CA 1
ATOM 2804 C C . ASP A 1 363 ? -4.889 -12.150 -8.318 1.00 58.25 363 ASP A C 1
ATOM 2806 O O . ASP A 1 363 ? -5.567 -11.117 -8.327 1.00 58.25 363 ASP A O 1
ATOM 2810 N N . SER A 1 364 ? -3.677 -12.202 -8.880 1.00 60.94 364 SER A N 1
ATOM 2811 C CA . SER A 1 364 ? -3.082 -11.099 -9.616 1.00 60.94 364 SER A CA 1
ATOM 2812 C C . SER A 1 364 ? -3.813 -10.943 -10.943 1.00 60.94 364 SER A C 1
ATOM 2814 O O . SER A 1 364 ? -3.799 -11.820 -11.809 1.00 60.94 364 SER A O 1
ATOM 2816 N N . SER A 1 365 ? -4.445 -9.785 -11.111 1.00 57.62 365 SER A N 1
ATOM 2817 C CA . SER A 1 365 ? -5.254 -9.422 -12.276 1.00 57.62 365 SER A CA 1
ATOM 2818 C C . SER A 1 365 ? -4.467 -9.377 -13.590 1.00 57.62 365 SER A C 1
ATOM 2820 O O . SER A 1 365 ? -5.072 -9.322 -14.660 1.00 57.62 365 SER A O 1
ATOM 2822 N N . ILE A 1 366 ? -3.130 -9.402 -13.544 1.00 76.94 366 ILE A N 1
ATOM 2823 C CA . ILE A 1 366 ? -2.283 -9.233 -14.727 1.00 76.94 366 ILE A CA 1
ATOM 2824 C C . ILE A 1 366 ? -1.973 -10.591 -15.362 1.00 76.94 366 ILE A C 1
ATOM 2826 O O . ILE A 1 366 ? -0.890 -11.164 -15.224 1.00 76.94 366 ILE A O 1
ATOM 2830 N N . TRP A 1 367 ? -2.967 -11.096 -16.088 1.00 83.19 367 TRP A N 1
ATOM 2831 C CA . TRP A 1 367 ? -2.839 -12.188 -17.061 1.00 83.19 367 TRP A CA 1
ATOM 2832 C C . TRP A 1 367 ? -2.738 -11.671 -18.507 1.00 83.19 367 TRP A C 1
ATOM 2834 O O . TRP A 1 367 ? -2.457 -12.439 -19.428 1.00 83.19 367 TRP A O 1
ATOM 2844 N N . THR A 1 368 ? -2.929 -10.364 -18.702 1.00 88.06 368 THR A N 1
ATOM 2845 C CA . THR A 1 368 ? -2.861 -9.647 -19.979 1.00 88.06 368 THR A CA 1
ATOM 2846 C C . THR A 1 368 ? -2.198 -8.281 -19.784 1.00 88.06 368 THR A C 1
ATOM 2848 O O . THR A 1 368 ? -2.310 -7.687 -18.712 1.00 88.06 368 THR A O 1
ATOM 2851 N N . LEU A 1 369 ? -1.523 -7.763 -20.815 1.00 88.81 369 LEU A N 1
ATOM 2852 C CA . LEU A 1 369 ? -1.054 -6.369 -20.849 1.00 88.81 369 LEU A CA 1
ATOM 2853 C C . LEU A 1 369 ? -2.157 -5.353 -21.216 1.00 88.81 369 LEU A C 1
ATOM 2855 O O . LEU A 1 369 ? -1.889 -4.155 -21.282 1.00 88.81 369 LEU A O 1
ATOM 2859 N N . GLY A 1 370 ? -3.390 -5.820 -21.433 1.00 84.44 370 GLY A N 1
ATOM 2860 C CA . GLY A 1 370 ? -4.548 -4.992 -21.771 1.00 84.44 370 GLY A CA 1
ATOM 2861 C C . GLY A 1 370 ? -4.640 -4.630 -23.256 1.00 84.44 370 GLY A C 1
ATOM 2862 O O . GLY A 1 370 ? -3.765 -4.955 -24.062 1.00 84.44 370 GLY A O 1
ATOM 2863 N N . GLU A 1 371 ? -5.728 -3.954 -23.629 1.00 82.56 371 GLU A N 1
ATOM 2864 C CA . GLU A 1 371 ? -6.073 -3.668 -25.030 1.00 82.56 371 GLU A CA 1
ATOM 2865 C C . GLU A 1 371 ? -5.032 -2.807 -25.752 1.00 82.56 371 GLU A C 1
ATOM 2867 O O . GLU A 1 371 ? -4.737 -3.047 -26.924 1.00 82.56 371 GLU A O 1
ATOM 2872 N N . SER A 1 372 ? -4.420 -1.850 -25.046 1.00 81.31 372 SER A N 1
ATOM 2873 C CA . SER A 1 372 ? -3.357 -0.988 -25.588 1.00 81.31 372 SER A CA 1
ATOM 2874 C C . SER A 1 372 ? -2.142 -1.780 -26.080 1.00 81.31 372 SER A C 1
ATOM 2876 O O . SER A 1 372 ? -1.423 -1.329 -26.968 1.00 81.31 372 SER A O 1
ATOM 2878 N N . GLU A 1 373 ? -1.951 -2.982 -25.543 1.00 86.31 373 GLU A N 1
ATOM 2879 C CA . GLU A 1 373 ? -0.882 -3.919 -25.873 1.00 86.31 373 GLU A CA 1
ATOM 2880 C C . GLU A 1 373 ? -1.445 -5.180 -26.557 1.00 86.31 373 GLU A C 1
ATOM 2882 O O . GLU A 1 373 ? -0.863 -6.263 -26.477 1.00 86.31 373 GLU A O 1
ATOM 2887 N N . ARG A 1 374 ? -2.595 -5.047 -27.240 1.00 86.19 374 ARG A N 1
ATOM 2888 C CA . ARG A 1 374 ? -3.283 -6.116 -27.990 1.00 86.19 374 ARG A CA 1
ATOM 2889 C C . ARG A 1 374 ? -3.585 -7.359 -27.151 1.00 86.19 374 ARG A C 1
ATOM 2891 O O . ARG A 1 374 ? -3.520 -8.479 -27.650 1.00 86.19 374 ARG A O 1
ATOM 2898 N N . ASN A 1 375 ? -3.897 -7.162 -25.874 1.00 85.56 375 ASN A N 1
ATOM 2899 C CA . ASN A 1 375 ? -4.188 -8.227 -24.918 1.00 85.56 375 ASN A CA 1
ATOM 2900 C C . ASN A 1 375 ? -3.081 -9.288 -24.805 1.00 85.56 375 ASN A C 1
ATOM 2902 O O . ASN A 1 375 ? -3.365 -10.468 -24.602 1.00 85.56 375 ASN A O 1
ATOM 2906 N N . MET A 1 376 ? -1.814 -8.876 -24.946 1.00 90.25 376 MET A N 1
ATOM 2907 C CA . MET A 1 376 ? -0.679 -9.799 -24.905 1.00 90.25 376 MET A CA 1
ATOM 2908 C C . MET A 1 376 ? -0.708 -10.665 -23.631 1.00 90.25 376 MET A C 1
ATOM 2910 O O . MET A 1 376 ? -0.759 -10.099 -22.533 1.00 90.25 376 MET A O 1
ATOM 2914 N N . PRO A 1 377 ? -0.652 -12.008 -23.748 1.00 92.56 377 PRO A N 1
ATOM 2915 C CA . PRO A 1 377 ? -0.756 -12.898 -22.600 1.00 92.56 377 PRO A CA 1
ATOM 2916 C C . PRO A 1 377 ? 0.470 -12.789 -21.692 1.00 92.56 377 PRO A C 1
ATOM 2918 O O . PRO A 1 377 ? 1.608 -12.683 -22.154 1.00 92.56 377 PRO A O 1
ATOM 2921 N N . VAL A 1 378 ? 0.235 -12.850 -20.383 1.00 92.25 378 VAL A N 1
ATOM 2922 C CA . VAL A 1 378 ? 1.277 -12.813 -19.353 1.00 92.25 378 VAL A CA 1
ATOM 2923 C C . VAL A 1 378 ? 1.468 -14.217 -18.784 1.00 92.25 378 VAL A C 1
ATOM 2925 O O . VAL A 1 378 ? 0.587 -14.754 -18.118 1.00 92.25 378 VAL A O 1
ATOM 2928 N N . LEU A 1 379 ? 2.636 -14.807 -19.055 1.00 91.25 379 LEU A N 1
ATOM 2929 C CA . LEU A 1 379 ? 2.987 -16.195 -18.722 1.00 91.25 379 LEU A CA 1
ATOM 2930 C C . LEU A 1 379 ? 4.281 -16.229 -17.903 1.00 91.25 379 LEU A C 1
ATOM 2932 O O . LEU A 1 379 ? 5.199 -15.452 -18.175 1.00 91.25 379 LEU A O 1
ATOM 2936 N N . GLY A 1 380 ? 4.366 -17.122 -16.912 1.00 89.06 380 GLY A N 1
ATOM 2937 C CA . GLY A 1 380 ? 5.594 -17.366 -16.139 1.00 89.06 380 GLY A CA 1
ATOM 2938 C C . GLY A 1 380 ? 6.162 -16.131 -15.428 1.00 89.06 380 GLY A C 1
ATOM 2939 O O . GLY A 1 380 ? 7.362 -16.053 -15.166 1.00 89.06 380 GLY A O 1
ATOM 2940 N N . CYS A 1 381 ? 5.327 -15.123 -15.161 1.00 90.12 381 CYS A N 1
ATOM 2941 C CA . CYS A 1 381 ? 5.739 -13.862 -14.537 1.00 90.12 381 CYS A CA 1
ATOM 2942 C C . CYS A 1 381 ? 5.413 -13.806 -13.040 1.00 90.12 381 CYS A C 1
ATOM 2944 O O . CYS A 1 381 ? 5.645 -12.781 -12.418 1.00 90.12 381 CYS A O 1
ATOM 2946 N N . ASP A 1 382 ? 4.897 -14.884 -12.467 1.00 82.62 382 ASP A N 1
ATOM 2947 C CA . ASP A 1 382 ? 4.298 -14.922 -11.132 1.00 82.62 382 ASP A CA 1
ATOM 2948 C C . ASP A 1 382 ? 5.248 -14.468 -10.026 1.00 82.62 382 ASP A C 1
ATOM 2950 O O . ASP A 1 382 ? 4.934 -13.536 -9.291 1.00 82.62 382 ASP A O 1
ATOM 2954 N N . GLU A 1 383 ? 6.446 -15.050 -9.974 1.00 83.50 383 GLU A N 1
ATOM 2955 C CA . GLU A 1 383 ? 7.486 -14.654 -9.021 1.00 83.50 383 GLU A CA 1
ATOM 2956 C C . GLU A 1 383 ? 7.849 -13.171 -9.172 1.00 83.50 383 GLU A C 1
ATOM 2958 O O . GLU A 1 383 ? 7.868 -12.431 -8.193 1.00 83.50 383 GLU A O 1
ATOM 2963 N N . PHE A 1 384 ? 8.032 -12.707 -10.414 1.00 88.81 384 PHE A N 1
ATOM 2964 C CA . PHE A 1 384 ? 8.300 -11.298 -10.701 1.00 88.81 384 PHE A CA 1
ATOM 2965 C C . PHE A 1 384 ? 7.163 -10.399 -10.196 1.00 88.81 384 PHE A C 1
ATOM 2967 O O . PHE A 1 384 ? 7.423 -9.398 -9.533 1.00 88.81 384 PHE A O 1
ATOM 2974 N N . GLN A 1 385 ? 5.904 -10.761 -10.461 1.00 85.38 385 GLN A N 1
ATOM 2975 C CA . GLN A 1 385 ? 4.751 -9.983 -10.018 1.00 85.38 385 GLN A CA 1
ATOM 2976 C C . GLN A 1 385 ? 4.682 -9.904 -8.485 1.00 85.38 385 GLN A C 1
ATOM 2978 O O . GLN A 1 385 ? 4.542 -8.814 -7.929 1.00 85.38 385 GLN A O 1
ATOM 2983 N N . SER A 1 386 ? 4.827 -11.037 -7.792 1.00 76.88 386 SER A N 1
ATOM 2984 C CA . SER A 1 386 ? 4.826 -11.085 -6.327 1.00 76.88 386 SER A CA 1
ATOM 2985 C C . SER A 1 386 ? 5.958 -10.258 -5.728 1.00 76.88 386 SER A C 1
ATOM 2987 O O . SER A 1 386 ? 5.725 -9.488 -4.800 1.00 76.88 386 SER A O 1
ATOM 2989 N N . THR A 1 387 ? 7.163 -10.350 -6.287 1.00 84.25 387 THR A N 1
ATOM 2990 C CA . THR A 1 387 ? 8.317 -9.554 -5.869 1.00 84.25 387 THR A CA 1
ATOM 2991 C C . THR A 1 387 ? 8.076 -8.051 -6.014 1.00 84.25 387 THR A C 1
ATOM 2993 O O . THR A 1 387 ? 8.367 -7.283 -5.095 1.00 84.25 387 THR A O 1
ATOM 2996 N N . ILE A 1 388 ? 7.544 -7.611 -7.157 1.00 86.94 388 ILE A N 1
ATOM 2997 C CA . ILE A 1 388 ? 7.249 -6.192 -7.383 1.00 86.94 388 ILE A CA 1
ATOM 2998 C C . ILE A 1 388 ? 6.175 -5.713 -6.400 1.00 86.94 388 ILE A C 1
ATOM 3000 O O . ILE A 1 388 ? 6.321 -4.642 -5.818 1.00 86.94 388 ILE A O 1
ATOM 3004 N N . TRP A 1 389 ? 5.142 -6.511 -6.123 1.00 75.81 389 TRP A N 1
ATOM 3005 C CA . TRP A 1 389 ? 4.150 -6.152 -5.106 1.00 75.81 389 TRP A CA 1
ATOM 3006 C C . TRP A 1 389 ? 4.723 -6.105 -3.690 1.00 75.81 389 TRP A C 1
ATOM 3008 O O . TRP A 1 389 ? 4.412 -5.175 -2.947 1.00 75.81 389 TRP A O 1
ATOM 3018 N N . GLN A 1 390 ? 5.587 -7.053 -3.323 1.00 74.56 390 GLN A N 1
ATOM 3019 C CA . GLN A 1 390 ? 6.292 -7.035 -2.039 1.00 74.56 390 GLN A CA 1
ATOM 3020 C C . GLN A 1 390 ? 7.114 -5.754 -1.880 1.00 74.56 390 GLN A C 1
ATOM 3022 O O . GLN A 1 390 ? 7.020 -5.106 -0.847 1.00 74.56 390 GLN A O 1
ATOM 3027 N N . SER A 1 391 ? 7.814 -5.318 -2.929 1.00 82.88 391 SER A N 1
ATOM 3028 C CA . SER A 1 391 ? 8.550 -4.047 -2.943 1.00 82.88 391 SER A CA 1
ATOM 3029 C C . SER A 1 391 ? 7.687 -2.821 -2.642 1.00 82.88 391 SER A C 1
ATOM 3031 O O . SER A 1 391 ? 8.126 -1.893 -1.951 1.00 82.88 391 SER A O 1
ATOM 3033 N N . VAL A 1 392 ? 6.461 -2.809 -3.171 1.00 75.31 392 VAL A N 1
ATOM 3034 C CA . VAL A 1 392 ? 5.489 -1.737 -2.926 1.00 75.31 392 VAL A CA 1
ATOM 3035 C C . VAL A 1 392 ? 4.963 -1.800 -1.490 1.00 75.31 392 VAL A C 1
ATOM 3037 O O . VAL A 1 392 ? 4.775 -0.758 -0.870 1.00 75.31 392 VAL A O 1
ATOM 3040 N N . LEU A 1 393 ? 4.739 -3.009 -0.969 1.00 63.53 393 LEU A N 1
ATOM 3041 C CA . LEU A 1 393 ? 4.139 -3.277 0.340 1.00 63.53 393 LEU A CA 1
ATOM 3042 C C . LEU A 1 393 ? 5.088 -3.066 1.520 1.00 63.53 393 LEU A C 1
ATOM 3044 O O . LEU A 1 393 ? 4.746 -2.370 2.468 1.00 63.53 393 LEU A O 1
ATOM 3048 N N . SER A 1 394 ? 6.253 -3.705 1.485 1.00 66.69 394 SER A N 1
ATOM 3049 C CA . SER A 1 394 ? 7.205 -3.732 2.602 1.00 66.69 394 SER A CA 1
ATOM 3050 C C . SER A 1 394 ? 8.276 -2.650 2.488 1.00 66.69 394 SER A C 1
ATOM 3052 O O . SER A 1 394 ? 9.030 -2.411 3.427 1.00 66.69 394 SER A O 1
ATOM 3054 N N . GLY A 1 395 ? 8.399 -2.029 1.313 1.00 70.44 395 GLY A N 1
ATOM 3055 C CA . GLY A 1 395 ? 9.509 -1.144 1.000 1.00 70.44 395 GLY A CA 1
ATOM 3056 C C . GLY A 1 395 ? 10.810 -1.869 0.643 1.00 70.44 395 GLY A C 1
ATOM 3057 O O . GLY A 1 395 ? 11.798 -1.187 0.376 1.00 70.44 395 GLY A O 1
ATOM 3058 N N . GLN A 1 396 ? 10.832 -3.205 0.602 1.00 72.12 396 GLN A N 1
ATOM 3059 C CA . GLN A 1 396 ? 11.989 -4.014 0.212 1.00 72.12 396 GLN A CA 1
ATOM 3060 C C . GLN A 1 396 ? 11.555 -5.133 -0.753 1.00 72.12 396 GLN A C 1
ATOM 3062 O O . GLN A 1 396 ? 10.558 -5.810 -0.534 1.00 72.12 396 GLN A O 1
ATOM 3067 N N . TYR A 1 397 ? 12.262 -5.400 -1.847 1.00 89.56 397 TYR A N 1
ATOM 3068 C CA . TYR A 1 397 ? 13.511 -4.799 -2.339 1.00 89.56 397 TYR A CA 1
ATOM 3069 C C . TYR A 1 397 ? 13.285 -3.490 -3.102 1.00 89.56 397 TYR A C 1
ATOM 3071 O O . TYR A 1 397 ? 12.142 -3.127 -3.361 1.00 89.56 397 TYR A O 1
ATOM 3079 N N . ARG A 1 398 ? 14.348 -2.753 -3.449 1.00 95.44 398 ARG A N 1
ATOM 3080 C CA . ARG A 1 398 ? 14.239 -1.454 -4.146 1.00 95.44 398 ARG A CA 1
ATOM 3081 C C . ARG A 1 398 ? 14.998 -1.371 -5.465 1.00 95.44 398 ARG A C 1
ATOM 3083 O O . ARG A 1 398 ? 14.657 -0.534 -6.298 1.00 95.44 398 ARG A O 1
ATOM 3090 N N . LEU A 1 399 ? 15.971 -2.249 -5.677 1.00 97.00 399 LEU A N 1
ATOM 3091 C CA . LEU A 1 399 ? 16.701 -2.370 -6.929 1.00 97.00 399 LEU A CA 1
ATOM 3092 C C . LEU A 1 399 ? 16.578 -3.799 -7.463 1.00 97.00 399 LEU A C 1
ATOM 3094 O O . LEU A 1 399 ? 16.879 -4.759 -6.761 1.00 97.00 399 LEU A O 1
ATOM 3098 N N . PHE A 1 400 ? 16.154 -3.945 -8.714 1.00 96.94 400 PHE A N 1
ATOM 3099 C CA . PHE A 1 400 ? 15.912 -5.236 -9.355 1.00 96.94 400 PHE A CA 1
ATOM 3100 C C . PHE A 1 400 ? 16.855 -5.412 -10.531 1.00 96.94 400 PHE A C 1
ATOM 3102 O O . PHE A 1 400 ? 16.858 -4.587 -11.441 1.00 96.94 400 PHE A O 1
ATOM 3109 N N . VAL A 1 401 ? 17.613 -6.506 -10.544 1.00 95.62 401 VAL A N 1
ATOM 3110 C CA . VAL A 1 401 ? 18.452 -6.866 -11.694 1.00 95.62 401 VAL A CA 1
ATOM 3111 C C . VAL A 1 401 ? 17.817 -8.050 -12.396 1.00 95.62 401 VAL A C 1
ATOM 3113 O O . VAL A 1 401 ? 17.872 -9.170 -11.895 1.00 95.62 401 VAL A O 1
ATOM 3116 N N . VAL A 1 402 ? 17.191 -7.802 -13.543 1.00 95.56 402 VAL A N 1
ATOM 3117 C CA . VAL A 1 402 ? 16.469 -8.826 -14.300 1.00 95.56 402 VAL A CA 1
ATOM 3118 C C . VAL A 1 402 ? 17.400 -9.402 -15.359 1.00 95.56 402 VAL A C 1
ATOM 3120 O O . VAL A 1 402 ? 17.848 -8.689 -16.255 1.00 95.56 402 VAL A O 1
ATOM 3123 N N . ASN A 1 403 ? 17.676 -10.700 -15.266 1.00 93.31 403 ASN A N 1
ATOM 3124 C CA . ASN A 1 403 ? 18.591 -11.432 -16.140 1.00 93.31 403 ASN A CA 1
ATOM 3125 C C . ASN A 1 403 ? 17.895 -12.627 -16.798 1.00 93.31 403 ASN A C 1
ATOM 3127 O O . ASN A 1 403 ? 16.884 -13.117 -16.309 1.00 93.31 403 ASN A O 1
ATOM 3131 N N . GLY A 1 404 ? 18.402 -13.071 -17.948 1.00 91.31 404 GLY A N 1
ATOM 3132 C CA . GLY A 1 404 ? 17.774 -14.123 -18.746 1.00 91.31 404 GLY A CA 1
ATOM 3133 C C . GLY A 1 404 ? 18.285 -14.163 -20.185 1.00 91.31 404 GLY A C 1
ATOM 3134 O O . GLY A 1 404 ? 18.853 -13.188 -20.682 1.00 91.31 404 GLY A O 1
ATOM 3135 N N . MET A 1 405 ? 18.080 -15.299 -20.851 1.00 88.88 405 MET A N 1
ATOM 3136 C CA . MET A 1 405 ? 18.500 -15.508 -22.242 1.00 88.88 405 MET A CA 1
ATOM 3137 C C . MET A 1 405 ? 17.625 -14.726 -23.241 1.00 88.88 405 MET A C 1
ATOM 3139 O O . MET A 1 405 ? 16.456 -14.452 -22.956 1.00 88.88 405 MET A O 1
ATOM 3143 N N . PRO A 1 406 ? 18.134 -14.406 -24.446 1.00 86.50 406 PRO A N 1
ATOM 3144 C CA . PRO A 1 406 ? 17.307 -13.849 -25.516 1.00 86.50 406 PRO A CA 1
ATOM 3145 C C . PRO A 1 406 ? 16.057 -14.704 -25.775 1.00 86.50 406 PRO A C 1
ATOM 3147 O O . PRO A 1 406 ? 16.155 -15.916 -25.949 1.00 86.50 406 PRO A O 1
ATOM 3150 N N . GLY A 1 407 ? 14.878 -14.077 -25.790 1.00 85.38 407 GLY A N 1
ATOM 3151 C CA . GLY A 1 407 ? 13.593 -14.762 -25.988 1.00 85.38 407 GLY A CA 1
ATOM 3152 C C . GLY A 1 407 ? 12.929 -15.331 -24.726 1.00 85.38 407 GLY A C 1
ATOM 3153 O O . GLY A 1 407 ? 11.790 -15.787 -24.813 1.00 85.38 407 GLY A O 1
ATOM 3154 N N . SER A 1 408 ? 13.567 -15.250 -23.550 1.00 89.81 408 SER A N 1
ATOM 3155 C CA . SER A 1 408 ? 13.000 -15.747 -22.279 1.00 89.81 408 SER A CA 1
ATOM 3156 C C . SER A 1 408 ? 11.880 -14.871 -21.688 1.00 89.81 408 SER A C 1
ATOM 3158 O O . SER A 1 408 ? 11.296 -15.192 -20.655 1.00 89.81 408 SER A O 1
ATOM 3160 N N . GLY A 1 409 ? 11.589 -13.720 -22.303 1.00 90.00 409 GLY A N 1
ATOM 3161 C CA . GLY A 1 409 ? 10.637 -12.743 -21.763 1.00 90.00 409 GLY A CA 1
ATOM 3162 C C . GLY A 1 409 ? 11.218 -11.858 -20.652 1.00 90.00 409 GLY A C 1
ATOM 3163 O O . GLY A 1 409 ? 10.474 -11.314 -19.837 1.00 90.00 409 GLY A O 1
ATOM 3164 N N . LYS A 1 410 ? 12.545 -11.696 -20.605 1.00 91.12 410 LYS A N 1
ATOM 3165 C CA . LYS A 1 410 ? 13.238 -10.789 -19.677 1.00 91.12 410 LYS A CA 1
ATOM 3166 C C . LYS A 1 410 ? 12.747 -9.339 -19.796 1.00 91.12 410 LYS A C 1
ATOM 3168 O O . LYS A 1 410 ? 12.110 -8.835 -18.877 1.00 91.12 410 LYS A O 1
ATOM 3173 N N . THR A 1 411 ? 12.913 -8.714 -20.961 1.00 91.12 411 THR A N 1
ATOM 3174 C CA . THR A 1 411 ? 12.435 -7.344 -21.228 1.00 91.12 411 THR A CA 1
ATOM 3175 C C . THR A 1 411 ? 10.911 -7.238 -21.142 1.00 91.12 411 THR A C 1
ATOM 3177 O O . THR A 1 411 ? 10.381 -6.218 -20.702 1.00 91.12 411 THR A O 1
ATOM 3180 N N . PHE A 1 412 ? 10.181 -8.315 -21.466 1.00 92.56 412 PHE A N 1
ATOM 3181 C CA . PHE A 1 412 ? 8.720 -8.370 -21.342 1.00 92.56 412 PHE A CA 1
ATOM 3182 C C . PHE A 1 412 ? 8.230 -8.118 -19.906 1.00 92.56 412 PHE A C 1
ATOM 3184 O O . PHE A 1 412 ? 7.226 -7.431 -19.726 1.00 92.56 412 PHE A O 1
ATOM 3191 N N . ARG A 1 413 ? 8.965 -8.554 -18.874 1.00 93.31 413 ARG A N 1
ATOM 3192 C CA . ARG A 1 413 ? 8.619 -8.274 -17.466 1.00 93.31 413 ARG A CA 1
ATOM 3193 C C . ARG A 1 413 ? 8.562 -6.782 -17.147 1.00 93.31 413 ARG A C 1
ATOM 3195 O O . ARG A 1 413 ? 7.755 -6.370 -16.321 1.00 93.31 413 ARG A O 1
ATOM 3202 N N . THR A 1 414 ? 9.325 -5.945 -17.849 1.00 93.25 414 THR A N 1
ATOM 3203 C CA . THR A 1 414 ? 9.214 -4.485 -17.689 1.00 93.25 414 THR A CA 1
ATOM 3204 C C . THR A 1 414 ? 7.877 -3.944 -18.198 1.00 93.25 414 THR A C 1
ATOM 3206 O O . THR A 1 414 ? 7.381 -2.948 -17.679 1.00 93.25 414 THR A O 1
ATOM 3209 N N . ARG A 1 415 ? 7.254 -4.583 -19.198 1.00 92.25 415 ARG A N 1
ATOM 3210 C CA . ARG A 1 415 ? 5.895 -4.254 -19.669 1.00 92.25 415 ARG A CA 1
ATOM 3211 C C . ARG A 1 415 ? 4.846 -4.748 -18.678 1.00 92.25 415 ARG A C 1
ATOM 3213 O O . ARG A 1 415 ? 3.966 -3.973 -18.319 1.00 92.25 415 ARG A O 1
ATOM 3220 N N . VAL A 1 416 ? 5.018 -5.964 -18.150 1.00 91.88 416 VAL A N 1
ATOM 3221 C CA . VAL A 1 416 ? 4.179 -6.503 -17.061 1.00 91.88 416 VAL A CA 1
ATOM 3222 C C . VAL A 1 416 ? 4.184 -5.562 -15.856 1.00 91.88 416 VAL A C 1
ATOM 3224 O O . VAL A 1 416 ? 3.119 -5.210 -15.366 1.00 91.88 416 VAL A O 1
ATOM 3227 N N . LEU A 1 417 ? 5.352 -5.059 -15.447 1.00 91.88 417 LEU A N 1
ATOM 3228 C CA . LEU A 1 417 ? 5.477 -4.078 -14.366 1.00 91.88 417 LEU A CA 1
ATOM 3229 C C . LEU A 1 417 ? 4.607 -2.835 -14.593 1.00 91.88 417 LEU A C 1
ATOM 3231 O O . LEU A 1 417 ? 3.949 -2.376 -13.667 1.00 91.88 417 LEU A O 1
ATOM 3235 N N . THR A 1 418 ? 4.554 -2.293 -15.811 1.00 88.75 418 THR A N 1
ATOM 3236 C CA . THR A 1 418 ? 3.681 -1.141 -16.093 1.00 88.75 418 THR A CA 1
ATOM 3237 C C . THR A 1 418 ? 2.208 -1.500 -16.095 1.00 88.75 418 THR A C 1
ATOM 3239 O O . THR A 1 418 ? 1.415 -0.697 -15.620 1.00 88.75 418 THR A O 1
ATOM 3242 N N . ALA A 1 419 ? 1.837 -2.689 -16.570 1.00 86.62 419 ALA A N 1
ATOM 3243 C CA . ALA A 1 419 ? 0.454 -3.149 -16.474 1.00 86.62 419 ALA A CA 1
ATOM 3244 C C . ALA A 1 419 ? 0.016 -3.339 -15.008 1.00 86.62 419 ALA A C 1
ATOM 3246 O O . ALA A 1 419 ? -1.129 -3.064 -14.666 1.00 86.62 419 ALA A O 1
ATOM 3247 N N . MET A 1 420 ? 0.929 -3.768 -14.132 1.00 82.69 420 MET A N 1
ATOM 3248 C CA . MET A 1 420 ? 0.652 -3.968 -12.707 1.00 82.69 420 MET A CA 1
ATOM 3249 C C . MET A 1 420 ? 0.522 -2.673 -11.904 1.00 82.69 420 MET A C 1
ATOM 3251 O O . MET A 1 420 ? -0.204 -2.645 -10.913 1.00 82.69 420 MET A O 1
ATOM 3255 N N . LEU A 1 421 ? 1.283 -1.640 -12.265 1.00 84.44 421 LEU A N 1
ATOM 3256 C CA . LEU A 1 421 ? 1.491 -0.465 -11.424 1.00 84.44 421 LEU A CA 1
ATOM 3257 C C . LEU A 1 421 ? 0.697 0.738 -11.957 1.00 84.44 421 LEU A C 1
ATOM 3259 O O . LEU A 1 421 ? 1.150 1.409 -12.888 1.00 84.44 421 LEU A O 1
ATOM 3263 N N . PRO A 1 422 ? -0.468 1.062 -11.368 1.00 76.88 422 PRO A N 1
ATOM 3264 C CA . PRO A 1 422 ? -1.316 2.134 -11.870 1.00 76.88 422 PRO A CA 1
ATOM 3265 C C . PRO A 1 422 ? -0.696 3.518 -11.658 1.00 76.88 422 PRO A C 1
ATOM 3267 O O . PRO A 1 422 ? -0.080 3.819 -10.631 1.00 76.88 422 PRO A O 1
ATOM 3270 N N . ALA A 1 423 ? -0.947 4.412 -12.615 1.00 82.94 423 ALA A N 1
ATOM 3271 C CA . ALA A 1 423 ? -0.394 5.768 -12.632 1.00 82.94 423 ALA A CA 1
ATOM 3272 C C . ALA A 1 423 ? -0.827 6.647 -11.436 1.00 82.94 423 ALA A C 1
ATOM 3274 O O . ALA A 1 423 ? -0.177 7.656 -11.146 1.00 82.94 423 ALA A O 1
ATOM 3275 N N . SER A 1 424 ? -1.907 6.272 -10.734 1.00 73.00 424 SER A N 1
ATOM 3276 C CA . SER A 1 424 ? -2.374 6.938 -9.511 1.00 73.00 424 SER A CA 1
ATOM 3277 C C . SER A 1 424 ? -1.409 6.749 -8.338 1.00 73.00 424 SER A C 1
ATOM 3279 O O . SER A 1 424 ? -1.253 7.653 -7.518 1.00 73.00 424 SER A O 1
ATOM 3281 N N . GLY A 1 425 ? -0.750 5.589 -8.258 1.00 73.06 425 GLY A N 1
ATOM 3282 C CA . GLY A 1 425 ? 0.193 5.238 -7.197 1.00 73.06 425 GLY A CA 1
ATOM 3283 C C . GLY A 1 425 ? 1.658 5.359 -7.611 1.00 73.06 425 GLY A C 1
ATOM 3284 O O . GLY A 1 425 ? 2.520 5.496 -6.737 1.00 73.06 425 GLY A O 1
ATOM 3285 N N . HIS A 1 426 ? 1.935 5.347 -8.917 1.00 89.62 426 HIS A N 1
ATOM 3286 C CA . HIS A 1 426 ? 3.277 5.148 -9.454 1.00 89.62 426 HIS A CA 1
ATOM 3287 C C . HIS A 1 426 ? 3.612 6.124 -10.587 1.00 89.62 426 HIS A C 1
ATOM 3289 O O . HIS A 1 426 ? 2.773 6.453 -11.423 1.00 89.62 426 HIS A O 1
ATOM 3295 N N . LEU A 1 427 ? 4.865 6.573 -10.617 1.00 96.00 427 LEU A N 1
ATOM 3296 C CA . LEU A 1 427 ? 5.471 7.294 -11.732 1.00 96.00 427 LEU A CA 1
ATOM 3297 C C . LEU A 1 427 ? 6.538 6.387 -12.347 1.00 96.00 427 LEU A C 1
ATOM 3299 O O . LEU A 1 427 ? 7.527 6.084 -11.688 1.00 96.00 427 LEU A O 1
ATOM 3303 N N . ILE A 1 428 ? 6.337 5.941 -13.586 1.00 97.19 428 ILE A N 1
ATOM 3304 C CA . ILE A 1 428 ? 7.251 5.013 -14.262 1.00 97.19 428 ILE A CA 1
ATOM 3305 C C . ILE A 1 428 ? 8.006 5.765 -15.356 1.00 97.19 428 ILE A C 1
ATOM 3307 O O . ILE A 1 428 ? 7.395 6.293 -16.280 1.00 97.19 428 ILE A O 1
ATOM 3311 N N . ILE A 1 429 ? 9.332 5.782 -15.252 1.00 97.44 429 ILE A N 1
ATOM 3312 C CA . ILE A 1 429 ? 10.261 6.421 -16.185 1.00 97.44 429 ILE A CA 1
ATOM 3313 C C . ILE A 1 429 ? 11.047 5.307 -16.876 1.00 97.44 429 ILE A C 1
ATOM 3315 O O . ILE A 1 429 ? 11.666 4.475 -16.214 1.00 97.44 429 ILE A O 1
ATOM 3319 N N . ARG A 1 430 ? 10.998 5.258 -18.209 1.00 95.69 430 ARG A N 1
ATOM 3320 C CA . ARG A 1 430 ? 11.542 4.165 -19.026 1.00 95.69 430 ARG A CA 1
ATOM 3321 C C . ARG A 1 430 ? 12.705 4.654 -19.875 1.00 95.69 430 ARG A C 1
ATOM 3323 O O . ARG A 1 430 ? 12.518 5.333 -20.881 1.00 95.69 430 ARG A O 1
ATOM 3330 N N . LEU A 1 431 ? 13.907 4.233 -19.520 1.00 95.56 431 LEU A N 1
ATOM 3331 C CA . LEU A 1 431 ? 15.119 4.538 -20.264 1.00 95.56 431 LEU A CA 1
ATOM 3332 C C . LEU A 1 431 ? 15.498 3.329 -21.123 1.00 95.56 431 LEU A C 1
ATOM 3334 O O . LEU A 1 431 ? 15.854 2.266 -20.613 1.00 95.56 431 LEU A O 1
ATOM 3338 N N . ASN A 1 432 ? 15.397 3.474 -22.441 1.00 93.06 432 ASN A N 1
ATOM 3339 C CA . ASN A 1 432 ? 15.844 2.437 -23.363 1.00 93.06 432 ASN A CA 1
ATOM 3340 C C . ASN A 1 432 ? 17.351 2.563 -23.609 1.00 93.06 432 ASN A C 1
ATOM 3342 O O . ASN A 1 432 ? 17.807 3.652 -23.963 1.00 93.06 432 ASN A O 1
ATOM 3346 N N . GLY A 1 433 ? 18.095 1.464 -23.453 1.00 93.06 433 GLY A N 1
ATOM 3347 C CA . GLY A 1 433 ? 19.549 1.419 -23.591 1.00 93.06 433 GLY A CA 1
ATOM 3348 C C . GLY A 1 433 ? 20.060 2.033 -24.892 1.00 93.06 433 GLY A C 1
ATOM 3349 O O . GLY A 1 433 ? 21.006 2.812 -24.850 1.00 93.06 433 GLY A O 1
ATOM 3350 N N . GLU A 1 434 ? 19.392 1.793 -26.022 1.00 94.31 434 GLU A N 1
ATOM 3351 C CA . GLU A 1 434 ? 19.731 2.414 -27.307 1.00 94.31 434 GLU A CA 1
ATOM 3352 C C . GLU A 1 434 ? 19.675 3.941 -27.210 1.00 94.31 434 GLU A C 1
ATOM 3354 O O . GLU A 1 434 ? 20.657 4.629 -27.497 1.00 94.31 434 GLU A O 1
ATOM 3359 N N . SER A 1 435 ? 18.549 4.461 -26.713 1.00 92.25 435 SER A N 1
ATOM 3360 C CA . SER A 1 435 ? 18.276 5.899 -26.622 1.00 92.25 435 SER A CA 1
ATOM 3361 C C . SER A 1 435 ? 19.169 6.646 -25.628 1.00 92.25 435 SER A C 1
ATOM 3363 O O . SER A 1 435 ? 19.367 7.854 -25.773 1.00 92.25 435 SER A O 1
ATOM 3365 N N . VAL A 1 436 ? 19.692 5.948 -24.612 1.00 95.06 436 VAL A N 1
ATOM 3366 C CA . VAL A 1 436 ? 20.497 6.556 -23.544 1.00 95.06 436 VAL A CA 1
ATOM 3367 C C . VAL A 1 436 ? 21.988 6.254 -23.627 1.00 95.06 436 VAL A C 1
ATOM 3369 O O . VAL A 1 436 ? 22.770 6.962 -23.002 1.00 95.06 436 VAL A O 1
ATOM 3372 N N . SER A 1 437 ? 22.398 5.267 -24.428 1.00 94.62 437 SER A N 1
ATOM 3373 C CA . SER A 1 437 ? 23.777 4.759 -24.487 1.00 94.62 437 SER A CA 1
ATOM 3374 C C . SER A 1 437 ? 24.850 5.835 -24.665 1.00 94.62 437 SER A C 1
ATOM 3376 O O . SER A 1 437 ? 25.932 5.722 -24.095 1.00 94.62 437 SER A O 1
ATOM 3378 N N . LYS A 1 438 ? 24.570 6.885 -25.445 1.00 96.94 438 LYS A N 1
ATOM 3379 C CA . LYS A 1 438 ? 25.532 7.956 -25.762 1.00 96.94 438 LYS A CA 1
ATOM 3380 C C . LYS A 1 438 ? 25.258 9.287 -25.062 1.00 96.94 438 LYS A C 1
ATOM 3382 O O . LYS A 1 438 ? 26.040 10.216 -25.236 1.00 96.94 438 LYS A O 1
ATOM 3387 N N . LYS A 1 439 ? 24.190 9.385 -24.268 1.00 97.50 439 LYS A N 1
ATOM 3388 C CA . LYS A 1 439 ? 23.815 10.620 -23.567 1.00 97.50 439 LYS A CA 1
ATOM 3389 C C . LYS A 1 439 ? 24.719 10.854 -22.362 1.00 97.50 439 LYS A C 1
ATOM 3391 O O . LYS A 1 439 ? 24.892 9.958 -21.542 1.00 97.50 439 LYS A O 1
ATOM 3396 N N . SER A 1 440 ? 25.262 12.058 -22.241 1.00 96.88 440 SER A N 1
ATOM 3397 C CA . SER A 1 440 ? 25.970 12.526 -21.046 1.00 96.88 440 SER A CA 1
ATOM 3398 C C . SER A 1 440 ? 25.067 12.552 -19.806 1.00 96.88 440 SER A C 1
ATOM 3400 O O . SER A 1 440 ? 23.843 12.472 -19.905 1.00 96.88 440 SER A O 1
ATOM 3402 N N . ALA A 1 441 ? 25.661 12.723 -18.623 1.00 96.62 441 ALA A N 1
ATOM 3403 C CA . ALA A 1 441 ? 24.922 12.880 -17.369 1.00 96.62 441 ALA A CA 1
ATOM 3404 C C . ALA A 1 441 ? 23.842 13.980 -17.438 1.00 96.62 441 ALA A C 1
ATOM 3406 O O . ALA A 1 441 ? 22.716 13.756 -17.001 1.00 96.62 441 ALA A O 1
ATOM 3407 N N . ALA A 1 442 ? 24.152 15.138 -18.031 1.00 95.88 442 ALA A N 1
ATOM 3408 C CA . ALA A 1 442 ? 23.196 16.239 -18.176 1.00 95.88 442 ALA A CA 1
ATOM 3409 C C . ALA A 1 442 ? 22.030 15.867 -19.110 1.00 95.88 442 ALA A C 1
ATOM 3411 O O . ALA A 1 442 ? 20.867 16.008 -18.741 1.00 95.88 442 ALA A O 1
ATOM 3412 N N . GLU A 1 443 ? 22.331 15.286 -20.273 1.00 97.56 443 GLU A N 1
ATOM 3413 C CA . GLU A 1 443 ? 21.308 14.849 -21.233 1.00 97.56 443 GLU A CA 1
ATOM 3414 C C . GLU A 1 443 ? 20.446 13.699 -20.688 1.00 97.56 443 GLU A C 1
ATOM 3416 O O . GLU A 1 443 ? 19.283 13.539 -21.080 1.00 97.56 443 GLU A O 1
ATOM 3421 N N . LEU A 1 444 ? 20.994 12.876 -19.787 1.00 97.19 444 LEU A N 1
ATOM 3422 C CA . LEU A 1 444 ? 20.223 11.869 -19.065 1.00 97.19 444 LEU A CA 1
ATOM 3423 C C . LEU A 1 444 ? 19.254 12.500 -18.076 1.00 97.19 444 LEU A C 1
ATOM 3425 O O . LEU A 1 444 ? 18.093 12.093 -18.052 1.00 97.19 444 LEU A O 1
ATOM 3429 N N . VAL A 1 445 ? 19.692 13.502 -17.310 1.00 97.56 445 VAL A N 1
ATOM 3430 C CA . VAL A 1 445 ? 18.800 14.267 -16.428 1.00 97.56 445 VAL A CA 1
ATOM 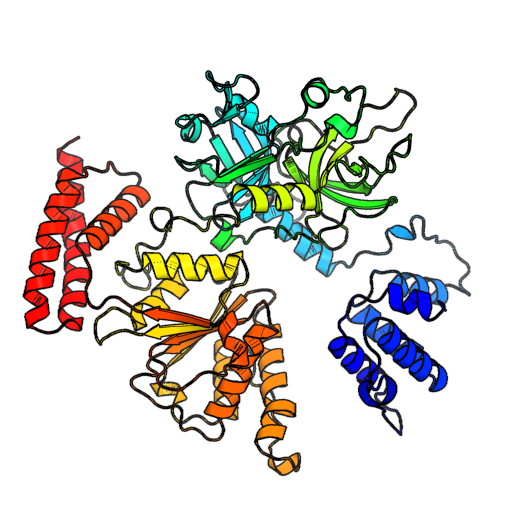3431 C C . VAL A 1 445 ? 17.669 14.903 -17.231 1.00 97.56 445 VAL A C 1
ATOM 3433 O O . VAL A 1 445 ? 16.513 14.753 -16.845 1.00 97.56 445 VAL A O 1
ATOM 3436 N N . ASP A 1 446 ? 17.970 15.509 -18.380 1.00 97.00 446 ASP A N 1
ATOM 3437 C CA . ASP A 1 446 ? 16.955 16.071 -19.279 1.00 97.00 446 ASP A CA 1
ATOM 3438 C C . ASP A 1 446 ? 15.961 15.011 -19.762 1.00 97.00 446 ASP A C 1
ATOM 3440 O O . ASP A 1 446 ? 14.747 15.221 -19.762 1.00 97.00 446 ASP A O 1
ATOM 3444 N N . THR A 1 447 ? 16.466 13.834 -20.133 1.00 97.31 447 THR A N 1
ATOM 3445 C CA . THR A 1 447 ? 15.628 12.720 -20.594 1.00 97.31 447 THR A CA 1
ATOM 3446 C C . THR A 1 447 ? 14.702 12.227 -19.479 1.00 97.31 447 THR A C 1
ATOM 3448 O O . THR A 1 447 ? 13.514 12.002 -19.720 1.00 97.31 447 THR A O 1
ATOM 3451 N N . ILE A 1 448 ? 15.219 12.095 -18.254 1.00 97.50 448 ILE A N 1
ATOM 3452 C CA . ILE A 1 448 ? 14.442 11.691 -17.077 1.00 97.50 448 ILE A CA 1
ATOM 3453 C C . ILE A 1 448 ? 13.394 12.758 -16.733 1.00 97.50 448 ILE A C 1
ATOM 3455 O O . ILE A 1 448 ? 12.232 12.412 -16.526 1.00 97.50 448 ILE A O 1
ATOM 3459 N N . ALA A 1 449 ? 13.769 14.041 -16.725 1.00 96.94 449 ALA A N 1
ATOM 3460 C CA . ALA A 1 449 ? 12.866 15.157 -16.447 1.00 96.94 449 ALA A CA 1
ATOM 3461 C C . ALA A 1 449 ? 11.706 15.207 -17.451 1.00 96.94 449 ALA A C 1
ATOM 3463 O O . ALA A 1 449 ? 10.539 15.227 -17.054 1.00 96.94 449 ALA A O 1
ATOM 3464 N N . HIS A 1 450 ? 12.014 15.115 -18.747 1.00 96.38 450 HIS A N 1
ATOM 3465 C CA . HIS A 1 450 ? 11.007 15.117 -19.803 1.00 96.38 450 HIS A CA 1
ATOM 3466 C C . HIS A 1 450 ? 10.036 13.935 -19.672 1.00 96.38 450 HIS A C 1
ATOM 3468 O O . HIS A 1 450 ? 8.822 14.110 -19.769 1.00 96.38 450 HIS A O 1
ATOM 3474 N N . GLN A 1 451 ? 10.536 12.723 -19.407 1.00 95.56 451 GLN A N 1
ATOM 3475 C CA . GLN A 1 451 ? 9.667 11.562 -19.183 1.00 95.56 451 GLN A CA 1
ATOM 3476 C C . GLN A 1 451 ? 8.837 11.669 -17.899 1.00 95.56 451 GLN A C 1
ATOM 3478 O O . GLN A 1 451 ? 7.705 11.189 -17.856 1.00 95.56 451 GLN A O 1
ATOM 3483 N N . ALA A 1 452 ? 9.353 12.348 -16.877 1.00 94.94 452 ALA A N 1
ATOM 3484 C CA . ALA A 1 452 ? 8.607 12.694 -15.673 1.00 94.94 452 ALA A CA 1
ATOM 3485 C C . ALA A 1 452 ? 7.577 13.824 -15.899 1.00 94.94 452 ALA A C 1
ATOM 3487 O O . ALA A 1 452 ? 6.898 14.230 -14.954 1.00 94.94 452 ALA A O 1
ATOM 3488 N N . SER A 1 453 ? 7.438 14.321 -17.137 1.00 95.06 453 SER A N 1
ATOM 3489 C CA . SER A 1 453 ? 6.606 15.476 -17.497 1.00 95.06 453 SER A CA 1
ATOM 3490 C C . SER A 1 453 ? 6.969 16.731 -16.696 1.00 95.06 453 SER A C 1
ATOM 3492 O O . SER A 1 453 ? 6.094 17.482 -16.267 1.00 95.06 453 SER A O 1
ATOM 3494 N N . GLN A 1 454 ? 8.266 16.934 -16.463 1.00 96.19 454 GLN A N 1
ATOM 3495 C CA . GLN A 1 454 ? 8.829 18.097 -15.786 1.00 96.19 454 GLN A CA 1
ATOM 3496 C C . GLN A 1 454 ? 9.772 18.868 -16.715 1.00 96.19 454 GLN A C 1
ATOM 3498 O O . GLN A 1 454 ? 10.354 18.282 -17.633 1.00 96.19 454 GLN A O 1
ATOM 3503 N N . PRO A 1 455 ? 9.952 20.179 -16.486 1.00 94.88 455 PRO A N 1
ATOM 3504 C CA . PRO A 1 455 ? 10.985 20.935 -17.173 1.00 94.88 455 PRO A CA 1
ATOM 3505 C C . PRO A 1 455 ? 12.378 20.424 -16.788 1.00 94.88 455 PRO A C 1
ATOM 3507 O O . PRO A 1 455 ? 12.618 20.029 -15.644 1.00 94.88 455 PRO A O 1
ATOM 3510 N N . SER A 1 456 ? 13.306 20.484 -17.741 1.00 94.00 456 SER A N 1
ATOM 3511 C CA . SER A 1 456 ? 14.724 20.247 -17.480 1.00 94.00 456 SER A CA 1
ATOM 3512 C C . SER A 1 456 ? 15.242 21.187 -16.388 1.00 94.00 456 SER A C 1
ATOM 3514 O O . SER A 1 456 ? 15.013 22.400 -16.470 1.00 94.00 456 SER A O 1
ATOM 3516 N N . PRO A 1 457 ? 15.952 20.673 -15.370 1.00 93.69 457 PRO A N 1
ATOM 3517 C CA . PRO A 1 457 ? 16.556 21.525 -14.363 1.00 93.69 457 PRO A CA 1
ATOM 3518 C C . PRO A 1 457 ? 17.711 22.319 -14.979 1.00 93.69 457 PRO A C 1
ATOM 3520 O O . PRO A 1 457 ? 18.524 21.785 -15.729 1.00 93.69 457 PRO A O 1
ATOM 3523 N N . ALA A 1 458 ? 17.825 23.599 -14.627 1.00 93.06 458 ALA A N 1
ATOM 3524 C CA . ALA A 1 458 ? 18.980 24.398 -15.021 1.00 93.06 458 ALA A CA 1
ATOM 3525 C C . ALA A 1 458 ? 20.221 23.912 -14.257 1.00 93.06 458 ALA A C 1
ATOM 3527 O O . ALA A 1 458 ? 20.307 24.113 -13.043 1.00 93.06 458 ALA A O 1
ATOM 3528 N N . LEU A 1 459 ? 21.162 23.273 -14.954 1.00 93.38 459 LEU A N 1
ATOM 3529 C CA . LEU A 1 459 ? 22.427 22.795 -14.392 1.00 93.38 459 LEU A CA 1
ATOM 3530 C C . LEU A 1 459 ? 23.537 23.827 -14.627 1.00 93.38 459 LEU A C 1
ATOM 3532 O O . LEU A 1 459 ? 23.722 24.304 -15.745 1.00 93.38 459 LEU A O 1
ATOM 3536 N N . VAL A 1 460 ? 24.294 24.156 -13.583 1.00 91.12 460 VAL A N 1
ATOM 3537 C CA . VAL A 1 460 ? 25.532 24.936 -13.695 1.00 91.12 460 VAL A CA 1
ATOM 3538 C C . VAL A 1 460 ? 26.604 24.030 -14.289 1.00 91.12 460 VAL A C 1
ATOM 3540 O O . VAL A 1 460 ? 26.760 22.890 -13.849 1.00 91.12 460 VAL A O 1
ATOM 3543 N N . ALA A 1 461 ? 27.346 24.504 -15.291 1.00 87.19 461 ALA A N 1
ATOM 3544 C CA . ALA A 1 461 ? 28.365 23.682 -15.928 1.00 87.19 461 ALA A CA 1
ATOM 3545 C C . ALA A 1 461 ? 29.495 23.343 -14.944 1.00 87.19 461 ALA A C 1
ATOM 3547 O O . ALA A 1 461 ? 29.872 24.152 -14.094 1.00 87.19 461 ALA A O 1
ATOM 3548 N N . GLN A 1 462 ? 30.083 22.153 -15.094 1.00 86.44 462 GLN A N 1
ATOM 3549 C CA . GLN A 1 462 ? 31.184 21.695 -14.239 1.00 86.44 462 GLN A CA 1
ATOM 3550 C C . GLN A 1 462 ? 32.336 22.714 -14.177 1.00 86.44 462 GLN A C 1
ATOM 3552 O O . GLN A 1 462 ? 32.893 22.963 -13.106 1.00 86.44 462 GLN A O 1
ATOM 3557 N N . VAL A 1 463 ? 32.674 23.311 -15.325 1.00 81.44 463 VAL A N 1
ATOM 3558 C CA . VAL A 1 463 ? 33.743 24.311 -15.458 1.00 81.44 463 VAL A CA 1
ATOM 3559 C C . VAL A 1 463 ? 33.465 25.579 -14.652 1.00 81.44 463 VAL A C 1
ATOM 3561 O O . VAL A 1 463 ? 34.385 26.119 -14.044 1.00 81.44 463 VAL A O 1
ATOM 3564 N N . ASP A 1 464 ? 32.204 25.999 -14.565 1.00 78.62 464 ASP A N 1
ATOM 3565 C CA . ASP A 1 464 ? 31.806 27.227 -13.872 1.00 78.62 464 ASP A CA 1
ATOM 3566 C C . ASP A 1 464 ? 31.824 27.053 -12.349 1.00 78.62 464 ASP A C 1
ATOM 3568 O O . ASP A 1 464 ? 32.054 28.009 -11.610 1.00 78.62 464 ASP A O 1
ATOM 3572 N N . MET A 1 465 ? 31.627 25.824 -11.860 1.00 78.94 465 MET A N 1
ATOM 3573 C CA . MET A 1 465 ? 31.726 25.518 -10.431 1.00 78.94 465 MET A CA 1
ATOM 3574 C C . MET A 1 465 ? 33.167 25.282 -9.957 1.00 78.94 465 MET A C 1
ATOM 3576 O O . MET A 1 465 ? 33.396 25.209 -8.751 1.00 78.94 465 MET A O 1
ATOM 3580 N N . ASN A 1 466 ? 34.131 25.147 -10.876 1.00 83.19 466 ASN A N 1
ATOM 3581 C CA . ASN A 1 466 ? 35.531 24.833 -10.575 1.00 83.19 466 ASN A CA 1
ATOM 3582 C C . ASN A 1 466 ? 35.690 23.595 -9.658 1.00 83.19 466 ASN A C 1
ATOM 3584 O O . ASN A 1 466 ? 36.416 23.625 -8.663 1.00 83.19 466 ASN A O 1
ATOM 3588 N N . THR A 1 467 ? 34.971 22.505 -9.963 1.00 85.19 467 THR A N 1
ATOM 3589 C CA . THR A 1 467 ? 35.001 21.256 -9.175 1.00 85.19 467 THR A CA 1
ATOM 3590 C C . THR A 1 467 ? 35.382 20.038 -10.020 1.00 85.19 467 THR A C 1
ATOM 3592 O O . THR A 1 467 ? 35.389 20.066 -11.256 1.00 85.19 467 THR A O 1
ATOM 3595 N N . THR A 1 468 ? 35.710 18.931 -9.351 1.00 89.56 468 THR A N 1
ATOM 3596 C CA . THR A 1 468 ? 35.905 17.640 -10.023 1.00 89.56 468 THR A CA 1
ATOM 3597 C C . THR A 1 468 ? 34.572 17.098 -10.540 1.00 89.56 468 THR A C 1
ATOM 3599 O O . THR A 1 468 ? 33.517 17.394 -9.986 1.00 89.56 468 THR A O 1
ATOM 3602 N N . ALA A 1 469 ? 34.602 16.242 -11.563 1.00 90.25 469 ALA A N 1
ATOM 3603 C CA . ALA A 1 469 ? 33.385 15.655 -12.131 1.00 90.25 469 ALA A CA 1
ATOM 3604 C C . ALA A 1 469 ? 32.525 14.941 -11.071 1.00 90.25 469 ALA A C 1
ATOM 3606 O O . ALA A 1 469 ? 31.315 15.135 -11.003 1.00 90.25 469 ALA A O 1
ATOM 3607 N N . ALA A 1 470 ? 33.163 14.187 -10.174 1.00 89.50 470 ALA A N 1
ATOM 3608 C CA . ALA A 1 470 ? 32.480 13.486 -9.092 1.00 89.50 470 ALA A CA 1
ATOM 3609 C C . ALA A 1 470 ? 31.887 14.432 -8.026 1.00 89.50 470 ALA A C 1
ATOM 3611 O O . ALA A 1 470 ? 30.867 14.101 -7.418 1.00 89.50 470 ALA A O 1
ATOM 3612 N N . ALA A 1 471 ? 32.514 15.587 -7.774 1.00 89.31 471 ALA A N 1
ATOM 3613 C CA . ALA A 1 471 ? 31.970 16.609 -6.880 1.00 89.31 471 ALA A CA 1
ATOM 3614 C C . ALA A 1 471 ? 30.794 17.345 -7.536 1.00 89.31 471 ALA A C 1
ATOM 3616 O O . ALA A 1 471 ? 29.769 17.545 -6.891 1.00 89.31 471 ALA A O 1
ATOM 3617 N N . TRP A 1 472 ? 30.904 17.664 -8.827 1.00 94.88 472 TRP A N 1
ATOM 3618 C CA . TRP A 1 472 ? 29.833 18.268 -9.615 1.00 94.88 472 TRP A CA 1
ATOM 3619 C C . TRP A 1 472 ? 28.584 17.382 -9.668 1.00 94.88 472 TRP A C 1
ATOM 3621 O O . TRP A 1 472 ? 27.487 17.845 -9.366 1.00 94.88 472 TRP A O 1
ATOM 3631 N N . LEU A 1 473 ? 28.738 16.082 -9.943 1.00 96.38 473 LEU A N 1
ATOM 3632 C CA . LEU A 1 473 ? 27.605 15.154 -9.944 1.00 96.38 473 LEU A CA 1
ATOM 3633 C C . LEU A 1 473 ? 26.864 15.129 -8.598 1.00 96.38 473 LEU A C 1
ATOM 3635 O O . LEU A 1 473 ? 25.636 15.160 -8.582 1.00 96.38 473 LEU A O 1
ATOM 3639 N N . ARG A 1 474 ? 27.592 15.098 -7.473 1.00 93.69 474 ARG A N 1
ATOM 3640 C CA . ARG A 1 474 ? 27.000 15.018 -6.126 1.00 93.69 474 ARG A CA 1
ATOM 3641 C C . ARG A 1 474 ? 26.406 16.335 -5.635 1.00 93.69 474 ARG A C 1
ATOM 3643 O O . ARG A 1 474 ? 25.396 16.307 -4.945 1.00 93.69 474 ARG A O 1
ATOM 3650 N N . ALA A 1 475 ? 27.045 17.461 -5.942 1.00 90.00 475 ALA A N 1
ATOM 3651 C CA . ALA A 1 475 ? 26.646 18.765 -5.419 1.00 90.00 475 ALA A CA 1
ATOM 3652 C C . ALA A 1 475 ? 25.595 19.469 -6.288 1.00 90.00 475 ALA A C 1
ATOM 3654 O O . ALA A 1 475 ? 24.839 20.285 -5.770 1.00 90.00 475 ALA A O 1
ATOM 3655 N N . GLU A 1 476 ? 25.549 19.164 -7.587 1.00 93.88 476 GLU A N 1
ATOM 3656 C CA . GLU A 1 476 ? 24.734 19.900 -8.557 1.00 93.88 476 GLU A CA 1
ATOM 3657 C C . GLU A 1 476 ? 23.748 18.988 -9.295 1.00 93.88 476 GLU A C 1
ATOM 3659 O O . GLU A 1 476 ? 22.538 19.207 -9.237 1.00 93.88 476 GLU A O 1
ATOM 3664 N N . VAL A 1 477 ? 24.238 17.939 -9.962 1.00 96.62 477 VAL A N 1
ATOM 3665 C CA . VAL A 1 477 ? 23.415 17.150 -10.899 1.00 96.62 477 VAL A CA 1
ATOM 3666 C C . VAL A 1 477 ? 22.405 16.257 -10.178 1.00 96.62 477 VAL A C 1
ATOM 3668 O O . VAL A 1 477 ? 21.204 16.343 -10.442 1.00 96.62 477 VAL A O 1
ATOM 3671 N N . LEU A 1 478 ? 22.868 15.407 -9.258 1.00 97.06 478 LEU A N 1
ATOM 3672 C CA . LEU A 1 478 ? 22.011 14.464 -8.542 1.00 97.06 478 LEU A CA 1
ATOM 3673 C C . LEU A 1 478 ? 20.946 15.179 -7.688 1.00 97.06 478 LEU A C 1
ATOM 3675 O O . LEU A 1 478 ? 19.776 14.825 -7.834 1.00 97.06 478 LEU A O 1
ATOM 3679 N N . PRO A 1 479 ? 21.269 16.191 -6.853 1.00 96.81 479 PRO A N 1
ATOM 3680 C CA . PRO A 1 479 ? 20.257 16.865 -6.040 1.00 96.81 479 PRO A CA 1
ATOM 3681 C C . PRO A 1 479 ? 19.143 17.498 -6.880 1.00 96.81 479 PRO A C 1
ATOM 3683 O O . PRO A 1 479 ? 17.967 17.376 -6.538 1.00 96.81 479 PRO A O 1
ATOM 3686 N N . LYS A 1 480 ? 19.489 18.116 -8.018 1.00 97.31 480 LYS A N 1
ATOM 3687 C CA . LYS A 1 480 ? 18.502 18.707 -8.934 1.00 97.31 480 LYS A CA 1
ATOM 3688 C C . LYS A 1 480 ? 17.649 17.650 -9.627 1.00 97.31 480 LYS A C 1
ATOM 3690 O O . LYS A 1 480 ? 16.441 17.841 -9.749 1.00 97.31 480 LYS A O 1
ATOM 3695 N N . LEU A 1 481 ? 18.235 16.517 -10.021 1.00 97.75 481 LEU A N 1
ATOM 3696 C CA . LEU A 1 481 ? 17.462 15.391 -10.544 1.00 97.75 481 LEU A CA 1
ATOM 3697 C C . LEU A 1 481 ? 16.467 14.859 -9.500 1.00 97.75 481 LEU A C 1
ATOM 3699 O O . LEU A 1 481 ? 15.296 14.655 -9.817 1.00 97.75 481 LEU A O 1
ATOM 3703 N N . LEU A 1 482 ? 16.908 14.663 -8.255 1.00 96.75 482 LEU A N 1
ATOM 3704 C CA . LEU A 1 482 ? 16.036 14.196 -7.176 1.00 96.75 482 LEU A CA 1
ATOM 3705 C C . LEU A 1 482 ? 14.909 15.193 -6.889 1.00 96.75 482 LEU A C 1
ATOM 3707 O O . LEU A 1 482 ? 13.769 14.774 -6.718 1.00 96.75 482 LEU A O 1
ATOM 3711 N N . GLN A 1 483 ? 15.190 16.498 -6.920 1.00 95.38 483 GLN A N 1
ATOM 3712 C CA . GLN A 1 483 ? 14.169 17.537 -6.778 1.00 95.38 483 GLN A CA 1
ATOM 3713 C C . GLN A 1 483 ? 13.115 17.469 -7.894 1.00 95.38 483 GLN A C 1
ATOM 3715 O O . GLN A 1 483 ? 11.920 17.572 -7.616 1.00 95.38 483 GLN A O 1
ATOM 3720 N N . VAL A 1 484 ? 13.538 17.262 -9.144 1.00 97.00 484 VAL A N 1
ATOM 3721 C CA . VAL A 1 484 ? 12.625 17.083 -10.284 1.00 97.00 484 VAL A CA 1
ATOM 3722 C C . VAL A 1 484 ? 11.728 15.860 -10.079 1.00 97.00 484 VAL A C 1
ATOM 3724 O O . VAL A 1 484 ? 10.514 15.947 -10.265 1.00 97.00 484 VAL A O 1
ATOM 3727 N N . LEU A 1 485 ? 12.295 14.729 -9.650 1.00 95.94 485 LEU A N 1
ATOM 3728 C CA . LEU A 1 485 ? 11.529 13.510 -9.375 1.00 95.94 485 LEU A CA 1
ATOM 3729 C C . LEU A 1 485 ? 10.557 13.686 -8.200 1.00 95.94 485 LEU A C 1
ATOM 3731 O O . LEU A 1 485 ? 9.411 13.242 -8.281 1.00 95.94 485 LEU A O 1
ATOM 3735 N N . GLU A 1 486 ? 10.982 14.368 -7.139 1.00 92.69 486 GLU A N 1
ATOM 3736 C CA . GLU A 1 486 ? 10.166 14.684 -5.965 1.00 92.69 486 GLU A CA 1
ATOM 3737 C C . GLU A 1 486 ? 8.954 15.554 -6.335 1.00 92.69 486 GLU A C 1
ATOM 3739 O O . GLU A 1 486 ? 7.823 15.285 -5.922 1.00 92.69 486 GLU A O 1
ATOM 3744 N N . GLN A 1 487 ? 9.155 16.557 -7.192 1.00 90.38 487 GLN A N 1
ATOM 3745 C CA . GLN A 1 487 ? 8.071 17.389 -7.717 1.00 90.38 487 GLN A CA 1
ATOM 3746 C C . GLN A 1 487 ? 7.133 16.591 -8.631 1.00 90.38 487 GLN A C 1
ATOM 3748 O O . GLN A 1 487 ? 5.908 16.671 -8.494 1.00 90.38 487 GLN A O 1
ATOM 3753 N N . ALA A 1 488 ? 7.693 15.778 -9.530 1.00 93.25 488 ALA A N 1
ATOM 3754 C CA . ALA A 1 488 ? 6.925 14.976 -10.477 1.00 93.25 488 ALA A CA 1
ATOM 3755 C C . ALA A 1 488 ? 6.048 13.929 -9.787 1.00 93.25 488 ALA A C 1
ATOM 3757 O O . ALA A 1 488 ? 4.914 13.664 -10.205 1.00 93.25 488 ALA A O 1
ATOM 3758 N N . ARG A 1 489 ? 6.570 13.284 -8.738 1.00 92.38 489 ARG A N 1
ATOM 3759 C CA . ARG A 1 489 ? 5.913 12.116 -8.154 1.00 92.38 489 ARG A CA 1
ATOM 3760 C C . ARG A 1 489 ? 4.634 12.483 -7.414 1.00 92.38 489 ARG A C 1
ATOM 3762 O O . ARG A 1 489 ? 3.733 11.656 -7.397 1.00 92.38 489 ARG A O 1
ATOM 3769 N N . GLN A 1 490 ? 4.498 13.687 -6.851 1.00 82.19 490 GLN A N 1
ATOM 3770 C CA . GLN A 1 490 ? 3.288 14.103 -6.114 1.00 82.19 490 GLN A CA 1
ATOM 3771 C C . GLN A 1 490 ? 2.844 13.056 -5.066 1.00 82.19 490 GLN A C 1
ATOM 3773 O O . GLN A 1 490 ? 1.675 12.689 -4.973 1.00 82.19 490 GLN A O 1
ATOM 3778 N N . GLY A 1 491 ? 3.800 12.495 -4.320 1.00 77.00 491 GLY A N 1
ATOM 3779 C CA . GLY A 1 491 ? 3.535 11.431 -3.346 1.00 77.00 491 GLY A CA 1
ATOM 3780 C C . GLY A 1 491 ? 3.409 10.013 -3.928 1.00 77.00 491 GLY A C 1
ATOM 3781 O O . GLY A 1 491 ? 3.110 9.082 -3.177 1.00 77.00 491 GLY A O 1
ATOM 3782 N N . ARG A 1 492 ? 3.614 9.810 -5.236 1.00 86.00 492 ARG A N 1
ATOM 3783 C CA . ARG A 1 492 ? 3.711 8.491 -5.897 1.00 86.00 492 ARG A CA 1
ATOM 3784 C C . ARG A 1 492 ? 5.088 7.855 -5.695 1.00 86.00 492 ARG A C 1
ATOM 3786 O O . ARG A 1 492 ? 6.059 8.547 -5.392 1.00 86.00 492 ARG A O 1
ATOM 3793 N N . MET A 1 493 ? 5.158 6.538 -5.876 1.00 89.38 493 MET A N 1
ATOM 3794 C CA . MET A 1 493 ? 6.417 5.788 -5.922 1.00 89.38 493 MET A CA 1
ATOM 3795 C C . MET A 1 493 ? 7.023 5.888 -7.325 1.00 89.38 493 MET A C 1
ATOM 3797 O O . MET A 1 493 ? 6.316 5.691 -8.315 1.00 89.38 493 MET A O 1
ATOM 3801 N N . VAL A 1 494 ? 8.313 6.199 -7.416 1.00 98.06 494 VAL A N 1
ATOM 3802 C CA . VAL A 1 494 ? 9.024 6.381 -8.687 1.00 98.06 494 VAL A CA 1
ATOM 3803 C C . VAL A 1 494 ? 9.714 5.083 -9.082 1.00 98.06 494 VAL A C 1
ATOM 3805 O O . VAL A 1 494 ? 10.440 4.504 -8.282 1.00 98.06 494 VAL A O 1
ATOM 3808 N N . TRP A 1 495 ? 9.518 4.660 -10.327 1.00 98.31 495 TRP A N 1
ATOM 3809 C CA . TRP A 1 495 ? 10.151 3.493 -10.928 1.00 98.31 495 TRP A CA 1
ATOM 3810 C C . TRP A 1 495 ? 11.022 3.928 -12.098 1.00 98.31 495 TRP A C 1
ATOM 3812 O O . TRP A 1 495 ? 10.501 4.347 -13.130 1.00 98.31 495 TRP A O 1
ATOM 3822 N N . LEU A 1 496 ? 12.338 3.808 -11.951 1.00 98.00 496 LEU A N 1
ATOM 3823 C CA . LEU A 1 496 ? 13.286 4.016 -13.037 1.00 98.00 496 LEU A CA 1
ATOM 3824 C C . LEU A 1 496 ? 13.620 2.671 -13.686 1.00 98.00 496 LEU A C 1
ATOM 3826 O O . LEU A 1 496 ? 14.253 1.813 -13.075 1.00 98.00 496 LEU A O 1
ATOM 3830 N N . VAL A 1 497 ? 13.175 2.475 -14.921 1.00 97.94 497 VAL A N 1
ATOM 3831 C CA . VAL A 1 497 ? 13.273 1.202 -15.640 1.00 97.94 497 VAL A CA 1
ATOM 3832 C C . VAL A 1 497 ? 14.253 1.355 -16.797 1.00 97.94 497 VAL A C 1
ATOM 3834 O O . VAL A 1 497 ? 13.932 2.002 -17.793 1.00 97.94 497 VAL A O 1
ATOM 3837 N N . LEU A 1 498 ? 15.441 0.764 -16.669 1.00 96.62 498 LEU A N 1
ATOM 3838 C CA . LEU A 1 498 ? 16.471 0.743 -17.705 1.00 96.62 498 LEU A CA 1
ATOM 3839 C C . LEU A 1 498 ? 16.399 -0.586 -18.457 1.00 96.62 498 LEU A C 1
ATOM 3841 O O . LEU A 1 498 ? 16.480 -1.650 -17.844 1.00 96.62 498 LEU A O 1
ATOM 3845 N N . THR A 1 499 ? 16.253 -0.517 -19.778 1.00 95.44 499 THR A N 1
ATOM 3846 C CA . THR A 1 499 ? 16.109 -1.688 -20.662 1.00 95.44 499 THR A CA 1
ATOM 3847 C C . THR A 1 499 ? 17.296 -1.869 -21.592 1.00 95.44 499 THR A C 1
ATOM 3849 O O . THR A 1 499 ? 18.024 -0.917 -21.860 1.00 95.44 499 THR A O 1
ATOM 3852 N N . ASP A 1 500 ? 17.486 -3.097 -22.078 1.00 92.50 500 ASP A N 1
ATOM 3853 C CA . ASP A 1 500 ? 18.491 -3.461 -23.085 1.00 92.50 500 ASP A CA 1
ATOM 3854 C C . ASP A 1 500 ? 19.961 -3.230 -22.675 1.00 92.50 500 ASP A C 1
ATOM 3856 O O . ASP A 1 500 ? 20.838 -3.080 -23.528 1.00 92.50 500 ASP A O 1
ATOM 3860 N N . LEU A 1 501 ? 20.281 -3.278 -21.375 1.00 93.44 501 LEU A N 1
ATOM 3861 C CA . LEU A 1 501 ? 21.661 -3.113 -20.872 1.00 93.44 501 LEU A CA 1
ATOM 3862 C C . LEU A 1 501 ? 22.585 -4.293 -21.251 1.00 93.44 501 LEU A C 1
ATOM 3864 O O . LEU A 1 501 ? 23.817 -4.205 -21.214 1.00 93.44 501 LEU A O 1
ATOM 3868 N N . ASN A 1 502 ? 22.000 -5.409 -21.692 1.00 90.50 502 ASN A N 1
ATOM 3869 C CA . ASN A 1 502 ? 22.735 -6.533 -22.272 1.00 90.50 502 ASN A CA 1
ATOM 3870 C C . ASN A 1 502 ? 23.116 -6.308 -23.745 1.00 90.50 502 ASN A C 1
ATOM 3872 O O . ASN A 1 502 ? 23.935 -7.060 -24.273 1.00 90.50 502 ASN A O 1
ATOM 3876 N N . SER A 1 503 ? 22.526 -5.306 -24.397 1.00 91.50 503 SER A N 1
ATOM 3877 C CA . SER A 1 503 ? 22.772 -4.962 -25.800 1.00 91.50 503 SER A CA 1
ATOM 3878 C C . SER A 1 503 ? 23.553 -3.654 -25.930 1.00 91.50 503 SER A C 1
ATOM 3880 O O . SER A 1 503 ? 24.409 -3.545 -26.803 1.00 91.50 503 SER A O 1
ATOM 3882 N N . TYR A 1 504 ? 23.328 -2.700 -25.023 1.00 93.31 504 TYR A N 1
ATOM 3883 C CA . TYR A 1 504 ? 23.929 -1.368 -25.064 1.00 93.31 504 TYR A CA 1
ATOM 3884 C C . TYR A 1 504 ? 24.685 -1.055 -23.771 1.00 93.31 504 TYR A C 1
ATOM 3886 O O . TYR A 1 504 ? 24.181 -1.297 -22.675 1.00 93.31 504 TYR A O 1
ATOM 3894 N N . ASN A 1 505 ? 25.884 -0.488 -23.907 1.00 91.56 505 ASN A N 1
ATOM 3895 C CA . ASN A 1 505 ? 26.622 0.094 -22.789 1.00 91.56 505 ASN A CA 1
ATOM 3896 C C . ASN A 1 505 ? 26.249 1.573 -22.634 1.00 91.56 505 ASN A C 1
ATOM 3898 O O . ASN A 1 505 ? 25.908 2.243 -23.613 1.00 91.56 505 ASN A O 1
ATOM 3902 N N . ILE A 1 506 ? 26.323 2.081 -21.404 1.00 92.81 506 ILE A N 1
ATOM 3903 C CA . ILE A 1 506 ? 26.148 3.503 -21.109 1.00 92.81 506 ILE A CA 1
ATOM 3904 C C . ILE A 1 506 ? 27.529 4.166 -21.154 1.00 92.81 506 ILE A C 1
ATOM 3906 O O . ILE A 1 506 ? 28.291 4.113 -20.194 1.00 92.81 506 ILE A O 1
ATOM 3910 N N . ASP A 1 507 ? 27.857 4.760 -22.299 1.00 93.62 507 ASP A N 1
ATOM 3911 C CA . ASP A 1 507 ? 29.186 5.313 -22.599 1.00 93.62 507 ASP A CA 1
ATOM 3912 C C . ASP A 1 507 ? 29.215 6.849 -22.590 1.00 93.62 507 ASP A C 1
ATOM 3914 O O . ASP A 1 507 ? 30.258 7.460 -22.826 1.00 93.62 507 ASP A O 1
ATOM 3918 N N . GLY A 1 508 ? 28.065 7.496 -22.394 1.00 93.31 508 GLY A N 1
ATOM 3919 C CA . GLY A 1 508 ? 27.990 8.950 -22.354 1.00 93.31 508 GLY A CA 1
ATOM 3920 C C . GLY A 1 508 ? 28.818 9.547 -21.215 1.00 93.31 508 GLY A C 1
ATOM 3921 O O . GLY A 1 508 ? 28.998 8.941 -20.157 1.00 93.31 508 GLY A O 1
ATOM 3922 N N . SER A 1 509 ? 29.330 10.762 -21.427 1.00 95.44 509 SER A N 1
ATOM 3923 C CA . SER A 1 509 ? 30.209 11.428 -20.457 1.00 95.44 509 SER A CA 1
ATOM 3924 C C . SER A 1 509 ? 29.549 11.512 -19.075 1.00 95.44 509 SER A C 1
ATOM 3926 O O . SER A 1 509 ? 28.464 12.082 -18.941 1.00 95.44 509 SER A O 1
ATOM 3928 N N . LEU A 1 510 ? 30.201 10.925 -18.062 1.00 96.00 510 LEU A N 1
ATOM 3929 C CA . LEU A 1 510 ? 29.760 10.879 -16.658 1.00 96.00 510 LEU A CA 1
ATOM 3930 C C . LEU A 1 510 ? 28.411 10.174 -16.405 1.00 96.00 510 LEU A C 1
ATOM 3932 O O . LEU A 1 510 ? 27.881 10.226 -15.296 1.00 96.00 510 LEU A O 1
ATOM 3936 N N . ALA A 1 511 ? 27.839 9.507 -17.408 1.00 95.25 511 ALA A N 1
ATOM 3937 C CA . ALA A 1 511 ? 26.518 8.893 -17.324 1.00 95.25 511 ALA A CA 1
ATOM 3938 C C . ALA A 1 511 ? 26.472 7.706 -16.348 1.00 95.25 511 ALA A C 1
ATOM 3940 O O . ALA A 1 511 ? 25.583 7.628 -15.502 1.00 95.25 511 ALA A O 1
ATOM 3941 N N . THR A 1 512 ? 27.454 6.806 -16.430 1.00 94.19 512 THR A N 1
ATOM 3942 C CA . THR A 1 512 ? 27.571 5.647 -15.527 1.00 94.19 512 THR A CA 1
ATOM 3943 C C . THR A 1 512 ? 27.818 6.069 -14.081 1.00 94.19 512 THR A C 1
ATOM 3945 O O . THR A 1 512 ? 27.234 5.487 -13.166 1.00 94.19 512 THR A O 1
ATOM 3948 N N . ASP A 1 513 ? 28.610 7.123 -13.867 1.00 95.12 513 ASP A N 1
ATOM 3949 C CA . ASP A 1 513 ? 28.854 7.678 -12.532 1.00 95.12 513 ASP A CA 1
ATOM 3950 C C . ASP A 1 513 ? 27.567 8.268 -11.938 1.00 95.12 513 ASP A C 1
ATOM 3952 O O . ASP A 1 513 ? 27.239 8.003 -10.782 1.00 95.12 513 ASP A O 1
ATOM 3956 N N . LEU A 1 514 ? 26.786 9.010 -12.735 1.00 96.81 514 LEU A N 1
ATOM 3957 C CA . LEU A 1 514 ? 25.479 9.523 -12.315 1.00 96.81 514 LEU A CA 1
ATOM 3958 C C . LEU A 1 514 ? 24.509 8.387 -11.961 1.00 96.81 514 LEU A C 1
ATOM 3960 O O . LEU A 1 514 ? 23.841 8.456 -10.930 1.00 96.81 514 LEU A O 1
ATOM 3964 N N . LEU A 1 515 ? 24.414 7.355 -12.804 1.00 95.00 515 LEU A N 1
ATOM 3965 C CA . LEU A 1 515 ? 23.527 6.216 -12.558 1.00 95.00 515 LEU A CA 1
ATOM 3966 C C . LEU A 1 515 ? 23.925 5.464 -11.287 1.00 95.00 515 LEU A C 1
ATOM 3968 O O . LEU A 1 515 ? 23.054 5.162 -10.481 1.00 95.00 515 LEU A O 1
ATOM 3972 N N . THR A 1 516 ? 25.222 5.245 -11.064 1.00 94.56 516 THR A N 1
ATOM 3973 C CA . THR A 1 516 ? 25.735 4.637 -9.826 1.00 94.56 516 THR A CA 1
ATOM 3974 C C . THR A 1 516 ? 25.311 5.440 -8.596 1.00 94.56 516 THR A C 1
ATOM 3976 O O . THR A 1 516 ? 24.717 4.882 -7.675 1.00 94.56 516 THR A O 1
ATOM 3979 N N . LEU A 1 517 ? 25.513 6.763 -8.615 1.00 95.56 517 LEU A N 1
ATOM 3980 C CA . LEU A 1 517 ? 25.086 7.649 -7.526 1.00 95.56 517 LEU A CA 1
ATOM 3981 C C . LEU A 1 517 ? 23.568 7.626 -7.304 1.00 95.56 517 LEU A C 1
ATOM 3983 O O . LEU A 1 517 ? 23.105 7.730 -6.168 1.00 95.56 517 LEU A O 1
ATOM 3987 N N . LEU A 1 518 ? 22.784 7.493 -8.377 1.00 95.44 518 LEU A N 1
ATOM 3988 C CA . LEU A 1 518 ? 21.331 7.376 -8.304 1.00 95.44 518 LEU A CA 1
ATOM 3989 C C . LEU A 1 518 ? 20.892 6.020 -7.731 1.00 95.44 518 LEU A C 1
ATOM 3991 O O . LEU A 1 518 ? 19.924 5.968 -6.975 1.00 95.44 518 LEU A O 1
ATOM 3995 N N . TYR A 1 519 ? 21.603 4.933 -8.047 1.00 95.75 519 TYR A N 1
ATOM 3996 C CA . TYR A 1 519 ? 21.339 3.604 -7.490 1.00 95.75 519 TYR A CA 1
ATOM 3997 C C . TYR A 1 519 ? 21.556 3.581 -5.981 1.00 95.75 519 TYR A C 1
ATOM 3999 O O . TYR A 1 519 ? 20.745 3.006 -5.264 1.00 95.75 519 TYR A O 1
ATOM 4007 N N . GLU A 1 520 ? 22.583 4.272 -5.485 1.00 94.88 520 GLU A N 1
ATOM 4008 C CA . GLU A 1 520 ? 22.843 4.427 -4.049 1.00 94.88 520 GLU A CA 1
ATOM 4009 C C . GLU A 1 520 ? 21.667 5.078 -3.299 1.00 94.88 520 GLU A C 1
ATOM 4011 O O . GLU A 1 520 ? 21.413 4.753 -2.137 1.00 94.88 520 GLU A O 1
ATOM 4016 N N . GLN A 1 521 ? 20.873 5.921 -3.974 1.00 95.62 521 GLN A N 1
ATOM 4017 C CA . GLN A 1 521 ? 19.739 6.610 -3.350 1.00 95.62 521 GLN A CA 1
ATOM 4018 C C . GLN A 1 521 ? 18.584 5.685 -2.969 1.00 95.62 521 GLN A C 1
ATOM 4020 O O . GLN A 1 521 ? 17.728 6.082 -2.184 1.00 95.62 521 GLN A O 1
ATOM 4025 N N . VAL A 1 522 ? 18.536 4.439 -3.455 1.00 94.44 522 VAL A N 1
ATOM 4026 C CA . VAL A 1 522 ? 17.489 3.501 -3.015 1.00 94.44 522 VAL A CA 1
ATOM 4027 C C . VAL A 1 522 ? 17.586 3.193 -1.517 1.00 94.44 522 VAL A C 1
ATOM 4029 O O . VAL A 1 522 ? 16.581 2.841 -0.902 1.00 94.44 522 VAL A O 1
ATOM 4032 N N . ALA A 1 523 ? 18.768 3.349 -0.909 1.00 90.25 523 ALA A N 1
ATOM 4033 C CA . ALA A 1 523 ? 18.965 3.135 0.521 1.00 90.25 523 ALA A CA 1
ATOM 4034 C C . ALA A 1 523 ? 18.312 4.228 1.382 1.00 90.25 523 ALA A C 1
ATOM 4036 O O . ALA A 1 523 ? 17.835 3.942 2.479 1.00 90.25 523 ALA A O 1
ATOM 4037 N N . THR A 1 524 ? 18.265 5.462 0.881 1.00 88.56 524 THR A N 1
ATOM 4038 C CA . THR A 1 524 ? 17.763 6.636 1.609 1.00 88.56 524 THR A CA 1
ATOM 4039 C C . THR A 1 524 ? 16.332 6.994 1.215 1.00 88.56 524 THR A C 1
ATOM 4041 O O . THR A 1 524 ? 15.549 7.413 2.062 1.00 88.56 524 THR A O 1
ATOM 4044 N N . LEU A 1 525 ? 15.961 6.787 -0.050 1.00 89.38 525 LEU A N 1
ATOM 4045 C CA . LEU A 1 525 ? 14.661 7.159 -0.600 1.00 89.38 525 LEU A CA 1
ATOM 4046 C C . LEU A 1 525 ? 13.711 5.958 -0.606 1.00 89.38 525 LEU A C 1
ATOM 4048 O O . LEU A 1 525 ? 13.788 5.063 -1.451 1.00 89.38 525 LEU A O 1
ATOM 4052 N N . ASP A 1 526 ? 12.764 5.959 0.328 1.00 85.62 526 ASP A N 1
ATOM 4053 C CA . ASP A 1 526 ? 11.727 4.931 0.454 1.00 85.62 526 ASP A CA 1
ATOM 4054 C C . ASP A 1 526 ? 10.781 4.850 -0.753 1.00 85.62 526 ASP A C 1
ATOM 4056 O O . ASP A 1 526 ? 10.227 3.782 -1.035 1.00 85.62 526 ASP A O 1
ATOM 4060 N N . TRP A 1 527 ? 10.662 5.938 -1.513 1.00 90.56 527 TRP A N 1
ATOM 4061 C CA . TRP A 1 527 ? 9.804 6.071 -2.684 1.00 90.56 527 TRP A CA 1
ATOM 4062 C C . TRP A 1 527 ? 10.476 5.724 -4.020 1.00 90.56 527 TRP A C 1
ATOM 4064 O O . TRP A 1 527 ? 9.768 5.677 -5.028 1.00 90.56 527 TRP A O 1
ATOM 4074 N N . LEU A 1 528 ? 11.795 5.486 -4.072 1.00 97.00 528 LEU A N 1
ATOM 4075 C CA . LEU A 1 528 ? 12.525 5.217 -5.321 1.00 97.00 528 LEU A CA 1
ATOM 4076 C C . LEU A 1 528 ? 12.729 3.716 -5.558 1.00 97.00 528 LEU A C 1
ATOM 4078 O O . LEU A 1 528 ? 13.197 2.988 -4.681 1.00 97.00 528 LEU A O 1
ATOM 4082 N N . ARG A 1 529 ? 12.409 3.252 -6.767 1.00 98.00 529 ARG A N 1
ATOM 4083 C CA . ARG A 1 529 ? 12.629 1.885 -7.245 1.00 98.00 529 ARG A CA 1
ATOM 4084 C C . ARG A 1 529 ? 13.350 1.893 -8.582 1.00 98.00 529 ARG A C 1
ATOM 4086 O O . ARG A 1 529 ? 13.069 2.738 -9.431 1.00 98.00 529 ARG A O 1
ATOM 4093 N N . ILE A 1 530 ? 14.258 0.943 -8.780 1.00 98.06 530 ILE A N 1
ATOM 4094 C CA . ILE A 1 530 ? 15.078 0.855 -9.993 1.00 98.06 530 ILE A CA 1
ATOM 4095 C C . ILE A 1 530 ? 15.037 -0.565 -10.544 1.00 98.06 530 ILE A C 1
ATOM 4097 O O . ILE A 1 530 ? 15.239 -1.526 -9.811 1.00 98.06 530 ILE A O 1
ATOM 4101 N N . VAL A 1 531 ? 14.782 -0.700 -11.842 1.00 97.81 531 VAL A N 1
ATOM 4102 C CA . VAL A 1 531 ? 14.756 -1.982 -12.552 1.00 97.81 531 VAL A CA 1
ATOM 4103 C C . VAL A 1 531 ? 15.785 -1.935 -13.666 1.00 97.81 531 VAL A C 1
ATOM 4105 O O . VAL A 1 531 ? 15.706 -1.083 -14.547 1.00 97.81 531 VAL A O 1
ATOM 4108 N N . LEU A 1 532 ? 16.740 -2.856 -13.623 1.00 96.75 532 LEU A N 1
ATOM 4109 C CA . LEU A 1 532 ? 17.832 -2.977 -14.575 1.00 96.75 532 LEU A CA 1
ATOM 4110 C C . LEU A 1 532 ? 17.658 -4.271 -15.370 1.00 96.75 532 LEU A C 1
ATOM 4112 O O . LEU A 1 532 ? 17.895 -5.367 -14.860 1.00 96.75 532 LEU A O 1
ATOM 4116 N N . ASP A 1 533 ? 17.229 -4.153 -16.621 1.00 94.81 533 ASP A N 1
ATOM 4117 C CA . ASP A 1 533 ? 17.068 -5.283 -17.529 1.00 94.81 533 ASP A CA 1
ATOM 4118 C C . ASP A 1 533 ? 18.382 -5.562 -18.280 1.00 94.81 533 ASP A C 1
ATOM 4120 O O . ASP A 1 533 ? 18.779 -4.839 -19.196 1.00 94.81 533 ASP A O 1
ATOM 4124 N N . GLY A 1 534 ? 19.051 -6.655 -17.894 1.00 90.88 534 GLY A N 1
ATOM 4125 C CA . GLY A 1 534 ? 20.277 -7.144 -18.527 1.00 90.88 534 GLY A CA 1
ATOM 4126 C C . GLY A 1 534 ? 21.569 -6.467 -18.088 1.00 90.88 534 GLY A C 1
ATOM 4127 O O . GLY A 1 534 ? 22.508 -6.434 -18.881 1.00 90.88 534 GLY A O 1
ATOM 4128 N N . MET A 1 535 ? 21.625 -5.910 -16.877 1.00 91.56 535 MET A N 1
ATOM 4129 C CA . MET A 1 535 ? 22.841 -5.275 -16.361 1.00 91.56 535 MET A CA 1
ATOM 4130 C C . MET A 1 535 ? 24.014 -6.265 -16.323 1.00 91.56 535 MET A C 1
ATOM 4132 O O . MET A 1 535 ? 23.879 -7.374 -15.810 1.00 91.56 535 MET A O 1
ATOM 4136 N N . ARG A 1 536 ? 25.163 -5.844 -16.865 1.00 83.75 536 ARG A N 1
ATOM 4137 C CA . ARG A 1 536 ? 26.403 -6.640 -16.929 1.00 83.75 536 ARG A CA 1
ATOM 4138 C C . ARG A 1 536 ? 27.513 -6.143 -15.999 1.00 83.75 536 ARG A C 1
ATOM 4140 O O . ARG A 1 536 ? 28.500 -6.848 -15.840 1.00 83.75 536 ARG A O 1
ATOM 4147 N N . GLY A 1 537 ? 27.374 -4.938 -15.446 1.00 78.75 537 GLY A N 1
ATOM 4148 C CA . GLY A 1 537 ? 28.345 -4.359 -14.518 1.00 78.75 537 GLY A CA 1
ATOM 4149 C C . GLY A 1 537 ? 28.020 -4.671 -13.061 1.00 78.75 537 GLY A C 1
ATOM 4150 O O . GLY A 1 537 ? 26.877 -5.001 -12.732 1.00 78.75 537 GLY A O 1
ATOM 4151 N N . ASP A 1 538 ? 29.026 -4.518 -12.206 1.00 82.06 538 ASP A N 1
ATOM 4152 C CA . ASP A 1 538 ? 28.867 -4.636 -10.761 1.00 82.06 538 ASP A CA 1
ATOM 4153 C C . ASP A 1 538 ? 28.055 -3.462 -10.206 1.00 82.06 538 ASP A C 1
ATOM 4155 O O . ASP A 1 538 ? 28.113 -2.334 -10.706 1.00 82.06 538 ASP A O 1
ATOM 4159 N N . LEU A 1 539 ? 27.281 -3.743 -9.161 1.00 88.31 539 LEU A N 1
ATOM 4160 C CA . LEU A 1 539 ? 26.555 -2.736 -8.398 1.00 88.31 539 LEU A CA 1
ATOM 4161 C C . LEU A 1 539 ? 27.280 -2.477 -7.074 1.00 88.31 539 LEU A C 1
ATOM 4163 O O . LEU A 1 539 ? 27.942 -3.383 -6.570 1.00 88.31 539 LEU A O 1
ATOM 4167 N N . PRO A 1 540 ? 27.154 -1.275 -6.485 1.00 85.88 540 PRO A N 1
ATOM 4168 C CA . PRO A 1 540 ? 27.812 -0.971 -5.219 1.00 85.88 540 PRO A CA 1
ATOM 4169 C C . PRO A 1 540 ? 27.406 -1.943 -4.100 1.00 85.88 540 PRO A C 1
ATOM 4171 O O . PRO A 1 540 ? 26.221 -2.118 -3.818 1.00 85.88 540 PRO A O 1
ATOM 4174 N N . ASP A 1 541 ? 28.378 -2.507 -3.380 1.00 85.12 541 ASP A N 1
ATOM 4175 C CA . ASP A 1 541 ? 28.118 -3.455 -2.278 1.00 85.12 541 ASP A CA 1
ATOM 4176 C C . ASP A 1 541 ? 27.205 -2.873 -1.183 1.00 85.12 541 ASP A C 1
ATOM 4178 O O . ASP A 1 541 ? 26.441 -3.587 -0.528 1.00 85.12 541 ASP A O 1
ATOM 4182 N N . GLN A 1 542 ? 27.249 -1.550 -1.010 1.00 86.81 542 GLN A N 1
ATOM 4183 C CA . GLN A 1 542 ? 26.487 -0.793 -0.014 1.00 86.81 542 GLN A CA 1
ATOM 4184 C C . GLN A 1 542 ? 24.965 -0.910 -0.201 1.00 86.81 542 GLN A C 1
ATOM 4186 O O . GLN A 1 542 ? 24.214 -0.763 0.765 1.00 86.81 542 GLN A O 1
ATOM 4191 N N . ILE A 1 543 ? 24.499 -1.205 -1.421 1.00 91.12 543 ILE A N 1
ATOM 4192 C CA . ILE A 1 543 ? 23.073 -1.374 -1.728 1.00 91.12 543 ILE A CA 1
ATOM 4193 C C . ILE A 1 543 ? 22.635 -2.837 -1.851 1.00 91.12 543 ILE A C 1
ATOM 4195 O O . ILE A 1 543 ? 21.475 -3.094 -2.168 1.00 91.12 543 ILE A O 1
ATOM 4199 N N . SER A 1 544 ? 23.511 -3.797 -1.542 1.00 90.12 544 SER A N 1
ATOM 4200 C CA . SER A 1 544 ? 23.229 -5.240 -1.643 1.00 90.12 544 SER A CA 1
ATOM 4201 C C . SER A 1 544 ? 21.962 -5.675 -0.892 1.00 90.12 544 SER A C 1
ATOM 4203 O O . SER A 1 544 ? 21.166 -6.440 -1.429 1.00 90.12 544 SER A O 1
ATOM 4205 N N . GLN A 1 545 ? 21.700 -5.131 0.302 1.00 90.12 545 GLN A N 1
ATOM 4206 C CA . GLN A 1 545 ? 20.478 -5.422 1.074 1.00 90.12 545 GLN A CA 1
ATOM 4207 C C . GLN A 1 545 ? 19.180 -4.956 0.383 1.00 90.12 545 GLN A C 1
ATOM 4209 O O . GLN A 1 545 ? 18.097 -5.472 0.659 1.00 90.12 545 GLN A O 1
ATOM 4214 N N . TRP A 1 546 ? 19.278 -3.976 -0.517 1.00 92.44 546 TRP A N 1
ATOM 4215 C CA . TRP A 1 546 ? 18.156 -3.415 -1.271 1.00 92.44 546 TRP A CA 1
ATOM 4216 C C . TRP A 1 546 ? 18.018 -4.030 -2.664 1.00 92.44 546 TRP A C 1
ATOM 4218 O O . TRP A 1 546 ? 17.027 -3.756 -3.349 1.00 92.44 546 TRP A O 1
ATOM 4228 N N . GLN A 1 547 ? 18.987 -4.848 -3.075 1.00 94.06 547 GLN A N 1
ATOM 4229 C CA . GLN A 1 547 ? 19.043 -5.484 -4.379 1.00 94.06 547 GLN A CA 1
ATOM 4230 C C . GLN A 1 547 ? 18.363 -6.854 -4.363 1.00 94.06 547 GLN A C 1
ATOM 4232 O O . GLN A 1 547 ? 18.577 -7.661 -3.462 1.00 94.06 547 GLN A O 1
ATOM 4237 N N . LEU A 1 548 ? 17.619 -7.148 -5.428 1.00 93.94 548 LEU A N 1
ATOM 4238 C CA . LEU A 1 548 ? 17.143 -8.490 -5.729 1.00 93.94 548 LEU A CA 1
ATOM 4239 C C . LEU A 1 548 ? 17.518 -8.890 -7.164 1.00 93.94 548 LEU A C 1
ATOM 4241 O O . LEU A 1 548 ? 16.994 -8.309 -8.124 1.00 93.94 548 LEU A O 1
ATOM 4245 N N . PRO A 1 549 ? 18.421 -9.870 -7.343 1.00 92.81 549 PRO A N 1
ATOM 4246 C CA . PRO A 1 549 ? 18.630 -10.489 -8.642 1.00 92.81 549 PRO A CA 1
ATOM 4247 C C . PRO A 1 549 ? 17.425 -11.368 -9.001 1.00 92.81 549 PRO A C 1
ATOM 4249 O O . PRO A 1 549 ? 17.024 -12.236 -8.232 1.00 92.81 549 PRO A O 1
ATOM 4252 N N . LEU A 1 550 ? 16.870 -11.161 -10.193 1.00 92.88 550 LEU A N 1
ATOM 4253 C CA . LEU A 1 550 ? 15.748 -11.921 -10.734 1.00 92.88 550 LEU A CA 1
ATOM 4254 C C . LEU A 1 550 ? 16.206 -12.672 -11.980 1.00 92.88 550 LEU A C 1
ATOM 4256 O O . LEU A 1 550 ? 16.439 -12.072 -13.032 1.00 92.88 550 LEU A O 1
ATOM 4260 N N . GLN A 1 551 ? 16.340 -13.992 -11.854 1.00 93.19 551 GLN A N 1
ATOM 4261 C CA . GLN A 1 551 ? 16.703 -14.856 -12.972 1.00 93.19 551 GLN A CA 1
ATOM 4262 C C . GLN A 1 551 ? 15.460 -15.380 -13.673 1.00 93.19 551 GLN A C 1
ATOM 4264 O O . GLN A 1 551 ? 14.651 -16.110 -13.109 1.00 93.19 551 GLN A O 1
ATOM 4269 N N . VAL A 1 552 ? 15.318 -15.008 -14.938 1.00 91.62 552 VAL A N 1
ATOM 4270 C CA . VAL A 1 552 ? 14.213 -15.445 -15.777 1.00 91.62 552 VAL A CA 1
ATOM 4271 C C . VAL A 1 552 ? 14.507 -16.831 -16.322 1.00 91.62 552 VAL A C 1
ATOM 4273 O O . VAL A 1 552 ? 15.495 -17.027 -17.035 1.00 91.62 552 VAL A O 1
ATOM 4276 N N . ALA A 1 553 ? 13.604 -17.766 -16.026 1.00 88.81 553 ALA A N 1
ATOM 4277 C CA . ALA A 1 553 ? 13.658 -19.123 -16.545 1.00 88.81 553 ALA A CA 1
ATOM 4278 C C . ALA A 1 553 ? 13.825 -19.130 -18.078 1.00 88.81 553 ALA A C 1
ATOM 4280 O O . ALA A 1 553 ? 13.209 -18.321 -18.779 1.00 88.81 553 ALA A O 1
ATOM 4281 N N . PRO A 1 554 ? 14.654 -20.038 -18.619 1.00 83.81 554 PRO A N 1
ATOM 4282 C CA . PRO A 1 554 ? 14.967 -20.072 -20.042 1.00 83.81 554 PRO A CA 1
ATOM 4283 C C . PRO A 1 554 ? 13.756 -20.443 -20.902 1.00 83.81 554 PRO A C 1
ATOM 4285 O O . PRO A 1 554 ? 13.691 -20.054 -22.061 1.00 83.81 554 PRO A O 1
ATOM 4288 N N . THR A 1 555 ? 12.804 -21.196 -20.359 1.00 88.94 555 THR A N 1
ATOM 4289 C CA . THR A 1 555 ? 11.637 -21.699 -21.082 1.00 88.94 555 THR A CA 1
ATOM 4290 C C . THR A 1 555 ? 10.412 -21.648 -20.186 1.00 88.94 555 THR A C 1
ATOM 4292 O O . THR A 1 555 ? 10.531 -21.807 -18.973 1.00 88.94 555 THR A O 1
ATOM 4295 N N . LEU A 1 556 ? 9.241 -21.473 -20.792 1.00 92.25 556 LEU A N 1
ATOM 4296 C CA . LEU A 1 556 ? 7.966 -21.643 -20.097 1.00 92.25 556 LEU A CA 1
ATOM 4297 C C . LEU A 1 556 ? 7.712 -23.125 -19.793 1.00 92.25 556 LEU A C 1
ATOM 4299 O O . LEU A 1 556 ? 8.312 -24.008 -20.408 1.00 92.25 556 LEU A O 1
ATOM 4303 N N . GLU A 1 557 ? 6.795 -23.387 -18.873 1.00 93.50 557 GLU A N 1
ATOM 4304 C CA . GLU A 1 557 ? 6.295 -24.713 -18.522 1.00 93.50 557 GLU A CA 1
ATOM 4305 C C . GLU A 1 557 ? 4.791 -24.833 -18.822 1.00 93.50 557 GLU A C 1
ATOM 4307 O O . GLU A 1 557 ? 4.067 -23.840 -18.911 1.00 93.50 557 GLU A O 1
ATOM 4312 N N . VAL A 1 558 ? 4.275 -26.067 -18.903 1.00 94.81 558 VAL A N 1
ATOM 4313 C CA . VAL A 1 558 ? 2.826 -26.321 -19.068 1.00 94.81 558 VAL A CA 1
ATOM 4314 C C . VAL A 1 558 ? 2.005 -25.598 -17.993 1.00 94.81 558 VAL A C 1
ATOM 4316 O O . VAL A 1 558 ? 0.931 -25.075 -18.289 1.00 94.81 558 VAL A O 1
ATOM 4319 N N . LYS A 1 559 ? 2.516 -25.537 -16.754 1.00 90.44 559 LYS A N 1
ATOM 4320 C CA . LYS A 1 559 ? 1.836 -24.875 -15.631 1.00 90.44 559 LYS A CA 1
ATOM 4321 C C . LYS A 1 559 ? 1.589 -23.385 -15.888 1.00 90.44 559 LYS A C 1
ATOM 4323 O O . LYS A 1 559 ? 0.564 -22.879 -15.451 1.00 90.44 559 LYS A O 1
ATOM 4328 N N . ASP A 1 560 ? 2.465 -22.708 -16.632 1.00 91.94 560 ASP A N 1
ATOM 4329 C CA . ASP A 1 560 ? 2.316 -21.280 -16.935 1.00 91.94 560 ASP A CA 1
ATOM 4330 C C . ASP A 1 560 ? 1.120 -21.041 -17.863 1.00 91.94 560 ASP A C 1
ATOM 4332 O O . ASP A 1 560 ? 0.356 -20.095 -17.672 1.00 91.94 560 ASP A O 1
ATOM 4336 N N . ILE A 1 561 ? 0.921 -21.942 -18.831 1.00 94.19 561 ILE A N 1
ATOM 4337 C CA . ILE A 1 561 ? -0.215 -21.913 -19.759 1.00 94.19 561 ILE A CA 1
ATOM 4338 C C . ILE A 1 561 ? -1.524 -22.228 -19.022 1.00 94.19 561 ILE A C 1
ATOM 4340 O O . ILE A 1 561 ? -2.521 -21.527 -19.199 1.00 94.19 561 ILE A O 1
ATOM 4344 N N . VAL A 1 562 ? -1.513 -23.238 -18.144 1.00 89.94 562 VAL A N 1
ATOM 4345 C CA . VAL A 1 562 ? -2.669 -23.575 -17.295 1.00 89.94 562 VAL A CA 1
ATOM 4346 C C . VAL A 1 562 ? -3.061 -22.379 -16.422 1.00 89.94 562 VAL A C 1
ATOM 4348 O O . VAL A 1 562 ? -4.236 -22.014 -16.369 1.00 89.94 562 VAL A O 1
ATOM 4351 N N . SER A 1 563 ? -2.086 -21.743 -15.764 1.00 85.56 563 SER A N 1
ATOM 4352 C CA . SER A 1 563 ? -2.310 -20.552 -14.937 1.00 85.56 563 SER A CA 1
ATOM 4353 C C . SER A 1 563 ? -2.911 -19.399 -15.738 1.00 85.56 563 SER A C 1
ATOM 4355 O O . SER A 1 563 ? -3.841 -18.753 -15.258 1.00 85.56 563 SER A O 1
ATOM 4357 N N . TYR A 1 564 ? -2.444 -19.168 -16.969 1.00 89.75 564 TYR A N 1
ATOM 4358 C CA . TYR A 1 564 ? -3.019 -18.157 -17.857 1.00 89.75 564 TYR A CA 1
ATOM 4359 C C . TYR A 1 564 ? -4.507 -18.409 -18.138 1.00 89.75 564 TYR A C 1
ATOM 4361 O O . TYR A 1 564 ? -5.327 -17.518 -17.908 1.00 89.75 564 TYR A O 1
ATOM 4369 N N . PHE A 1 565 ? -4.880 -19.619 -18.575 1.00 87.81 565 PHE A N 1
ATOM 4370 C CA . PHE A 1 565 ? -6.281 -19.934 -18.876 1.00 87.81 565 PHE A CA 1
ATOM 4371 C C . PHE A 1 565 ? -7.174 -19.822 -17.647 1.00 87.81 565 PHE A C 1
ATOM 4373 O O . PHE A 1 565 ? -8.254 -19.241 -17.731 1.00 87.81 565 PHE A O 1
ATOM 4380 N N . ARG A 1 566 ? -6.706 -20.313 -16.493 1.00 82.25 566 ARG A N 1
ATOM 4381 C CA . ARG A 1 566 ? -7.440 -20.187 -15.229 1.00 82.25 566 ARG A CA 1
ATOM 4382 C C . ARG A 1 566 ? -7.700 -18.727 -14.871 1.00 82.25 566 ARG A C 1
ATOM 4384 O O . ARG A 1 566 ? -8.835 -18.390 -14.558 1.00 82.25 566 ARG A O 1
ATOM 4391 N N . ARG A 1 567 ? -6.688 -17.856 -14.960 1.00 79.88 567 ARG A N 1
ATOM 4392 C CA . ARG A 1 567 ? -6.844 -16.417 -14.674 1.00 79.88 567 ARG A CA 1
ATOM 4393 C C . ARG A 1 567 ? -7.795 -15.736 -15.648 1.00 79.88 567 ARG A C 1
ATOM 4395 O O . ARG A 1 567 ? -8.640 -14.958 -15.218 1.00 79.88 567 ARG A O 1
ATOM 4402 N N . ARG A 1 568 ? -7.683 -16.047 -16.941 1.00 84.81 568 ARG A N 1
ATOM 4403 C CA . ARG A 1 568 ? -8.552 -15.482 -17.977 1.00 84.81 568 ARG A CA 1
ATOM 4404 C C . ARG A 1 568 ? -10.013 -15.897 -17.787 1.00 84.81 568 ARG A C 1
ATOM 4406 O O . ARG A 1 568 ? -10.882 -15.037 -17.773 1.00 84.81 568 ARG A O 1
ATOM 4413 N N . LEU A 1 569 ? -10.282 -17.186 -17.573 1.00 79.06 569 LEU A N 1
ATOM 4414 C CA . LEU A 1 569 ? -11.638 -17.693 -17.318 1.00 79.06 569 LEU A CA 1
ATOM 4415 C C . LEU A 1 569 ? -12.215 -17.155 -16.003 1.00 79.06 569 LEU A C 1
ATOM 4417 O O . LEU A 1 569 ? -13.375 -16.748 -15.968 1.00 79.06 569 LEU A O 1
ATOM 4421 N N . ALA A 1 570 ? -11.401 -17.085 -14.944 1.00 70.12 570 ALA A N 1
ATOM 4422 C CA . ALA A 1 570 ? -11.810 -16.509 -13.666 1.00 70.12 570 ALA A CA 1
ATOM 4423 C C . ALA A 1 570 ? -12.158 -15.017 -13.788 1.00 70.12 570 ALA A C 1
ATOM 4425 O O . ALA A 1 570 ? -13.151 -14.576 -13.214 1.00 70.12 570 ALA A O 1
ATOM 4426 N N . ALA A 1 571 ? -11.394 -14.244 -14.569 1.00 71.56 571 ALA A N 1
ATOM 4427 C CA . ALA A 1 571 ? -11.686 -12.833 -14.826 1.00 71.56 571 ALA A CA 1
ATOM 4428 C C . ALA A 1 571 ? -13.031 -12.619 -15.547 1.00 71.56 571 ALA A C 1
ATOM 4430 O O . ALA A 1 571 ? -13.649 -11.568 -15.391 1.00 71.56 571 ALA A O 1
ATOM 4431 N N . GLU A 1 572 ? -13.500 -13.621 -16.293 1.00 71.69 572 GLU A N 1
ATOM 4432 C CA . GLU A 1 572 ? -14.785 -13.617 -16.997 1.00 71.69 572 GLU A CA 1
ATOM 4433 C C . GLU A 1 572 ? -15.903 -14.342 -16.221 1.00 71.69 572 GLU A C 1
ATOM 4435 O O . GLU A 1 572 ? -16.984 -14.556 -16.766 1.00 71.69 572 GLU A O 1
ATOM 4440 N N . ASN A 1 573 ? -15.671 -14.728 -14.957 1.00 64.44 573 ASN A N 1
ATOM 4441 C CA . ASN A 1 573 ? -16.595 -15.531 -14.138 1.00 64.44 573 ASN A CA 1
ATOM 4442 C C . ASN A 1 573 ? -17.076 -16.825 -14.830 1.00 64.44 573 ASN A C 1
ATOM 4444 O O . ASN A 1 573 ? -18.198 -17.278 -14.604 1.00 64.44 573 ASN A O 1
ATOM 4448 N N . SER A 1 574 ? -16.243 -17.412 -15.689 1.00 67.06 574 SER A N 1
ATOM 4449 C CA . SER A 1 574 ? -16.564 -18.640 -16.422 1.00 67.06 574 SER A CA 1
ATOM 4450 C C . SER A 1 574 ? -16.219 -19.889 -15.608 1.00 67.06 574 SER A C 1
ATOM 4452 O O . SER A 1 574 ? -15.315 -19.871 -14.767 1.00 67.06 574 SER A O 1
ATOM 4454 N N . ALA A 1 575 ? -16.924 -20.994 -15.871 1.00 66.12 575 ALA A N 1
ATOM 4455 C CA . ALA A 1 575 ? -16.617 -22.284 -15.262 1.00 66.12 575 ALA A CA 1
ATOM 4456 C C . ALA A 1 575 ? -15.209 -22.760 -15.663 1.00 66.12 575 ALA A C 1
ATOM 4458 O O . ALA A 1 575 ? -14.770 -22.586 -16.801 1.00 66.12 575 ALA A O 1
ATOM 4459 N N . VAL A 1 576 ? -14.493 -23.362 -14.713 1.00 66.88 576 VAL A N 1
ATOM 4460 C CA . VAL A 1 576 ? -13.124 -23.853 -14.909 1.00 66.88 576 VAL A CA 1
ATOM 4461 C C . VAL A 1 576 ? -13.166 -25.375 -15.036 1.00 66.88 576 VAL A C 1
ATOM 4463 O O . VAL A 1 576 ? -13.228 -26.073 -14.025 1.00 66.88 576 VAL A O 1
ATOM 4466 N N . ASP A 1 577 ? -13.123 -25.896 -16.266 1.00 78.31 577 ASP A N 1
ATOM 4467 C CA . ASP A 1 577 ? -12.852 -27.320 -16.505 1.00 78.31 577 ASP A CA 1
ATOM 4468 C C . ASP A 1 577 ? -11.339 -27.562 -16.584 1.00 78.31 577 ASP A C 1
ATOM 4470 O O . ASP A 1 577 ? -10.685 -27.355 -17.611 1.00 78.31 577 ASP A O 1
ATOM 4474 N N . ASP A 1 578 ? -10.775 -28.031 -15.474 1.00 76.81 578 ASP A N 1
ATOM 4475 C CA . ASP A 1 578 ? -9.354 -28.350 -15.364 1.00 76.81 578 ASP A CA 1
ATOM 4476 C C . ASP A 1 578 ? -8.899 -29.433 -16.357 1.00 76.81 578 ASP A C 1
ATOM 4478 O O . ASP A 1 578 ? -7.728 -29.445 -16.751 1.00 76.81 578 ASP A O 1
ATOM 4482 N N . THR A 1 579 ? -9.795 -30.321 -16.800 1.00 83.62 579 THR A N 1
ATOM 4483 C CA . THR A 1 579 ? -9.460 -31.387 -17.754 1.00 83.62 579 THR A CA 1
ATOM 4484 C C . THR A 1 579 ? -9.245 -30.806 -19.147 1.00 83.62 579 THR A C 1
ATOM 4486 O O . THR A 1 579 ? -8.188 -31.038 -19.748 1.00 83.62 579 THR A O 1
ATOM 4489 N N . ALA A 1 580 ? -10.195 -30.003 -19.638 1.00 83.75 580 ALA A N 1
ATOM 4490 C CA . ALA A 1 580 ? -10.079 -29.301 -20.914 1.00 83.75 580 ALA A CA 1
ATOM 4491 C C . ALA A 1 580 ? -8.885 -28.334 -20.927 1.00 83.75 580 ALA A C 1
ATOM 4493 O O . ALA A 1 580 ? -8.069 -28.371 -21.855 1.00 83.75 580 ALA A O 1
ATOM 4494 N N . ILE A 1 581 ? -8.707 -27.540 -19.862 1.00 86.38 581 ILE A N 1
ATOM 4495 C CA . ILE A 1 581 ? -7.570 -26.615 -19.731 1.00 86.38 581 ILE A CA 1
ATOM 4496 C C . ILE A 1 581 ? -6.248 -27.378 -19.797 1.00 86.38 581 ILE A C 1
ATOM 4498 O O . ILE A 1 581 ? -5.340 -26.981 -20.529 1.00 86.38 581 ILE A O 1
ATOM 4502 N N . MET A 1 582 ? -6.118 -28.489 -19.068 1.00 89.06 582 MET A N 1
ATOM 4503 C CA . MET A 1 582 ? -4.890 -29.282 -19.062 1.00 89.06 582 MET A CA 1
ATOM 4504 C C . MET A 1 582 ? -4.599 -29.902 -20.435 1.00 89.06 582 MET A C 1
ATOM 4506 O O . MET A 1 582 ? -3.450 -29.890 -20.884 1.00 89.06 582 MET A O 1
ATOM 4510 N N . ALA A 1 583 ? -5.616 -30.438 -21.116 1.00 88.62 583 ALA A N 1
ATOM 4511 C CA . ALA A 1 583 ? -5.463 -31.025 -22.446 1.00 88.62 583 ALA A CA 1
ATOM 4512 C C . ALA A 1 583 ? -5.020 -29.979 -23.485 1.00 88.62 583 ALA A C 1
ATOM 4514 O O . ALA A 1 583 ? -4.053 -30.211 -24.222 1.00 88.62 583 ALA A O 1
ATOM 4515 N N . MET A 1 584 ? -5.664 -28.808 -23.490 1.00 90.44 584 MET A N 1
ATOM 4516 C CA . MET A 1 584 ? -5.324 -27.687 -24.369 1.00 90.44 584 MET A CA 1
ATOM 4517 C C . MET A 1 584 ? -3.903 -27.179 -24.089 1.00 90.44 584 MET A C 1
ATOM 4519 O O . MET A 1 584 ? -3.077 -27.064 -24.996 1.00 90.44 584 MET A O 1
ATOM 4523 N N . SER A 1 585 ? -3.575 -26.979 -22.809 1.00 93.94 585 SER A N 1
ATOM 4524 C CA . SER A 1 585 ? -2.265 -26.491 -22.363 1.00 93.94 585 SER A CA 1
ATOM 4525 C C . SER A 1 585 ? -1.126 -27.423 -22.780 1.00 93.94 585 SER A C 1
ATOM 4527 O O . SER A 1 585 ? -0.087 -26.960 -23.243 1.00 93.94 585 SER A O 1
ATOM 4529 N N . LYS A 1 586 ? -1.317 -28.747 -22.686 1.00 95.62 586 LYS A N 1
ATOM 4530 C CA . LYS A 1 586 ? -0.344 -29.744 -23.170 1.00 95.62 586 LYS A CA 1
ATOM 4531 C C . LYS A 1 586 ? -0.155 -29.706 -24.687 1.00 95.62 586 LYS A C 1
ATOM 4533 O O . LYS A 1 586 ? 0.929 -30.024 -25.176 1.00 95.62 586 LYS A O 1
ATOM 4538 N N . THR A 1 587 ? -1.190 -29.370 -25.449 1.00 95.12 587 THR A N 1
ATOM 4539 C CA . THR A 1 587 ? -1.105 -29.257 -26.914 1.00 95.12 587 THR A CA 1
ATOM 4540 C C . THR A 1 587 ? -0.333 -28.010 -27.321 1.00 95.12 587 THR A C 1
ATOM 4542 O O . THR A 1 587 ? 0.669 -28.131 -28.026 1.00 95.12 587 THR A O 1
ATOM 4545 N N . LEU A 1 588 ? -0.699 -26.852 -26.770 1.00 96.06 588 LEU A N 1
ATOM 4546 C CA . LEU A 1 588 ? 0.020 -25.593 -26.973 1.00 96.06 588 LEU A CA 1
ATOM 4547 C C . LEU A 1 588 ? 1.483 -25.685 -26.534 1.00 96.06 588 LEU A C 1
ATOM 4549 O O . LEU A 1 588 ? 2.384 -25.228 -27.233 1.00 96.06 588 LEU A O 1
ATOM 4553 N N . PHE A 1 589 ? 1.748 -26.355 -25.411 1.00 96.94 589 PHE A N 1
ATOM 4554 C CA . PHE A 1 589 ? 3.113 -26.557 -24.945 1.00 96.94 589 PHE A CA 1
ATOM 4555 C C . PHE A 1 589 ? 3.955 -27.398 -25.913 1.00 96.94 589 PHE A C 1
ATOM 4557 O O . PHE A 1 589 ? 5.107 -27.058 -26.170 1.00 96.94 589 PHE A O 1
ATOM 4564 N N . ARG A 1 590 ? 3.393 -28.461 -26.508 1.00 96.69 590 ARG A N 1
ATOM 4565 C CA . ARG A 1 590 ? 4.093 -29.263 -27.531 1.00 96.69 590 ARG A CA 1
ATOM 4566 C C . ARG A 1 590 ? 4.406 -28.446 -28.787 1.00 96.69 590 ARG A C 1
ATOM 4568 O O . ARG A 1 590 ? 5.488 -28.595 -29.359 1.00 96.69 590 ARG A O 1
ATOM 4575 N N . MET A 1 591 ? 3.487 -27.573 -29.203 1.00 95.81 591 MET A N 1
ATOM 4576 C CA . MET A 1 591 ? 3.708 -26.645 -30.319 1.00 95.81 591 MET A CA 1
ATOM 4577 C C . MET A 1 591 ? 4.841 -25.664 -29.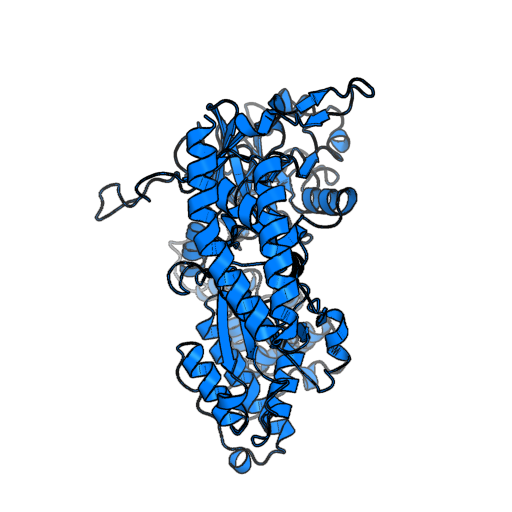998 1.00 95.81 591 MET A C 1
ATOM 4579 O O . MET A 1 591 ? 5.775 -25.531 -30.788 1.00 95.81 591 MET A O 1
ATOM 4583 N N . TYR A 1 592 ? 4.825 -25.074 -28.798 1.00 95.69 592 TYR A N 1
ATOM 4584 C CA . TYR A 1 592 ? 5.897 -24.215 -28.294 1.00 95.69 592 TYR A CA 1
ATOM 4585 C C . TYR A 1 592 ? 7.256 -24.930 -28.282 1.00 95.69 592 TYR A C 1
ATOM 4587 O O . TYR A 1 592 ? 8.215 -24.414 -28.853 1.00 95.69 592 TYR A O 1
ATOM 4595 N N . GLN A 1 593 ? 7.337 -26.142 -27.723 1.00 95.75 593 GLN A N 1
ATOM 4596 C CA . GLN A 1 593 ? 8.568 -26.945 -27.704 1.00 95.75 593 GLN A CA 1
ATOM 4597 C C . GLN A 1 593 ? 9.094 -27.235 -29.113 1.00 95.75 593 GLN A C 1
ATOM 4599 O O . GLN A 1 593 ? 10.292 -27.148 -29.367 1.00 95.75 593 GLN A O 1
ATOM 4604 N N . THR A 1 594 ? 8.203 -27.535 -30.057 1.00 95.12 594 THR A N 1
ATOM 4605 C CA . THR A 1 594 ? 8.591 -27.763 -31.455 1.00 95.12 594 THR A CA 1
ATOM 4606 C C . THR A 1 594 ? 9.137 -26.482 -32.091 1.00 95.12 594 THR A C 1
ATOM 4608 O O . THR A 1 594 ? 10.155 -26.514 -32.785 1.00 95.12 594 THR A O 1
ATOM 4611 N N . ALA A 1 595 ? 8.499 -25.340 -31.824 1.00 93.69 595 ALA A N 1
ATOM 4612 C CA . ALA A 1 595 ? 8.906 -24.041 -32.346 1.00 93.69 595 ALA A CA 1
ATOM 4613 C C . ALA A 1 595 ? 10.256 -23.561 -31.785 1.00 93.69 595 ALA A C 1
ATOM 4615 O O . ALA A 1 595 ? 10.963 -22.824 -32.479 1.00 93.69 595 ALA A O 1
ATOM 4616 N N . GLN A 1 596 ? 10.661 -24.006 -30.586 1.00 93.06 596 GLN A N 1
ATOM 4617 C CA . GLN A 1 596 ? 11.966 -23.670 -29.991 1.00 93.06 596 GLN A CA 1
ATOM 4618 C C . GLN A 1 596 ? 13.150 -24.076 -30.878 1.00 93.06 596 GLN A C 1
ATOM 4620 O O . GLN A 1 596 ? 14.172 -23.391 -30.860 1.00 93.06 596 GLN A O 1
ATOM 4625 N N . ASN A 1 597 ? 12.992 -25.095 -31.733 1.00 91.06 597 ASN A N 1
ATOM 4626 C CA . ASN A 1 597 ? 13.996 -25.477 -32.736 1.00 91.06 597 ASN A CA 1
ATOM 4627 C C . ASN A 1 597 ? 14.331 -24.344 -33.723 1.00 91.06 597 ASN A C 1
ATOM 4629 O O . ASN A 1 597 ? 15.391 -24.350 -34.341 1.00 91.06 597 ASN A O 1
ATOM 4633 N N . THR A 1 598 ? 13.435 -23.365 -33.878 1.00 89.88 598 THR A N 1
ATOM 4634 C CA . THR A 1 598 ? 13.616 -22.192 -34.748 1.00 89.88 598 THR A CA 1
ATOM 4635 C C . THR A 1 598 ? 14.053 -20.931 -33.993 1.00 89.88 598 THR A C 1
ATOM 4637 O O . THR A 1 598 ? 14.165 -19.864 -34.597 1.00 89.88 598 THR A O 1
ATOM 4640 N N . GLY A 1 599 ? 14.316 -21.049 -32.687 1.00 91.38 599 GLY A N 1
ATOM 4641 C CA . GLY A 1 599 ? 14.712 -19.962 -31.795 1.00 91.38 599 GLY A CA 1
ATOM 4642 C C . GLY A 1 599 ? 13.653 -19.643 -30.737 1.00 91.38 599 GLY A C 1
ATOM 4643 O O . GLY A 1 599 ? 12.456 -19.573 -31.022 1.00 91.38 599 GLY A O 1
ATOM 4644 N N . LEU A 1 600 ? 14.108 -19.405 -29.504 1.00 90.69 600 LEU A N 1
ATOM 4645 C CA . LEU A 1 600 ? 13.244 -19.186 -28.341 1.00 90.69 600 LEU A CA 1
ATOM 4646 C C . LEU A 1 600 ? 12.343 -17.947 -28.480 1.00 90.69 600 LEU A C 1
ATOM 4648 O O . LEU A 1 600 ? 11.159 -18.028 -28.178 1.00 90.69 600 LEU A O 1
ATOM 4652 N N . ASP A 1 601 ? 12.866 -16.821 -28.976 1.00 88.62 601 ASP A N 1
ATOM 4653 C CA . ASP A 1 601 ? 12.076 -15.593 -29.177 1.00 88.62 601 ASP A CA 1
ATOM 4654 C C . ASP A 1 601 ? 10.901 -15.822 -30.141 1.00 88.62 601 ASP A C 1
ATOM 4656 O O . ASP A 1 601 ? 9.764 -15.442 -29.851 1.00 88.62 601 ASP A O 1
ATOM 4660 N N . LYS A 1 602 ? 11.151 -16.527 -31.252 1.00 90.50 602 LYS A N 1
ATOM 4661 C CA . LYS A 1 602 ? 10.112 -16.873 -32.226 1.00 90.50 602 LYS A CA 1
ATOM 4662 C C . LYS A 1 602 ? 9.074 -17.818 -31.619 1.00 90.50 602 LYS A C 1
ATOM 4664 O O . LYS A 1 602 ? 7.880 -17.586 -31.790 1.00 90.50 602 LYS A O 1
ATOM 4669 N N . ALA A 1 603 ? 9.518 -18.832 -30.875 1.00 93.31 603 ALA A N 1
ATOM 4670 C CA . ALA A 1 603 ? 8.632 -19.771 -30.189 1.00 93.31 603 ALA A CA 1
ATOM 4671 C C . ALA A 1 603 ? 7.717 -19.070 -29.172 1.00 93.31 603 ALA A C 1
ATOM 4673 O O . ALA A 1 603 ? 6.515 -19.321 -29.155 1.00 93.31 603 ALA A O 1
ATOM 4674 N N . THR A 1 604 ? 8.259 -18.154 -28.365 1.00 91.12 604 THR A N 1
ATOM 4675 C CA . THR A 1 604 ? 7.489 -17.402 -27.361 1.00 91.12 604 THR A CA 1
ATOM 4676 C C . THR A 1 604 ? 6.445 -16.486 -28.012 1.00 91.12 604 THR A C 1
ATOM 4678 O O . THR A 1 604 ? 5.312 -16.419 -27.539 1.00 91.12 604 THR A O 1
ATOM 4681 N N . ARG A 1 605 ? 6.779 -15.812 -29.125 1.00 89.44 605 ARG A N 1
ATOM 4682 C CA . ARG A 1 605 ? 5.812 -14.985 -29.876 1.00 89.44 605 ARG A CA 1
ATOM 4683 C C . ARG A 1 605 ? 4.713 -15.815 -30.535 1.00 89.44 605 ARG A C 1
ATOM 4685 O O . ARG A 1 605 ? 3.558 -15.390 -30.533 1.00 89.44 605 ARG A O 1
ATOM 4692 N N . GLN A 1 606 ? 5.063 -16.984 -31.073 1.00 93.25 606 GLN A N 1
ATOM 4693 C CA . GLN A 1 606 ? 4.083 -17.896 -31.657 1.00 93.25 606 GLN A CA 1
ATOM 4694 C C . GLN A 1 606 ? 3.111 -18.398 -30.587 1.00 93.25 606 GLN A C 1
ATOM 4696 O O . GLN A 1 606 ? 1.909 -18.238 -30.755 1.00 93.25 606 GLN A O 1
ATOM 4701 N N . LEU A 1 607 ? 3.621 -18.870 -29.443 1.00 94.38 607 LEU A N 1
ATOM 4702 C CA . LEU A 1 607 ? 2.786 -19.319 -28.326 1.00 94.38 607 LEU A CA 1
ATOM 4703 C C . LEU A 1 607 ? 1.814 -18.228 -27.855 1.00 94.38 607 LEU A C 1
ATOM 4705 O O . LEU A 1 607 ? 0.656 -18.517 -27.576 1.00 94.38 607 LEU A O 1
ATOM 4709 N N . ALA A 1 608 ? 2.264 -16.972 -27.777 1.00 91.31 608 ALA A N 1
ATOM 4710 C CA . ALA A 1 608 ? 1.392 -15.860 -27.408 1.00 91.31 608 ALA A CA 1
ATOM 4711 C C . ALA A 1 608 ? 0.223 -15.668 -28.392 1.00 91.31 608 ALA A C 1
ATOM 4713 O O . ALA A 1 608 ? -0.874 -15.327 -27.960 1.00 91.31 608 ALA A O 1
ATOM 4714 N N . THR A 1 609 ? 0.453 -15.904 -29.686 1.00 90.94 609 THR A N 1
ATOM 4715 C CA . THR A 1 609 ? -0.591 -15.853 -30.723 1.00 90.94 609 THR A CA 1
ATOM 4716 C C . THR A 1 609 ? -1.533 -17.049 -30.588 1.00 90.94 609 THR A C 1
ATOM 4718 O O . THR A 1 609 ? -2.737 -16.862 -30.442 1.00 90.94 609 THR A O 1
ATOM 4721 N N . ASP A 1 610 ? -0.975 -18.260 -30.499 1.00 93.81 610 ASP A N 1
ATOM 4722 C CA . ASP A 1 610 ? -1.745 -19.504 -30.390 1.00 93.81 610 ASP A CA 1
ATOM 4723 C C . ASP A 1 610 ? -2.662 -19.514 -29.151 1.00 93.81 610 ASP A C 1
ATOM 4725 O O . ASP A 1 610 ? -3.774 -20.035 -29.199 1.00 93.81 610 ASP A O 1
ATOM 4729 N N . LEU A 1 611 ? -2.225 -18.915 -28.035 1.00 92.75 611 LEU A N 1
ATOM 4730 C CA . LEU A 1 611 ? -3.029 -18.773 -26.815 1.00 92.75 611 LEU A CA 1
ATOM 4731 C C . LEU A 1 611 ? -4.261 -17.888 -27.002 1.00 92.75 611 LEU A C 1
ATOM 4733 O O . LEU A 1 611 ? -5.304 -18.156 -26.402 1.00 92.75 611 LEU A O 1
ATOM 4737 N N . LEU A 1 612 ? -4.132 -16.813 -27.781 1.00 86.94 612 LEU A N 1
ATOM 4738 C CA . LEU A 1 612 ? -5.244 -15.908 -28.051 1.00 86.94 612 LEU A CA 1
ATOM 4739 C C . LEU A 1 612 ? -6.281 -16.586 -28.948 1.00 86.94 612 LEU A C 1
ATOM 4741 O O . LEU A 1 612 ? -7.470 -16.479 -28.649 1.00 86.94 612 LEU A O 1
ATOM 4745 N N . ASP A 1 613 ? -5.825 -17.334 -29.953 1.00 86.81 613 ASP A N 1
ATOM 4746 C CA . ASP A 1 613 ? -6.685 -18.074 -30.878 1.00 86.81 613 ASP A CA 1
ATOM 4747 C C . ASP A 1 613 ? -7.403 -19.234 -30.162 1.00 86.81 613 ASP A C 1
ATOM 4749 O O . ASP A 1 613 ? -8.634 -19.279 -30.135 1.00 86.81 613 ASP A O 1
ATOM 4753 N N . CYS A 1 614 ? -6.652 -20.104 -29.471 1.00 86.31 614 CYS A N 1
ATOM 4754 C CA . CYS A 1 614 ? -7.189 -21.300 -28.803 1.00 86.31 614 CYS A CA 1
ATOM 4755 C C . CYS A 1 614 ? -8.152 -20.991 -27.651 1.00 86.31 614 CYS A C 1
ATOM 4757 O O . CYS A 1 614 ? -8.942 -21.848 -27.257 1.00 86.31 614 CYS A O 1
ATOM 4759 N N . TYR A 1 615 ? -8.091 -19.792 -27.067 1.00 82.88 615 TYR A N 1
ATOM 4760 C CA . TYR A 1 615 ? -9.066 -19.402 -26.053 1.00 82.88 615 TYR A CA 1
ATOM 4761 C C . TYR A 1 615 ? -10.491 -19.345 -26.614 1.00 82.88 615 TYR A C 1
ATOM 4763 O O . TYR A 1 615 ? -11.434 -19.706 -25.912 1.00 82.88 615 TYR A O 1
ATOM 4771 N N . THR A 1 616 ? -10.646 -18.914 -27.868 1.00 77.25 616 THR A N 1
ATOM 4772 C CA . THR A 1 616 ? -11.954 -18.847 -28.531 1.00 77.25 616 THR A CA 1
ATOM 4773 C C . THR A 1 616 ? -12.574 -20.242 -28.619 1.00 77.25 616 THR A C 1
ATOM 4775 O O . THR A 1 616 ? -13.724 -20.428 -28.226 1.00 77.25 616 THR A O 1
ATOM 4778 N N . ASP A 1 617 ? -11.770 -21.232 -29.012 1.00 79.50 617 ASP A N 1
ATOM 4779 C CA . ASP A 1 617 ? -12.183 -22.635 -29.109 1.00 79.50 617 ASP A CA 1
ATOM 4780 C C . ASP A 1 617 ? -12.493 -23.240 -27.731 1.00 79.50 617 ASP A C 1
ATOM 4782 O O . ASP A 1 617 ? -13.485 -23.948 -27.561 1.00 79.50 617 ASP A O 1
ATOM 4786 N N . LEU A 1 618 ? -11.666 -22.939 -26.719 1.00 77.06 618 LEU A N 1
ATOM 4787 C CA . LEU A 1 618 ? -11.876 -23.407 -25.345 1.00 77.06 618 LEU A CA 1
ATOM 4788 C C . LEU A 1 618 ? -13.202 -22.891 -24.775 1.00 77.06 618 LEU A C 1
ATOM 4790 O O . LEU A 1 618 ? -13.924 -23.643 -24.126 1.00 77.06 618 LEU A O 1
ATOM 4794 N N . ARG A 1 619 ? -13.522 -21.617 -25.015 1.00 74.81 619 ARG A N 1
ATOM 4795 C CA . ARG A 1 619 ? -14.772 -21.007 -24.558 1.00 74.81 619 ARG A CA 1
ATOM 4796 C C . ARG A 1 619 ? -15.983 -21.660 -25.213 1.00 74.81 619 ARG A C 1
ATOM 4798 O O . ARG A 1 619 ? -16.915 -22.020 -24.505 1.00 74.81 619 ARG A O 1
ATOM 4805 N N . GLN A 1 620 ? -15.932 -21.875 -26.527 1.00 76.06 620 GLN A N 1
ATOM 4806 C CA . GLN A 1 620 ? -17.000 -22.570 -27.241 1.00 76.06 620 GLN A CA 1
ATOM 4807 C C . GLN A 1 620 ? -17.225 -23.986 -26.682 1.00 76.06 620 GLN A C 1
ATOM 4809 O O . GLN A 1 620 ? -18.362 -24.372 -26.433 1.00 76.06 620 GLN A O 1
ATOM 4814 N N . ALA A 1 621 ? -16.152 -24.736 -26.413 1.00 71.38 621 ALA A N 1
ATOM 4815 C CA . ALA A 1 621 ? -16.257 -26.079 -25.846 1.00 71.38 621 ALA A CA 1
ATOM 4816 C C . ALA A 1 621 ? -16.847 -26.096 -24.421 1.00 71.38 621 ALA A C 1
ATOM 4818 O O . ALA A 1 621 ? -17.571 -27.027 -24.072 1.00 71.38 621 ALA A O 1
ATOM 4819 N N . ILE A 1 622 ? -16.553 -25.080 -23.598 1.00 68.00 622 ILE A N 1
ATOM 4820 C CA . ILE A 1 622 ? -17.145 -24.932 -22.259 1.00 68.00 622 ILE A CA 1
ATOM 4821 C C . ILE A 1 622 ? -18.641 -24.621 -22.377 1.00 68.00 622 ILE A C 1
ATOM 4823 O O . ILE A 1 622 ? -19.440 -25.277 -21.712 1.00 68.00 622 ILE A O 1
ATOM 4827 N N . ASP A 1 623 ? -19.021 -23.686 -23.250 1.00 70.25 623 ASP A N 1
ATOM 4828 C CA . ASP A 1 623 ? -20.421 -23.303 -23.469 1.00 70.25 623 ASP A CA 1
ATOM 4829 C C . ASP A 1 623 ? -21.271 -24.472 -24.013 1.00 70.25 623 ASP A C 1
ATOM 4831 O O . ASP A 1 623 ? -22.446 -24.572 -23.682 1.00 70.25 623 ASP A O 1
ATOM 4835 N N . GLU A 1 624 ? -20.691 -25.387 -24.801 1.00 69.31 624 GLU A N 1
ATOM 4836 C CA . GLU A 1 624 ? -21.365 -26.599 -25.311 1.00 69.31 624 GLU A CA 1
ATOM 4837 C C . GLU A 1 624 ? -21.503 -27.728 -24.264 1.00 69.31 624 GLU A C 1
ATOM 4839 O O . GLU A 1 624 ? -22.246 -28.688 -24.481 1.00 69.31 624 GLU A O 1
ATOM 4844 N N . SER A 1 625 ? -20.777 -27.642 -23.144 1.00 58.47 625 SER A N 1
ATOM 4845 C CA . SER A 1 625 ? -20.742 -28.662 -22.079 1.00 58.47 625 SER A CA 1
ATOM 4846 C C . SER A 1 625 ? -21.679 -28.384 -20.894 1.00 58.47 625 SER A C 1
ATOM 4848 O O . SER A 1 625 ? -21.840 -29.249 -20.026 1.00 58.47 625 SER A O 1
ATOM 4850 N N . ILE A 1 626 ? -22.278 -27.189 -20.865 1.00 52.06 626 ILE A N 1
ATOM 4851 C CA . ILE A 1 626 ? -23.268 -26.706 -19.887 1.00 52.06 626 ILE A CA 1
ATOM 4852 C C . ILE A 1 626 ? -24.661 -26.855 -20.498 1.00 52.06 626 ILE A C 1
ATOM 4854 O O . ILE A 1 626 ? -25.578 -27.279 -19.754 1.00 52.06 626 ILE A O 1
#

pLDDT: mean 86.86, std 11.54, range [43.16, 98.81]

Sequence (626 aa):
MLPIDQIVKALRLSRDEFATLFLQAQVGRPTRMNFEAVAQTAMGDEAFRLGLTYALGQGFLMQLLKGIVDDQRDDGTLASEMLMKGAEGSADLQAMVNVVNGFGLPKAMAYRLLNGMKWACKVHVDGQERGTGILIGPNLVLTAWHVVVDLYQLNQSNPSERIPDKQAANRLQVEFDNYDGYLNGTLMLRPATSLMVNAHKDWSVCFKTCHEQELLKTIPPVLTELKDCWDYAVIRLARPIGAERRWANLDPNAVVPRNGQRVMVFQHPQGKSLKFDEGPIAAPAVANPAVFPGLRFLHQANTLPGSSGGPCFDQDFMLFGLHQGEWPTKPTEPKLNRGVPIAGIEAHIRQVIGTLPGPDPADSSIWTLGESERNMPVLGCDEFQSTIWQSVLSGQYRLFVVNGMPGSGKTFRTRVLTAMLPASGHLIIRLNGESVSKKSAAELVDTIAHQASQPSPALVAQVDMNTTAAAWLRAEVLPKLLQVLEQARQGRMVWLVLTDLNSYNIDGSLATDLLTLLYEQVATLDWLRIVLDGMRGDLPDQISQWQLPLQVAPTLEVKDIVSYFRRRLAAENSAVDDTAIMAMSKTLFRMYQTAQNTGLDKATRQLATDLLDCYTDLRQAIDESI

Nearest PDB structures (foldseek):
  8k2y-assembly1_A  TM=7.314E-01  e=2.339E-10  Pseudomonas syringae pv. syringae FF5
  8k2y-assembly1_C  TM=7.406E-01  e=7.628E-10  Pseudomonas syringae pv. syringae FF5
  3gdv-assembly1_C  TM=7.363E-01  e=1.546E-08  Escherichia coli K-12
  2z9i-assembly1_A  TM=6.964E-01  e=2.792E-08  Mycobacterium tuberculosis
  1y8t-assembly1_A  TM=7.243E-01  e=1.070E-07  Mycobacterium tuberculosis H37Rv

Secondary structure (DSSP, 8-state):
---HHHHHHHB---HHHHHHHHHHTTTT-SS---HHHHHTT--THHHHHHHHHHHHHTT-HHHHHHHHHHTT-B-SHHHHHHHHHTTTTS--S---S-TTT----HHHHHHHHHHHHHHEEEEEETTEEEEEEEEEETTEEEEEGGGSGGGEEE-SS-TT-EEE-TTGGGGEEEEE------BTTBS----SS-EEEEEEEEEEEEEEPPPHHHHTT---SSGGGGTT---EEEEEESS-THHHH------TT--PPPTTSEEEEEE-GGG-S-EEEEEEEE--SS--TTTTTTT-EEE-S---TT-TT-EEE-TT--EEEEEEEEEP--TTSPPEEEEEEHHHHHHHHHHHHSSPPPPPTTT-S-SB--GGGTT-B--S-HHHHHHHHHHHHHS---EEEEE--TTSSHHHHHHHHHHHS-TTTEEEEEEEHHHHTT--HHHHHHHHHHHTT-PPP-PPPHHHHT--HHHHIIIIIHHHHHHHHHHHHTTPEEEEEEE-TTT----STTHHHHHHHHHHGGGT-TTEEEEEES--SPPPGGGGGGEEEEEPPSS--HHHHHHHHHHHHHHTT----HHHHHHHHHHHHHHHHHHGGG-HHHHHHHHHHHHHHHHHHHHHHHHTT-